Protein AF-0000000086596785 (afdb_homodimer)

Organism: NCBI:txid261450

pLDDT: mean 73.26, std 23.93, range [17.53, 97.94]

Structure (mmCIF, N/CA/C/O backbone):
data_AF-0000000086596785-model_v1
#
loop_
_entity.id
_entity.type
_entity.pdbx_description
1 polymer 'NADH kinase'
#
loop_
_atom_site.group_PDB
_atom_site.id
_atom_site.type_symbol
_atom_site.label_atom_id
_atom_site.label_alt_id
_atom_site.label_comp_id
_atom_site.label_asym_id
_atom_site.label_entity_id
_atom_site.label_seq_id
_atom_site.pdbx_PDB_ins_code
_atom_site.Cartn_x
_atom_site.Cartn_y
_atom_site.Cartn_z
_atom_site.occupancy
_atom_site.B_iso_or_equiv
_atom_site.auth_seq_id
_atom_site.auth_comp_id
_atom_site.auth_asym_id
_atom_site.auth_atom_id
_atom_site.pdbx_PDB_model_num
ATOM 1 N N . MET A 1 1 ? -8.688 35.938 36.469 1 33.03 1 MET A N 1
ATOM 2 C CA . MET A 1 1 ? -8.289 36.188 35.094 1 33.03 1 MET A CA 1
ATOM 3 C C . MET A 1 1 ? -7.996 34.875 34.344 1 33.03 1 MET A C 1
ATOM 5 O O . MET A 1 1 ? -7.129 34.125 34.781 1 33.03 1 MET A O 1
ATOM 9 N N . TRP A 1 2 ? -8.867 34.188 33.844 1 40 2 TRP A N 1
ATOM 10 C CA . TRP A 1 2 ? -8.898 32.844 33.281 1 40 2 TRP A CA 1
ATOM 11 C C . TRP A 1 2 ? -7.727 32.625 32.312 1 40 2 TRP A C 1
ATOM 13 O O . TRP A 1 2 ? -7.562 33.375 31.344 1 40 2 TRP A O 1
ATOM 23 N N . ARG A 1 3 ? -6.477 32.438 32.719 1 50.25 3 ARG A N 1
ATOM 24 C CA . ARG A 1 3 ? -5.16 32.375 32.094 1 50.25 3 ARG A CA 1
ATOM 25 C C . ARG A 1 3 ? -5.188 31.5 30.859 1 50.25 3 ARG A C 1
ATOM 27 O O . ARG A 1 3 ? -5.723 30.391 30.906 1 50.25 3 ARG A O 1
ATOM 34 N N . LYS A 1 4 ? -5.109 32.062 29.75 1 63.44 4 LYS A N 1
ATOM 35 C CA . LYS A 1 4 ? -5.07 31.469 28.422 1 63.44 4 LYS A CA 1
ATOM 36 C C . LYS A 1 4 ? -4.012 30.359 28.359 1 63.44 4 LYS A C 1
ATOM 38 O O . LYS A 1 4 ? -2.857 30.594 28.734 1 63.44 4 LYS A O 1
ATOM 43 N N . ARG A 1 5 ? -4.379 29.031 28.422 1 87.38 5 ARG A N 1
ATOM 44 C CA . ARG A 1 5 ? -3.473 27.891 28.438 1 87.38 5 ARG A CA 1
ATOM 45 C C . ARG A 1 5 ? -3.154 27.422 27.016 1 87.38 5 ARG A C 1
ATOM 47 O O . ARG A 1 5 ? -4.059 27.266 26.188 1 87.38 5 ARG A O 1
ATOM 54 N N . LEU A 1 6 ? -1.868 27.547 26.75 1 94.38 6 LEU A N 1
ATOM 55 C CA . LEU A 1 6 ? -1.386 27.062 25.453 1 94.38 6 LEU A CA 1
ATOM 56 C C . LEU A 1 6 ? -0.81 25.656 25.578 1 94.38 6 LEU A C 1
ATOM 58 O O . LEU A 1 6 ? -0.324 25.281 26.641 1 94.38 6 LEU A O 1
ATOM 62 N N . LEU A 1 7 ? -1.028 24.875 24.547 1 96.44 7 LEU A N 1
ATOM 63 C CA . LEU A 1 7 ? -0.296 23.625 24.422 1 96.44 7 LEU A CA 1
ATOM 64 C C . LEU A 1 7 ? 0.871 23.766 23.453 1 96.44 7 LEU A C 1
ATOM 66 O O . LEU A 1 7 ? 0.691 24.219 22.328 1 96.44 7 LEU A O 1
ATOM 70 N N . LEU A 1 8 ? 2.02 23.516 23.938 1 97.12 8 LEU A N 1
ATOM 71 C CA . LEU A 1 8 ? 3.211 23.469 23.094 1 97.12 8 LEU A CA 1
ATOM 72 C C . LEU A 1 8 ? 3.531 22.031 22.688 1 97.12 8 LEU A C 1
ATOM 74 O O . LEU A 1 8 ? 4.062 21.266 23.5 1 97.12 8 LEU A O 1
ATOM 78 N N . LEU A 1 9 ? 3.203 21.656 21.453 1 96.12 9 LEU A N 1
ATOM 79 C CA . LEU A 1 9 ? 3.482 20.312 20.953 1 96.12 9 LEU A CA 1
ATOM 80 C C . LEU A 1 9 ? 4.828 20.266 20.25 1 96.12 9 LEU A C 1
ATOM 82 O O . LEU A 1 9 ? 5.043 20.984 19.266 1 96.12 9 LEU A O 1
ATOM 86 N N . LEU A 1 10 ? 5.652 19.344 20.688 1 96.44 10 LEU A N 1
ATOM 87 C CA . LEU A 1 10 ? 7.051 19.391 20.266 1 96.44 10 LEU A CA 1
ATOM 88 C C . LEU A 1 10 ? 7.43 18.141 19.484 1 96.44 10 LEU A C 1
ATOM 90 O O . LEU A 1 10 ? 7.023 17.031 19.828 1 96.44 10 LEU A O 1
ATOM 94 N N . LYS A 1 11 ? 8.125 18.359 18.375 1 93.44 11 LYS A N 1
ATOM 95 C CA . LYS A 1 11 ? 8.82 17.25 17.719 1 93.44 11 LYS A CA 1
ATOM 96 C C . LYS A 1 11 ? 9.812 16.594 18.672 1 93.44 11 LYS A C 1
ATOM 98 O O . LYS A 1 11 ? 10.562 17.266 19.359 1 93.44 11 LYS A O 1
ATOM 103 N N . PRO A 1 12 ? 9.844 15.258 18.656 1 87.44 12 PRO A N 1
ATOM 104 C CA . PRO A 1 12 ? 10.789 14.586 19.547 1 87.44 12 PRO A CA 1
ATOM 105 C C . PRO A 1 12 ? 12.242 14.781 19.109 1 87.44 12 PRO A C 1
ATOM 107 O O . PRO A 1 12 ? 12.508 15.023 17.938 1 87.44 12 PRO A O 1
ATOM 110 N N . PHE A 1 13 ? 13.156 14.609 20.016 1 78.44 13 PHE A N 1
ATOM 111 C CA . PHE A 1 13 ? 14.57 14.836 19.781 1 78.44 13 PHE A CA 1
ATOM 112 C C . PHE A 1 13 ? 15.234 13.586 19.219 1 78.44 13 PHE A C 1
ATOM 114 O O . PHE A 1 13 ? 16.312 13.656 18.625 1 78.44 13 PHE A O 1
ATOM 121 N N . ASN A 1 14 ? 14.641 12.445 19.469 1 64.12 14 ASN A N 1
ATOM 122 C CA . ASN A 1 14 ? 15.266 11.188 19.078 1 64.12 14 ASN A CA 1
ATOM 123 C C . ASN A 1 14 ? 15 10.859 17.609 1 64.12 14 ASN A C 1
ATOM 125 O O . ASN A 1 14 ? 15.266 9.742 17.172 1 64.12 14 ASN A O 1
ATOM 129 N N . VAL A 1 15 ? 14.617 11.781 16.875 1 53.88 15 VAL A N 1
ATOM 130 C CA . VAL A 1 15 ? 14.344 11.508 15.469 1 53.88 15 VAL A CA 1
ATOM 131 C C . VAL A 1 15 ? 15.656 11.352 14.711 1 53.88 15 VAL A C 1
ATOM 133 O O . VAL A 1 15 ? 15.703 10.703 13.664 1 53.88 15 VAL A O 1
ATOM 136 N N . TYR A 1 16 ? 16.766 11.969 15.273 1 54.06 16 TYR A N 1
ATOM 137 C CA . TYR A 1 16 ? 18.047 11.914 14.586 1 54.06 16 TYR A CA 1
ATOM 138 C C . TYR A 1 16 ? 19.031 11.023 15.344 1 54.06 16 TYR A C 1
ATOM 140 O O . TYR A 1 16 ? 19.125 11.102 16.578 1 54.06 16 TYR A O 1
ATOM 148 N N . PRO A 1 17 ? 19.578 10.039 14.656 1 49.78 17 PRO A N 1
ATOM 149 C CA . PRO A 1 17 ? 20.562 9.219 15.367 1 49.78 17 PRO A CA 1
ATOM 150 C C . PRO A 1 17 ? 21.688 10.047 15.977 1 49.78 17 PRO A C 1
ATOM 152 O O . PRO A 1 17 ? 22.078 11.07 15.414 1 49.78 17 PRO A O 1
ATOM 155 N N . THR A 1 18 ? 21.938 10.117 17.344 1 47.06 18 THR A N 1
ATOM 156 C CA . THR A 1 18 ? 23.016 10.836 17.984 1 47.06 18 THR A CA 1
ATOM 157 C C . THR A 1 18 ? 24.344 10.109 17.797 1 47.06 18 THR A C 1
ATOM 159 O O . THR A 1 18 ? 24.375 8.883 17.641 1 47.06 18 THR A O 1
ATOM 162 N N . SER A 1 19 ? 25.516 10.977 17.531 1 43.16 19 SER A N 1
ATOM 163 C CA . SER A 1 19 ? 26.875 10.477 17.453 1 43.16 19 SER A CA 1
ATOM 164 C C . SER A 1 19 ? 27.203 9.57 18.641 1 43.16 19 SER A C 1
ATOM 166 O O . SER A 1 19 ? 28.062 8.695 18.531 1 43.16 19 SER A O 1
ATOM 168 N N . ARG A 1 20 ? 26.969 9.93 19.906 1 39.47 20 ARG A N 1
ATOM 169 C CA . ARG A 1 20 ? 27.5 9.18 21.031 1 39.47 20 ARG A CA 1
ATOM 170 C C . ARG A 1 20 ? 27 7.738 21.031 1 39.47 20 ARG A C 1
ATOM 172 O O . ARG A 1 20 ? 27.344 6.949 21.906 1 39.47 20 ARG A O 1
ATOM 179 N N . THR A 1 21 ? 25.891 7.566 20.641 1 38.28 21 THR A N 1
ATOM 180 C CA . THR A 1 21 ? 25.516 6.164 20.797 1 38.28 21 THR A CA 1
ATOM 181 C C . THR A 1 21 ? 26.359 5.277 19.891 1 38.28 21 THR A C 1
ATOM 183 O O . THR A 1 21 ? 26.609 5.617 18.734 1 38.28 21 THR A O 1
ATOM 186 N N . ASN A 1 22 ? 26.953 4.148 20.516 1 35.62 22 ASN A N 1
ATOM 187 C CA . ASN A 1 22 ? 28.141 3.359 20.188 1 35.62 22 ASN A CA 1
ATOM 188 C C . ASN A 1 22 ? 28.203 3.016 18.703 1 35.62 22 ASN A C 1
ATOM 190 O O . ASN A 1 22 ? 29.25 3.125 18.078 1 35.62 22 ASN A O 1
ATOM 194 N N . GLY A 1 23 ? 27.344 1.982 18.375 1 33.47 23 GLY A N 1
ATOM 195 C CA . GLY A 1 23 ? 27.578 1.028 17.297 1 33.47 23 GLY A CA 1
ATOM 196 C C . GLY A 1 23 ? 27.297 1.604 15.922 1 33.47 23 GLY A C 1
ATOM 197 O O . GLY A 1 23 ? 27.016 0.863 14.977 1 33.47 23 GLY A O 1
ATOM 198 N N . ILE A 1 24 ? 26.875 2.828 15.852 1 38.22 24 ILE A N 1
ATOM 199 C CA . ILE A 1 24 ? 26.875 3.295 14.477 1 38.22 24 ILE A CA 1
ATOM 200 C C . ILE A 1 24 ? 28.266 3.148 13.867 1 38.22 24 ILE A C 1
ATOM 202 O O . ILE A 1 24 ? 29.156 3.936 14.172 1 38.22 24 ILE A O 1
ATOM 206 N N . SER A 1 25 ? 28.766 1.979 13.938 1 37.94 25 SER A N 1
ATOM 207 C CA . SER A 1 25 ? 30.062 1.951 13.266 1 37.94 25 SER A CA 1
ATOM 208 C C . SER A 1 25 ? 30.047 2.807 12 1 37.94 25 SER A C 1
ATOM 210 O O . SER A 1 25 ? 30.891 3.693 11.836 1 37.94 25 SER A O 1
ATOM 212 N N . HIS A 1 26 ? 29.688 2.076 10.711 1 37.81 26 HIS A N 1
ATOM 213 C CA . HIS A 1 26 ? 30.172 2.549 9.414 1 37.81 26 HIS A CA 1
ATOM 214 C C . HIS A 1 26 ? 29.25 3.611 8.836 1 37.81 26 HIS A C 1
ATOM 216 O O . HIS A 1 26 ? 28.625 3.4 7.785 1 37.81 26 HIS A O 1
ATOM 222 N N . VAL A 1 27 ? 28.188 4.074 9.414 1 43.03 27 VAL A N 1
ATOM 223 C CA . VAL A 1 27 ? 27.969 5.262 8.594 1 43.03 27 VAL A CA 1
ATOM 224 C C . VAL A 1 27 ? 29.25 6.09 8.531 1 43.03 27 VAL A C 1
ATOM 226 O O . VAL A 1 27 ? 29.672 6.668 9.531 1 43.03 27 VAL A O 1
ATOM 229 N N . SER A 1 28 ? 30.047 5.598 7.926 1 49.31 28 SER A N 1
ATOM 230 C CA . SER A 1 28 ? 31.391 6.082 7.641 1 49.31 28 SER A CA 1
ATOM 231 C C . SER A 1 28 ? 31.391 7.594 7.414 1 49.31 28 SER A C 1
ATOM 233 O O . SER A 1 28 ? 32.438 8.234 7.504 1 49.31 28 SER A O 1
ATOM 235 N N . ASN A 1 29 ? 30.078 8.234 7.098 1 60.75 29 ASN A N 1
ATOM 236 C CA . ASN A 1 29 ? 30.391 9.586 6.672 1 60.75 29 ASN A CA 1
ATOM 237 C C . ASN A 1 29 ? 30.219 10.594 7.809 1 60.75 29 ASN A C 1
ATOM 239 O O . ASN A 1 29 ? 29.094 10.883 8.227 1 60.75 29 ASN A O 1
ATOM 243 N N . SER A 1 30 ? 31.125 10.906 8.641 1 72.94 30 SER A N 1
ATOM 244 C CA . SER A 1 30 ? 31.281 11.898 9.695 1 72.94 30 SER A CA 1
ATOM 245 C C . SER A 1 30 ? 30.469 13.156 9.391 1 72.94 30 SER A C 1
ATOM 247 O O . SER A 1 30 ? 29.859 13.742 10.289 1 72.94 30 SER A O 1
ATOM 249 N N . LYS A 1 31 ? 30.312 13.484 8.18 1 78.81 31 LYS A N 1
ATOM 250 C CA . LYS A 1 31 ? 29.594 14.695 7.793 1 78.81 31 LYS A CA 1
ATOM 251 C C . LYS A 1 31 ? 28.094 14.539 8.016 1 78.81 31 LYS A C 1
ATOM 253 O O . LYS A 1 31 ? 27.422 15.477 8.445 1 78.81 31 LYS A O 1
ATOM 258 N N . VAL A 1 32 ? 27.578 13.383 7.855 1 77.44 32 VAL A N 1
ATOM 259 C CA . VAL A 1 32 ? 26.156 13.117 8.039 1 77.44 32 VAL A CA 1
ATOM 260 C C . VAL A 1 32 ? 25.797 13.172 9.523 1 77.44 32 VAL A C 1
ATOM 262 O O . VAL A 1 32 ? 24.781 13.742 9.906 1 77.44 32 VAL A O 1
ATOM 265 N N . LEU A 1 33 ? 26.672 12.625 10.273 1 78.75 33 LEU A N 1
ATOM 266 C CA . LEU A 1 33 ? 26.422 12.625 11.703 1 78.75 33 LEU A CA 1
ATOM 267 C C . LEU A 1 33 ? 26.438 14.039 12.266 1 78.75 33 LEU A C 1
ATOM 269 O O . LEU A 1 33 ? 25.609 14.391 13.109 1 78.75 33 LEU A O 1
ATOM 273 N N . SER A 1 34 ? 27.438 14.758 11.828 1 85.44 34 SER A N 1
ATOM 274 C CA . SER A 1 34 ? 27.531 16.156 12.25 1 85.44 34 SER A CA 1
ATOM 275 C C . SER A 1 34 ? 26.281 16.938 11.836 1 85.44 34 SER A C 1
ATOM 277 O O . SER A 1 34 ? 25.781 17.766 12.594 1 85.44 34 SER A O 1
ATOM 279 N N . PHE A 1 35 ? 25.922 16.656 10.672 1 85.75 35 PHE A N 1
ATOM 280 C CA . PHE A 1 35 ? 24.719 17.297 10.141 1 85.75 35 PHE A CA 1
ATOM 281 C C . PHE A 1 35 ? 23.5 16.969 11 1 85.75 35 PHE A C 1
ATOM 283 O O . PHE A 1 35 ? 22.75 17.859 11.383 1 85.75 35 PHE A O 1
ATOM 290 N N . LEU A 1 36 ? 23.312 15.789 11.367 1 84 36 LEU A N 1
ATOM 291 C CA . LEU A 1 36 ? 22.188 15.359 12.172 1 84 36 LEU A CA 1
ATOM 292 C C . LEU A 1 36 ? 22.25 15.969 13.57 1 84 36 LEU A C 1
ATOM 294 O O . LEU A 1 36 ? 21.219 16.359 14.125 1 84 36 LEU A O 1
ATOM 298 N N . ASP A 1 37 ? 23.422 16.062 14.109 1 86.88 37 ASP A N 1
ATOM 299 C CA . ASP A 1 37 ? 23.594 16.703 15.414 1 86.88 37 ASP A CA 1
ATOM 300 C C . ASP A 1 37 ? 23.219 18.172 15.359 1 86.88 37 ASP A C 1
ATOM 302 O O . ASP A 1 37 ? 22.641 18.719 16.297 1 86.88 37 ASP A O 1
ATOM 306 N N . ASN A 1 38 ? 23.656 18.75 14.305 1 91.75 38 ASN A N 1
ATOM 307 C CA . ASN A 1 38 ? 23.312 20.156 14.125 1 91.75 38 ASN A CA 1
ATOM 308 C C . ASN A 1 38 ? 21.797 20.359 14.055 1 91.75 38 ASN A C 1
ATOM 310 O O . ASN A 1 38 ? 21.281 21.312 14.625 1 91.75 38 ASN A O 1
ATOM 314 N N . ARG A 1 39 ? 21.109 19.484 13.359 1 91.75 39 ARG A N 1
ATOM 315 C CA . ARG A 1 39 ? 19.672 19.594 13.258 1 91.75 39 ARG A CA 1
ATOM 316 C C . ARG A 1 39 ? 19.016 19.5 14.625 1 91.75 39 ARG A C 1
ATOM 318 O O . ARG A 1 39 ? 18.062 20.234 14.93 1 91.75 39 ARG A O 1
ATOM 325 N N . ARG A 1 40 ? 19.547 18.625 15.438 1 91.25 40 ARG A N 1
ATOM 326 C CA . ARG A 1 40 ? 19.016 18.469 16.797 1 91.25 40 ARG A CA 1
ATOM 327 C C . ARG A 1 40 ? 19.219 19.734 17.625 1 91.25 40 ARG A C 1
ATOM 329 O O . ARG A 1 40 ? 18.312 20.172 18.328 1 91.25 40 ARG A O 1
ATOM 336 N N . LYS A 1 41 ? 20.391 20.234 17.547 1 94.12 41 LYS A N 1
ATOM 337 C CA . LYS A 1 41 ? 20.719 21.438 18.297 1 94.12 41 LYS A CA 1
ATOM 338 C C . LYS A 1 41 ? 19.844 22.609 17.891 1 94.12 41 LYS A C 1
ATOM 340 O O . LYS A 1 41 ? 19.328 23.344 18.734 1 94.12 41 LYS A O 1
ATOM 345 N N . VAL A 1 42 ? 19.703 22.766 16.578 1 95.88 42 VAL A N 1
ATOM 346 C CA . VAL A 1 42 ? 18.906 23.859 16.047 1 95.88 42 VAL A CA 1
ATOM 347 C C . VAL A 1 42 ? 17.469 23.734 16.531 1 95.88 42 VAL A C 1
ATOM 349 O O . VAL A 1 42 ? 16.844 24.734 16.906 1 95.88 42 VAL A O 1
ATOM 352 N N . HIS A 1 43 ? 16.922 22.547 16.562 1 95.88 43 HIS A N 1
ATOM 353 C CA . HIS A 1 43 ? 15.57 22.281 17.047 1 95.88 43 HIS A CA 1
ATOM 354 C C . HIS A 1 43 ? 15.453 22.609 18.531 1 95.88 43 HIS A C 1
ATOM 356 O O . HIS A 1 43 ? 14.516 23.281 18.953 1 95.88 43 HIS A O 1
ATOM 362 N N . LYS A 1 44 ? 16.391 22.234 19.328 1 96 44 LYS A N 1
ATOM 363 C CA . LYS A 1 44 ? 16.406 22.516 20.75 1 96 44 LYS A CA 1
ATOM 364 C C . LYS A 1 44 ? 16.453 24.016 21.016 1 96 44 LYS A C 1
ATOM 366 O O . LYS A 1 44 ? 15.734 24.516 21.891 1 96 44 LYS A O 1
ATOM 371 N N . ASP A 1 45 ? 17.297 24.641 20.297 1 97.38 45 ASP A N 1
ATOM 372 C CA . ASP A 1 45 ? 17.406 26.078 20.438 1 97.38 45 ASP A CA 1
ATOM 373 C C . ASP A 1 45 ? 16.094 26.781 20.078 1 97.38 45 ASP A C 1
ATOM 375 O O . ASP A 1 45 ? 15.727 27.766 20.719 1 97.38 45 ASP A O 1
ATOM 379 N N . ALA A 1 46 ? 15.461 26.297 19.047 1 97.81 46 ALA A N 1
ATOM 380 C CA . ALA A 1 46 ? 14.18 26.859 18.641 1 97.81 46 ALA A CA 1
ATOM 381 C C . ALA A 1 46 ? 13.148 26.734 19.766 1 97.81 46 ALA A C 1
ATOM 383 O O . ALA A 1 46 ? 12.398 27.672 20.031 1 97.81 46 ALA A O 1
ATOM 384 N N . ILE A 1 47 ? 13.109 25.578 20.375 1 97.81 47 ILE A N 1
ATOM 385 C CA . ILE A 1 47 ? 12.18 25.359 21.469 1 97.81 47 ILE A CA 1
ATOM 386 C C . ILE A 1 47 ? 12.461 26.344 22.609 1 97.81 47 ILE A C 1
ATOM 388 O O . ILE A 1 47 ? 11.539 27 23.094 1 97.81 47 ILE A O 1
ATOM 392 N N . ARG A 1 48 ? 13.703 26.453 22.984 1 97.62 48 ARG A N 1
ATOM 393 C CA . ARG A 1 48 ? 14.102 27.375 24.047 1 97.62 48 ARG A CA 1
ATOM 394 C C . ARG A 1 48 ? 13.711 28.797 23.703 1 97.62 48 ARG A C 1
ATOM 396 O O . ARG A 1 48 ? 13.211 29.531 24.562 1 97.62 48 ARG A O 1
ATOM 403 N N . PHE A 1 49 ? 13.977 29.109 22.516 1 97.94 49 PHE A N 1
ATOM 404 C CA . PHE A 1 49 ? 13.656 30.469 22.062 1 97.94 49 PHE A CA 1
ATOM 405 C C . PHE A 1 49 ? 12.164 30.75 22.219 1 97.94 49 PHE A C 1
ATOM 407 O O . PHE A 1 49 ? 11.773 31.766 22.781 1 97.94 49 PHE A O 1
ATOM 414 N N . CYS A 1 50 ? 11.328 29.875 21.703 1 97.81 50 CYS A N 1
ATOM 415 C CA . CYS A 1 50 ? 9.883 30.047 21.766 1 97.81 50 CYS A CA 1
ATOM 416 C C . CYS A 1 50 ? 9.398 30.094 23.203 1 97.81 50 CYS A C 1
ATOM 418 O O . CYS A 1 50 ? 8.57 30.922 23.562 1 97.81 50 CYS A O 1
ATOM 420 N N . GLU A 1 51 ? 9.93 29.25 24 1 97.5 51 GLU A N 1
ATOM 421 C CA . GLU A 1 51 ? 9.555 29.234 25.406 1 97.5 51 GLU A CA 1
ATOM 422 C C . GLU A 1 51 ? 9.922 30.547 26.094 1 97.5 51 GLU A C 1
ATOM 424 O O . GLU A 1 51 ? 9.164 31.047 26.922 1 97.5 51 GLU A O 1
ATOM 429 N N . ASN A 1 52 ? 11.094 31.047 25.766 1 97.88 52 ASN A N 1
ATOM 430 C CA . ASN A 1 52 ? 11.523 32.344 26.312 1 97.88 52 ASN A CA 1
ATOM 431 C C . ASN A 1 52 ? 10.555 33.438 25.953 1 97.88 52 ASN A C 1
ATOM 433 O O . ASN A 1 52 ? 10.242 34.312 26.781 1 97.88 52 ASN A O 1
ATOM 437 N N . ILE A 1 53 ? 10.133 33.438 24.734 1 97.25 53 ILE A N 1
ATOM 438 C CA . ILE A 1 53 ? 9.188 34.438 24.281 1 97.25 53 ILE A CA 1
ATOM 439 C C . ILE A 1 53 ? 7.879 34.312 25.047 1 97.25 53 ILE A C 1
ATOM 441 O O . ILE A 1 53 ? 7.309 35.312 25.5 1 97.25 53 ILE A O 1
ATOM 445 N N . LEU A 1 54 ? 7.406 33.094 25.188 1 95.81 54 LEU A N 1
ATOM 446 C CA . LEU A 1 54 ? 6.16 32.875 25.906 1 95.81 54 LEU A CA 1
ATOM 447 C C . LEU A 1 54 ? 6.273 33.344 27.359 1 95.81 54 LEU A C 1
ATOM 449 O O . LEU A 1 54 ? 5.344 33.969 27.891 1 95.81 54 LEU A O 1
ATOM 453 N N . ARG A 1 55 ? 7.391 33.125 27.938 1 96 55 ARG A N 1
ATOM 454 C CA . ARG A 1 55 ? 7.645 33.531 29.312 1 96 55 ARG A CA 1
ATOM 455 C C . ARG A 1 55 ? 7.633 35.062 29.422 1 96 55 ARG A C 1
ATOM 457 O O . ARG A 1 55 ? 7.02 35.625 30.344 1 96 55 ARG A O 1
ATOM 464 N N . ARG A 1 56 ? 8.305 35.688 28.531 1 96.12 56 ARG A N 1
ATOM 465 C CA . ARG A 1 56 ? 8.391 37.156 28.547 1 96.12 56 ARG A CA 1
ATOM 466 C C . ARG A 1 56 ? 7.016 37.781 28.359 1 96.12 56 ARG A C 1
ATOM 468 O O . ARG A 1 56 ? 6.75 38.844 28.906 1 96.12 56 ARG A O 1
ATOM 475 N N . LYS A 1 57 ? 6.172 37.062 27.656 1 93.94 57 LYS A N 1
ATOM 476 C CA . LYS A 1 57 ? 4.836 37.594 27.391 1 93.94 57 LYS A CA 1
ATOM 477 C C . LYS A 1 57 ? 3.838 37.125 28.453 1 93.94 57 LYS A C 1
ATOM 479 O O . LYS A 1 57 ? 2.635 37.344 28.312 1 93.94 57 LYS A O 1
ATOM 484 N N . SER A 1 58 ? 4.273 36.438 29.453 1 93.31 58 SER A N 1
ATOM 485 C CA . SER A 1 58 ? 3.496 35.969 30.594 1 93.31 58 SER A CA 1
ATOM 486 C C . SER A 1 58 ? 2.348 35.062 30.141 1 93.31 58 SER A C 1
ATOM 488 O O . SER A 1 58 ? 1.216 35.219 30.609 1 93.31 58 SER A O 1
ATOM 490 N N . LEU A 1 59 ? 2.617 34.25 29.156 1 93.19 59 LEU A N 1
ATOM 491 C CA . LEU A 1 59 ? 1.659 33.25 28.719 1 93.19 59 LEU A CA 1
ATOM 492 C C . LEU A 1 59 ? 1.93 31.906 29.406 1 93.19 59 LEU A C 1
ATOM 494 O O . LEU A 1 59 ? 3.084 31.562 29.672 1 93.19 59 LEU A O 1
ATOM 498 N N . ASP A 1 60 ? 0.839 31.219 29.75 1 93.88 60 ASP A N 1
ATOM 499 C CA . ASP A 1 60 ? 0.961 29.875 30.312 1 93.88 60 ASP A CA 1
ATOM 500 C C . ASP A 1 60 ? 0.924 28.828 29.203 1 93.88 60 ASP A C 1
ATOM 502 O O . ASP A 1 60 ? 0.127 28.922 28.266 1 93.88 60 ASP A O 1
ATOM 506 N N . TRP A 1 61 ? 1.835 27.938 29.328 1 94 61 TRP A N 1
ATOM 507 C CA . TRP A 1 61 ? 1.817 26.844 28.359 1 94 61 TRP A CA 1
ATOM 508 C C . TRP A 1 61 ? 2.209 25.531 29 1 94 61 TRP A C 1
ATOM 510 O O . TRP A 1 61 ? 2.801 25.516 30.094 1 94 61 TRP A O 1
ATOM 520 N N . GLU A 1 62 ? 1.798 24.406 28.406 1 94.69 62 GLU A N 1
ATOM 521 C CA . GLU A 1 62 ? 2.211 23.062 28.75 1 94.69 62 GLU A CA 1
ATOM 522 C C . GLU A 1 62 ? 2.92 22.375 27.578 1 94.69 62 GLU A C 1
ATOM 524 O O . GLU A 1 62 ? 2.361 22.281 26.484 1 94.69 62 GLU A O 1
ATOM 529 N N . PRO A 1 63 ? 4.141 21.969 27.797 1 95.25 63 PRO A N 1
ATOM 530 C CA . PRO A 1 63 ? 4.855 21.25 26.75 1 95.25 63 PRO A CA 1
ATOM 531 C C . PRO A 1 63 ? 4.453 19.781 26.656 1 95.25 63 PRO A C 1
ATOM 533 O O . PRO A 1 63 ? 4.18 19.156 27.688 1 95.25 63 PRO A O 1
ATOM 536 N N . LEU A 1 64 ? 4.355 19.266 25.453 1 94.5 64 LEU A N 1
ATOM 537 C CA . LEU A 1 64 ? 4.066 17.859 25.203 1 94.5 64 LEU A CA 1
ATOM 538 C C . LEU A 1 64 ? 4.801 17.375 23.953 1 94.5 64 LEU A C 1
ATOM 540 O O . LEU A 1 64 ? 4.766 18.031 22.906 1 94.5 64 LEU A O 1
ATOM 544 N N . LEU A 1 65 ? 5.512 16.25 24.109 1 92.69 65 LEU A N 1
ATOM 545 C CA . LEU A 1 65 ? 6.086 15.633 22.922 1 92.69 65 LEU A CA 1
ATOM 546 C C . LEU A 1 65 ? 5 14.992 22.062 1 92.69 65 LEU A C 1
ATOM 548 O O . LEU A 1 65 ? 4.082 14.359 22.594 1 92.69 65 LEU A O 1
ATOM 552 N N . ARG A 1 66 ? 5.141 15.172 20.75 1 87.31 66 ARG A N 1
ATOM 553 C CA . ARG A 1 66 ? 4.078 14.703 19.875 1 87.31 66 ARG A CA 1
ATOM 554 C C . ARG A 1 66 ? 3.881 13.195 20.016 1 87.31 66 ARG A C 1
ATOM 556 O O . ARG A 1 66 ? 2.768 12.695 19.844 1 87.31 66 ARG A O 1
ATOM 563 N N . ASN A 1 67 ? 4.965 12.438 20.312 1 80.75 67 ASN A N 1
ATOM 564 C CA . ASN A 1 67 ? 4.863 10.984 20.469 1 80.75 67 ASN A CA 1
ATOM 565 C C . ASN A 1 67 ? 4.023 10.609 21.688 1 80.75 67 ASN A C 1
ATOM 567 O O . ASN A 1 67 ? 3.572 9.469 21.797 1 80.75 67 ASN A O 1
ATOM 571 N N . ASN A 1 68 ? 3.783 11.555 22.516 1 84.44 68 ASN A N 1
ATOM 572 C CA . ASN A 1 68 ? 3.016 11.297 23.734 1 84.44 68 ASN A CA 1
ATOM 573 C C . ASN A 1 68 ? 1.561 11.734 23.578 1 84.44 68 ASN A C 1
ATOM 575 O O . ASN A 1 68 ? 0.756 11.562 24.5 1 84.44 68 ASN A O 1
ATOM 579 N N . LEU A 1 69 ? 1.261 12.266 22.484 1 84.75 69 LEU A N 1
ATOM 580 C CA . LEU A 1 69 ? -0.107 12.695 22.219 1 84.75 69 LEU A CA 1
ATOM 581 C C . LEU A 1 69 ? -0.993 11.508 21.875 1 84.75 69 LEU A C 1
ATOM 583 O O . LEU A 1 69 ? -0.88 10.953 20.781 1 84.75 69 LEU A O 1
ATOM 587 N N . VAL A 1 70 ? -1.84 11.086 22.766 1 78.5 70 VAL A N 1
ATOM 588 C CA . VAL A 1 70 ? -2.637 9.875 22.562 1 78.5 70 VAL A CA 1
ATOM 589 C C . VAL A 1 70 ? -4.117 10.203 22.719 1 78.5 70 VAL A C 1
ATOM 591 O O . VAL A 1 70 ? -4.98 9.367 22.422 1 78.5 70 VAL A O 1
ATOM 594 N N . GLN A 1 71 ? -4.406 11.383 23.219 1 82.12 71 GLN A N 1
ATOM 595 C CA . GLN A 1 71 ? -5.785 11.797 23.422 1 82.12 71 GLN A CA 1
ATOM 596 C C . GLN A 1 71 ? -6.09 13.094 22.688 1 82.12 71 GLN A C 1
ATOM 598 O O . GLN A 1 71 ? -5.18 13.867 22.375 1 82.12 71 GLN A O 1
ATOM 603 N N . PRO A 1 72 ? -7.344 13.305 22.453 1 85.06 72 PRO A N 1
ATOM 604 C CA . PRO A 1 72 ? -7.719 14.57 21.812 1 85.06 72 PRO A CA 1
ATOM 605 C C . PRO A 1 72 ? -7.281 15.789 22.625 1 85.06 72 PRO A C 1
ATOM 607 O O . PRO A 1 72 ? -7.316 15.758 23.859 1 85.06 72 PRO A O 1
ATOM 610 N N . ILE A 1 73 ? -6.852 16.797 21.953 1 88.62 73 ILE A N 1
ATOM 611 C CA . ILE A 1 73 ? -6.449 18.047 22.594 1 88.62 73 ILE A CA 1
ATOM 612 C C . ILE A 1 73 ? -7.688 18.844 23 1 88.62 73 ILE A C 1
ATOM 614 O O . ILE A 1 73 ? -8.57 19.094 22.172 1 88.62 73 ILE A O 1
ATOM 618 N N . ARG A 1 74 ? -7.754 19.141 24.266 1 88.5 74 ARG A N 1
ATOM 619 C CA . ARG A 1 74 ? -8.883 19.906 24.797 1 88.5 74 ARG A CA 1
ATOM 620 C C . ARG A 1 74 ? -8.414 20.969 25.781 1 88.5 74 ARG A C 1
ATOM 622 O O . ARG A 1 74 ? -7.281 20.906 26.266 1 88.5 74 ARG A O 1
ATOM 629 N N . ASP A 1 75 ? -9.234 21.938 26 1 88.62 75 ASP A N 1
ATOM 630 C CA . ASP A 1 75 ? -9.117 22.922 27.078 1 88.62 75 ASP A CA 1
ATOM 631 C C . ASP A 1 75 ? -7.867 23.781 26.906 1 88.62 75 ASP A C 1
ATOM 633 O O . ASP A 1 75 ? -7.16 24.047 27.891 1 88.62 75 ASP A O 1
ATOM 637 N N . VAL A 1 76 ? -7.5 24 25.734 1 91.69 76 VAL A N 1
ATOM 638 C CA . VAL A 1 76 ? -6.445 24.969 25.422 1 91.69 76 VAL A CA 1
ATOM 639 C C . VAL A 1 76 ? -6.969 26 24.438 1 91.69 76 VAL A C 1
ATOM 641 O O . VAL A 1 76 ? -7.887 25.719 23.656 1 91.69 76 VAL A O 1
ATOM 644 N N . GLU A 1 77 ? -6.414 27.172 24.5 1 88.56 77 GLU A N 1
ATOM 645 C CA . GLU A 1 77 ? -6.848 28.25 23.641 1 88.56 77 GLU A CA 1
ATOM 646 C C . GLU A 1 77 ? -6.207 28.141 22.25 1 88.56 77 GLU A C 1
ATOM 648 O O . GLU A 1 77 ? -6.77 28.609 21.266 1 88.56 77 GLU A O 1
ATOM 653 N N . MET A 1 78 ? -5.023 27.578 22.297 1 91.56 78 MET A N 1
ATOM 654 C CA . MET A 1 78 ? -4.266 27.438 21.062 1 91.56 78 MET A CA 1
ATOM 655 C C . MET A 1 78 ? -3.178 26.375 21.203 1 91.56 78 MET A C 1
ATOM 657 O O . MET A 1 78 ? -2.672 26.141 22.297 1 91.56 78 MET A O 1
ATOM 661 N N . VAL A 1 79 ? -2.924 25.75 20.094 1 94.69 79 VAL A N 1
ATOM 662 C CA . VAL A 1 79 ? -1.792 24.828 20.031 1 94.69 79 VAL A CA 1
ATOM 663 C C . VAL A 1 79 ? -0.661 25.453 19.219 1 94.69 79 VAL A C 1
ATOM 665 O O . VAL A 1 79 ? -0.894 26 18.141 1 94.69 79 VAL A O 1
ATOM 668 N N . ILE A 1 80 ? 0.496 25.484 19.766 1 95.75 80 ILE A N 1
ATOM 669 C CA . ILE A 1 80 ? 1.708 25.844 19.047 1 95.75 80 ILE A CA 1
ATOM 670 C C . ILE A 1 80 ? 2.564 24.594 18.812 1 95.75 80 ILE A C 1
ATOM 672 O O . ILE A 1 80 ? 2.959 23.922 19.766 1 95.75 80 ILE A O 1
ATOM 676 N N . THR A 1 81 ? 2.734 24.266 17.547 1 95.88 81 THR A N 1
ATOM 677 C CA . THR A 1 81 ? 3.619 23.141 17.234 1 95.88 81 THR A CA 1
ATOM 678 C C . THR A 1 81 ? 5.023 23.641 16.891 1 95.88 81 THR A C 1
ATOM 680 O O . THR A 1 81 ? 5.184 24.641 16.188 1 95.88 81 THR A O 1
ATOM 683 N N . ILE A 1 82 ? 6.051 23.047 17.469 1 97.25 82 ILE A N 1
ATOM 684 C CA . ILE A 1 82 ? 7.441 23.359 17.172 1 97.25 82 ILE A CA 1
ATOM 685 C C . ILE A 1 82 ? 8.125 22.141 16.562 1 97.25 82 ILE A C 1
ATOM 687 O O . ILE A 1 82 ? 8.383 21.156 17.25 1 97.25 82 ILE A O 1
ATOM 691 N N . GLY A 1 83 ? 8.438 22.219 15.391 1 94.44 83 GLY A N 1
ATOM 692 C CA . GLY A 1 83 ? 8.969 21.156 14.547 1 94.44 83 GLY A CA 1
ATOM 693 C C . GLY A 1 83 ? 8.836 21.438 13.062 1 94.44 83 GLY A C 1
ATOM 694 O O . GLY A 1 83 ? 9.602 22.25 12.516 1 94.44 83 GLY A O 1
ATOM 695 N N . GLY A 1 84 ? 8.023 20.812 12.406 1 89.81 84 GLY A N 1
ATOM 696 C CA . GLY A 1 84 ? 7.684 21 11.008 1 89.81 84 GLY A CA 1
ATOM 697 C C . GLY A 1 84 ? 6.254 20.609 10.68 1 89.81 84 GLY A C 1
ATOM 698 O O . GLY A 1 84 ? 5.387 20.625 11.555 1 89.81 84 GLY A O 1
ATOM 699 N N . ASP A 1 85 ? 6.027 20.375 9.414 1 83.12 85 ASP A N 1
ATOM 700 C CA . ASP A 1 85 ? 4.691 20.016 8.953 1 83.12 85 ASP A CA 1
ATOM 701 C C . ASP A 1 85 ? 4.203 18.734 9.641 1 83.12 85 ASP A C 1
ATOM 703 O O . ASP A 1 85 ? 3.033 18.641 10.008 1 83.12 85 ASP A O 1
ATOM 707 N N . GLY A 1 86 ? 5.125 17.828 9.852 1 82.31 86 GLY A N 1
ATOM 708 C CA . GLY A 1 86 ? 4.754 16.594 10.492 1 82.31 86 GLY A CA 1
ATOM 709 C C . GLY A 1 86 ? 4.188 16.781 11.891 1 82.31 86 GLY A C 1
ATOM 710 O O . GLY A 1 86 ? 3.207 16.141 12.266 1 82.31 86 GLY A O 1
ATOM 711 N N . THR A 1 87 ? 4.801 17.594 12.609 1 87.56 87 THR A N 1
ATOM 712 C CA . THR A 1 87 ? 4.332 17.891 13.961 1 87.56 87 THR A CA 1
ATOM 713 C C . THR A 1 87 ? 2.969 18.578 13.922 1 87.56 87 THR A C 1
ATOM 715 O O . THR A 1 87 ? 2.08 18.25 14.711 1 87.56 87 THR A O 1
ATOM 718 N N . LEU A 1 88 ? 2.859 19.469 13.023 1 88.88 88 LEU A N 1
ATOM 719 C CA . LEU A 1 88 ? 1.587 20.172 12.867 1 88.88 88 LEU A CA 1
ATOM 720 C C . LEU A 1 88 ? 0.483 19.203 12.461 1 88.88 88 LEU A C 1
ATOM 722 O O . LEU A 1 88 ? -0.636 19.281 12.977 1 88.88 88 LEU A O 1
ATOM 726 N N . LEU A 1 89 ? 0.795 18.344 11.594 1 83.44 89 LEU A N 1
ATOM 727 C CA . LEU A 1 89 ? -0.17 17.344 11.148 1 83.44 89 LEU A CA 1
ATOM 728 C C . LEU A 1 89 ? -0.641 16.484 12.32 1 83.44 89 LEU A C 1
ATOM 730 O O . LEU A 1 89 ? -1.831 16.188 12.438 1 83.44 89 LEU A O 1
ATOM 734 N N . GLN A 1 90 ? 0.276 16.141 13.102 1 83.81 90 GLN A N 1
ATOM 735 C CA . GLN A 1 90 ? -0.07 15.312 14.258 1 83.81 90 GLN A CA 1
ATOM 736 C C . GLN A 1 90 ? -1.014 16.062 15.195 1 83.81 90 GLN A C 1
ATOM 738 O O . GLN A 1 90 ? -1.978 15.484 15.703 1 83.81 90 GLN A O 1
ATOM 743 N N . ALA A 1 91 ? -0.673 17.234 15.43 1 86.69 91 ALA A N 1
ATOM 744 C CA . ALA A 1 91 ? -1.565 18.047 16.266 1 86.69 91 ALA A CA 1
ATOM 745 C C . ALA A 1 91 ? -2.971 18.094 15.664 1 86.69 91 ALA A C 1
ATOM 747 O O . ALA A 1 91 ? -3.959 17.906 16.375 1 86.69 91 ALA A O 1
ATOM 748 N N . SER A 1 92 ? -3.027 18.312 14.43 1 84.06 92 SER A N 1
ATOM 749 C CA . SER A 1 92 ? -4.297 18.484 13.727 1 84.06 92 SER A CA 1
ATOM 750 C C . SER A 1 92 ? -5.172 17.25 13.852 1 84.06 92 SER A C 1
ATOM 752 O O . SER A 1 92 ? -6.398 17.359 13.922 1 84.06 92 SER A O 1
ATOM 754 N N . HIS A 1 93 ? -4.574 16.094 13.883 1 81.12 93 HIS A N 1
ATOM 755 C CA . HIS A 1 93 ? -5.316 14.836 14 1 81.12 93 HIS A CA 1
ATOM 756 C C . HIS A 1 93 ? -6.09 14.773 15.305 1 81.12 93 HIS A C 1
ATOM 758 O O . HIS A 1 93 ? -7.121 14.102 15.391 1 81.12 93 HIS A O 1
ATOM 764 N N . PHE A 1 94 ? -5.562 15.516 16.297 1 82.88 94 PHE A N 1
ATOM 765 C CA . PHE A 1 94 ? -6.109 15.328 17.641 1 82.88 94 PHE A CA 1
ATOM 766 C C . PHE A 1 94 ? -6.883 16.562 18.078 1 82.88 94 PHE A C 1
ATOM 768 O O . PHE A 1 94 ? -7.285 16.672 19.234 1 82.88 94 PHE A O 1
ATOM 775 N N . MET A 1 95 ? -7.082 17.453 17.203 1 83.81 95 MET A N 1
ATOM 776 C CA . MET A 1 95 ? -7.781 18.688 17.547 1 83.81 95 MET A CA 1
ATOM 777 C C . MET A 1 95 ? -9.188 18.703 16.938 1 83.81 95 MET A C 1
ATOM 779 O O . MET A 1 95 ? -9.406 18.172 15.852 1 83.81 95 MET A O 1
ATOM 783 N N . ASP A 1 96 ? -10.055 19.297 17.703 1 79.12 96 ASP A N 1
ATOM 784 C CA . ASP A 1 96 ? -11.352 19.562 17.078 1 79.12 96 ASP A CA 1
ATOM 785 C C . ASP A 1 96 ? -11.328 20.891 16.328 1 79.12 96 ASP A C 1
ATOM 787 O O . ASP A 1 96 ? -10.266 21.469 16.094 1 79.12 96 ASP A O 1
ATOM 791 N N . ASP A 1 97 ? -12.516 21.344 15.891 1 79.81 97 ASP A N 1
ATOM 792 C CA . ASP A 1 97 ? -12.562 22.516 15 1 79.81 97 ASP A CA 1
ATOM 793 C C . ASP A 1 97 ? -12.578 23.812 15.797 1 79.81 97 ASP A C 1
ATOM 795 O O . ASP A 1 97 ? -12.75 24.891 15.227 1 79.81 97 ASP A O 1
ATOM 799 N N . SER A 1 98 ? -12.297 23.766 17.078 1 82.94 98 SER A N 1
ATOM 800 C CA . SER A 1 98 ? -12.438 24.969 17.891 1 82.94 98 SER A CA 1
ATOM 801 C C . SER A 1 98 ? -11.07 25.516 18.297 1 82.94 98 SER A C 1
ATOM 803 O O . SER A 1 98 ? -10.961 26.688 18.672 1 82.94 98 SER A O 1
ATOM 805 N N . ILE A 1 99 ? -10.094 24.734 18.266 1 87.81 99 ILE A N 1
ATOM 806 C CA . ILE A 1 99 ? -8.781 25.141 18.766 1 87.81 99 ILE A CA 1
ATOM 807 C C . ILE A 1 99 ? -7.879 25.516 17.578 1 87.81 99 ILE A C 1
ATOM 809 O O . ILE A 1 99 ? -7.59 24.688 16.719 1 87.81 99 ILE A O 1
ATOM 813 N N . PRO A 1 100 ? -7.434 26.766 17.5 1 90.25 100 PRO A N 1
ATOM 814 C CA . PRO A 1 100 ? -6.504 27.141 16.422 1 90.25 100 PRO A C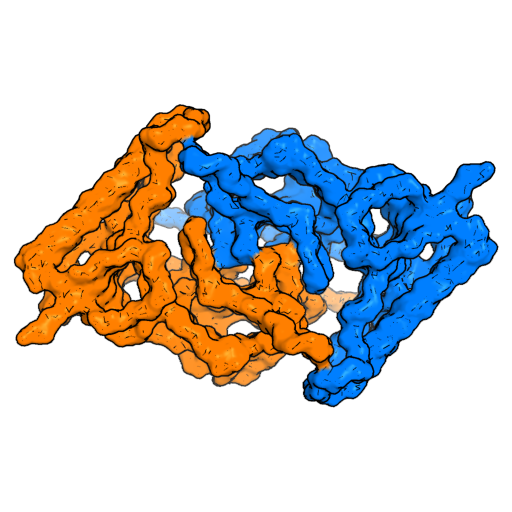A 1
ATOM 815 C C . PRO A 1 100 ? -5.09 26.609 16.656 1 90.25 100 PRO A C 1
ATOM 817 O O . PRO A 1 100 ? -4.727 26.281 17.797 1 90.25 100 PRO A O 1
ATOM 820 N N . VAL A 1 101 ? -4.297 26.531 15.555 1 93.56 101 VAL A N 1
ATOM 821 C CA . VAL A 1 101 ? -2.941 26 15.656 1 93.56 101 VAL A CA 1
ATOM 822 C C . VAL A 1 101 ? -1.967 26.938 14.953 1 93.56 101 VAL A C 1
ATOM 824 O O . VAL A 1 101 ? -2.266 27.453 13.875 1 93.56 101 VAL A O 1
ATOM 827 N N . LEU A 1 102 ? -0.888 27.219 15.594 1 94.38 102 LEU A N 1
ATOM 828 C CA . LEU A 1 102 ? 0.258 27.922 15.031 1 94.38 102 LEU A CA 1
ATOM 829 C C . LEU A 1 102 ? 1.459 27 14.898 1 94.38 102 LEU A C 1
ATOM 831 O O . LEU A 1 102 ? 1.982 26.5 15.906 1 94.38 102 LEU A O 1
ATOM 835 N N . GLY A 1 103 ? 1.839 26.734 13.641 1 95.75 103 GLY A N 1
ATOM 836 C CA . GLY A 1 103 ? 3.025 25.922 13.398 1 95.75 103 GLY A CA 1
ATOM 837 C C . GLY A 1 103 ? 4.297 26.734 13.312 1 95.75 103 GLY A C 1
ATOM 838 O O . GLY A 1 103 ? 4.324 27.781 12.648 1 95.75 103 GLY A O 1
ATOM 839 N N . VAL A 1 104 ? 5.375 26.266 14 1 96.81 104 VAL A N 1
ATOM 840 C CA . VAL A 1 104 ? 6.703 26.859 13.93 1 96.81 104 VAL A CA 1
ATOM 841 C C . VAL A 1 104 ? 7.684 25.875 13.312 1 96.81 104 VAL A C 1
ATOM 843 O O . VAL A 1 104 ? 7.883 24.781 13.836 1 96.81 104 VAL A O 1
ATOM 846 N N . ASN A 1 105 ? 8.211 26.234 12.219 1 96.19 105 ASN A N 1
ATOM 847 C CA . ASN A 1 105 ? 9.289 25.453 11.641 1 96.19 105 ASN A CA 1
ATOM 848 C C . ASN A 1 105 ? 10.594 25.625 12.406 1 96.19 105 ASN A C 1
ATOM 850 O O . ASN A 1 105 ? 11.266 26.656 12.273 1 96.19 105 ASN A O 1
ATOM 854 N N . SER A 1 106 ? 10.992 24.609 13.141 1 97.44 106 SER A N 1
ATOM 855 C CA . SER A 1 106 ? 12.102 24.766 14.078 1 97.44 106 SER A CA 1
ATOM 856 C C . SER A 1 106 ? 13.438 24.5 13.391 1 97.44 106 SER A C 1
ATOM 858 O O . SER A 1 106 ? 14.5 24.812 13.938 1 97.44 106 SER A O 1
ATOM 860 N N . ASP A 1 107 ? 13.383 23.891 12.258 1 95.38 107 ASP A N 1
ATOM 861 C CA . ASP A 1 107 ? 14.586 23.469 11.555 1 95.38 107 ASP A CA 1
ATOM 862 C C . ASP A 1 107 ? 14.43 23.641 10.047 1 95.38 107 ASP A C 1
ATOM 864 O O . ASP A 1 107 ? 14.453 22.656 9.297 1 95.38 107 ASP A O 1
ATOM 868 N N . PRO A 1 108 ? 14.352 24.953 9.617 1 94.62 108 PRO A N 1
ATOM 869 C CA . PRO A 1 108 ? 14.102 25.188 8.195 1 94.62 108 PRO A CA 1
ATOM 870 C C . PRO A 1 108 ? 15.289 24.797 7.312 1 94.62 108 PRO A C 1
ATOM 872 O O . PRO A 1 108 ? 16.438 24.953 7.723 1 94.62 108 PRO A O 1
ATOM 875 N N . THR A 1 109 ? 14.984 24.375 6.16 1 91.5 109 THR A N 1
ATOM 876 C CA . THR A 1 109 ? 16 24.062 5.164 1 91.5 109 THR A CA 1
ATOM 877 C C . THR A 1 109 ? 16.812 25.297 4.809 1 91.5 109 THR A C 1
ATOM 879 O O . THR A 1 109 ? 16.266 26.391 4.664 1 91.5 109 THR A O 1
ATOM 882 N N . VAL A 1 110 ? 18.078 25.047 4.707 1 92.06 110 VAL A N 1
ATOM 883 C CA . VAL A 1 110 ? 19 26.094 4.266 1 92.06 110 VAL A CA 1
ATOM 884 C C . VAL A 1 110 ? 19.516 25.766 2.867 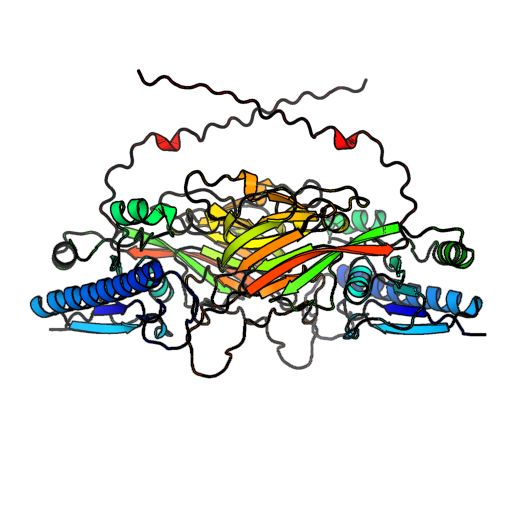1 92.06 110 VAL A C 1
ATOM 886 O O . VAL A 1 110 ? 20.281 24.812 2.686 1 92.06 110 VAL A O 1
ATOM 889 N N . ALA A 1 111 ? 19.125 26.609 1.909 1 88.5 111 ALA A N 1
ATOM 890 C CA . ALA A 1 111 ? 19.422 26.328 0.506 1 88.5 111 ALA A CA 1
ATOM 891 C C . ALA A 1 111 ? 20.922 26.156 0.288 1 88.5 111 ALA A C 1
ATOM 893 O O . ALA A 1 111 ? 21.359 25.25 -0.429 1 88.5 111 ALA A O 1
ATOM 894 N N . GLU A 1 112 ? 21.766 27.031 0.871 1 92 112 GLU A N 1
ATOM 895 C CA . GLU A 1 112 ? 23.203 27 0.713 1 92 112 GLU A CA 1
ATOM 896 C C . GLU A 1 112 ? 23.781 25.672 1.229 1 92 112 GLU A C 1
ATOM 898 O O . GLU A 1 112 ? 24.703 25.109 0.627 1 92 112 GLU A O 1
ATOM 903 N N . GLU A 1 113 ? 23.234 25.266 2.336 1 91.25 113 GLU A N 1
ATOM 904 C CA . GLU A 1 113 ? 23.688 24.016 2.924 1 91.25 113 GLU A CA 1
ATOM 905 C C . GLU A 1 113 ? 23.375 22.828 2.008 1 91.25 113 GLU A C 1
ATOM 907 O O . GLU A 1 113 ? 24.188 21.922 1.847 1 91.25 113 GLU A O 1
ATOM 912 N N . VAL A 1 114 ? 22.188 22.781 1.422 1 86.5 114 VAL A N 1
ATOM 913 C CA . VAL A 1 114 ? 21.781 21.734 0.498 1 86.5 114 VAL A CA 1
ATOM 914 C C . VAL A 1 114 ? 22.719 21.703 -0.702 1 86.5 114 VAL A C 1
ATOM 916 O O . VAL A 1 114 ? 23.156 20.625 -1.127 1 86.5 114 VAL A O 1
ATOM 919 N N . GLU A 1 115 ? 23.016 22.859 -1.219 1 86.38 115 GLU A N 1
ATOM 920 C CA . GLU A 1 115 ? 23.906 22.953 -2.365 1 86.38 115 GLU A CA 1
ATOM 921 C C . GLU A 1 115 ? 25.312 22.469 -2.01 1 86.38 115 GLU A C 1
ATOM 923 O O . GLU A 1 115 ? 25.922 21.703 -2.756 1 86.38 115 GLU A O 1
ATOM 928 N N . GLU A 1 116 ? 25.812 22.875 -0.936 1 89.31 116 GLU A N 1
ATOM 929 C CA . GLU A 1 116 ? 27.172 22.562 -0.494 1 89.31 116 GLU A CA 1
ATOM 930 C C . GLU A 1 116 ? 27.344 21.062 -0.273 1 89.31 116 GLU A C 1
ATOM 932 O O . GLU A 1 116 ? 28.406 20.5 -0.566 1 89.31 116 GLU A O 1
ATOM 937 N N . LEU A 1 117 ? 26.297 20.484 0.214 1 84.44 117 LEU A N 1
ATOM 938 C CA . LEU A 1 117 ? 26.422 19.094 0.611 1 84.44 117 LEU A CA 1
ATOM 939 C C . LEU A 1 117 ? 25.781 18.172 -0.428 1 84.44 117 LEU A C 1
ATOM 941 O O . LEU A 1 117 ? 25.656 16.969 -0.203 1 84.44 117 LEU A O 1
ATOM 945 N N . SER A 1 118 ? 25.391 18.781 -1.521 1 77.75 118 SER A N 1
ATOM 946 C CA . SER A 1 118 ? 24.609 18.062 -2.529 1 77.75 118 SER A CA 1
ATOM 947 C C . SER A 1 118 ? 25.391 16.844 -3.053 1 77.75 118 SER A C 1
ATOM 949 O O . SER A 1 118 ? 24.781 15.836 -3.422 1 77.75 118 SER A O 1
ATOM 951 N N . ASN A 1 119 ? 26.734 16.891 -3.053 1 73.12 119 ASN A N 1
ATOM 952 C CA . ASN A 1 119 ? 27.562 15.797 -3.561 1 73.12 119 ASN A CA 1
ATOM 953 C C . ASN A 1 119 ? 27.734 14.703 -2.518 1 73.12 119 ASN A C 1
ATOM 955 O O . ASN A 1 119 ? 28.234 13.617 -2.832 1 73.12 119 ASN A O 1
ATOM 959 N N . GLU A 1 120 ? 27.438 15.086 -1.354 1 72.5 120 GLU A N 1
ATOM 960 C CA . GLU A 1 120 ? 27.656 14.125 -0.277 1 72.5 120 GLU A CA 1
ATOM 961 C C . GLU A 1 120 ? 26.359 13.438 0.125 1 72.5 120 GLU A C 1
ATOM 963 O O . GLU A 1 120 ? 26.266 12.211 0.091 1 72.5 120 GLU A O 1
ATOM 968 N N . PHE A 1 121 ? 25.375 14.242 0.532 1 74 121 PHE A N 1
ATOM 969 C CA . PHE A 1 121 ? 24.062 13.719 0.91 1 74 121 PHE A CA 1
ATOM 970 C C . PHE A 1 121 ? 23 14.805 0.814 1 74 121 PHE A C 1
ATOM 972 O O . PHE A 1 121 ? 23.312 15.969 0.58 1 74 121 PHE A O 1
ATOM 979 N N . ASP A 1 122 ? 21.75 14.406 0.907 1 74.19 122 ASP A N 1
ATOM 980 C CA . ASP A 1 122 ? 20.625 15.336 0.908 1 74.19 122 ASP A CA 1
ATOM 981 C C . ASP A 1 122 ? 20.516 16.062 2.25 1 74.19 122 ASP A C 1
ATOM 983 O O . ASP A 1 122 ? 20.078 15.469 3.242 1 74.19 122 ASP A O 1
ATOM 987 N N . ALA A 1 123 ? 20.891 17.266 2.184 1 81.81 123 ALA A N 1
ATOM 988 C CA . ALA A 1 123 ? 20.906 18.031 3.422 1 81.81 123 ALA A CA 1
ATOM 989 C C . ALA A 1 123 ? 19.625 18.859 3.586 1 81.81 123 ALA A C 1
ATOM 991 O O . ALA A 1 123 ? 19.641 19.891 4.246 1 81.81 123 ALA A O 1
ATOM 992 N N . THR A 1 124 ? 18.562 18.422 2.922 1 82.25 124 THR A N 1
ATOM 993 C CA . THR A 1 124 ? 17.281 19.094 3.105 1 82.25 124 THR A CA 1
ATOM 994 C C . THR A 1 124 ? 16.781 18.922 4.535 1 82.25 124 THR A C 1
ATOM 996 O O . THR A 1 124 ? 16.875 17.828 5.102 1 82.25 124 THR A O 1
ATOM 999 N N . ARG A 1 125 ? 16.359 20.031 5.121 1 89.44 125 ARG A N 1
ATOM 1000 C CA . ARG A 1 125 ? 15.766 20.016 6.457 1 89.44 125 ARG A CA 1
ATOM 1001 C C . ARG A 1 125 ? 14.25 20.109 6.383 1 89.44 125 ARG A C 1
ATOM 1003 O O . ARG A 1 125 ? 13.609 19.375 5.617 1 89.44 125 ARG A O 1
ATOM 1010 N N . SER A 1 126 ? 13.625 20.828 7.227 1 88.81 126 SER A N 1
ATOM 1011 C CA . SER A 1 126 ? 12.172 20.953 7.203 1 88.81 126 SER A CA 1
ATOM 1012 C C . SER A 1 126 ? 11.719 22.031 6.234 1 88.81 126 SER A C 1
ATOM 1014 O O . SER A 1 126 ? 12.258 23.141 6.238 1 88.81 126 SER A O 1
ATOM 1016 N N . THR A 1 127 ? 10.734 21.75 5.391 1 82.69 127 THR A N 1
ATOM 1017 C CA . THR A 1 127 ? 10.188 22.719 4.461 1 82.69 127 THR A CA 1
ATOM 1018 C C . THR A 1 127 ? 9.211 23.656 5.176 1 82.69 127 THR A C 1
ATOM 1020 O O . THR A 1 127 ? 9.234 24.875 4.957 1 82.69 127 THR A O 1
ATOM 1023 N N . GLY A 1 128 ? 8.414 23.125 5.996 1 87.69 128 GLY A N 1
ATOM 1024 C CA . GLY A 1 128 ? 7.488 23.938 6.781 1 87.69 128 GLY A CA 1
ATOM 102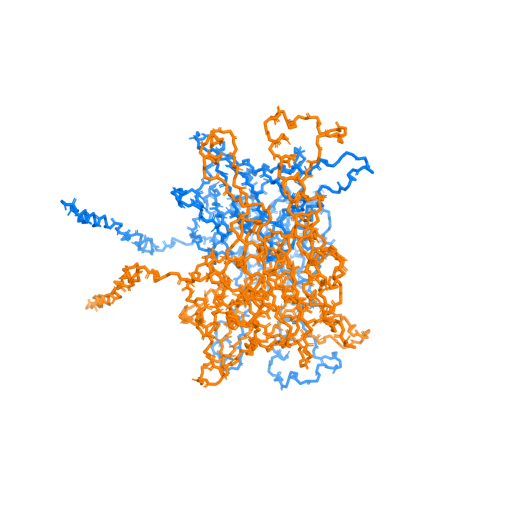5 C C . GLY A 1 128 ? 6.379 24.547 5.953 1 87.69 128 GLY A C 1
ATOM 1026 O O . GLY A 1 128 ? 6.07 25.734 6.105 1 87.69 128 GLY A O 1
ATOM 1027 N N . TYR A 1 129 ? 5.715 23.812 5.113 1 81.94 129 TYR A N 1
ATOM 1028 C CA . TYR A 1 129 ? 4.656 24.312 4.242 1 81.94 129 TYR A CA 1
ATOM 1029 C C . TYR A 1 129 ? 3.482 24.844 5.055 1 81.94 129 TYR A C 1
ATOM 1031 O O . TYR A 1 129 ? 2.883 25.859 4.695 1 81.94 129 TYR A O 1
ATOM 1039 N N . LEU A 1 130 ? 3.193 24.25 6.152 1 86.69 130 LEU A N 1
ATOM 1040 C CA . LEU A 1 130 ? 2.006 24.578 6.934 1 86.69 130 LEU A CA 1
ATOM 1041 C C . LEU A 1 130 ? 2.371 25.453 8.125 1 86.69 130 LEU A C 1
ATOM 1043 O O . LEU A 1 130 ? 1.494 25.875 8.891 1 86.69 130 LEU A O 1
ATOM 1047 N N . CYS A 1 131 ? 3.639 25.719 8.266 1 91.75 131 CYS A N 1
ATOM 1048 C CA . CYS A 1 131 ? 4.098 26.5 9.406 1 91.75 131 CYS A CA 1
ATOM 1049 C C . CYS A 1 131 ? 4.086 28 9.086 1 91.75 131 CYS A C 1
ATOM 1051 O O . CYS A 1 131 ? 4.719 28.438 8.125 1 91.75 131 CYS A O 1
ATOM 1053 N N . ALA A 1 132 ? 3.445 28.719 9.898 1 93.19 132 ALA A N 1
ATOM 1054 C CA . ALA A 1 132 ? 3.338 30.156 9.656 1 93.19 132 ALA A CA 1
ATOM 1055 C C . ALA A 1 132 ? 4.551 30.906 10.219 1 93.19 132 ALA A C 1
ATOM 1057 O O . ALA A 1 132 ? 4.766 32.062 9.906 1 93.19 132 ALA A O 1
ATOM 1058 N N . ALA A 1 133 ? 5.352 30.219 11.023 1 95.06 133 ALA A N 1
ATOM 1059 C CA . ALA A 1 133 ? 6.453 30.906 11.688 1 95.06 133 ALA A CA 1
ATOM 1060 C C . ALA A 1 133 ? 7.711 30.047 11.711 1 95.06 133 ALA A C 1
ATOM 1062 O O . ALA A 1 133 ? 7.637 28.828 11.523 1 95.06 133 ALA A O 1
ATOM 1063 N N . THR A 1 134 ? 8.773 30.688 11.773 1 96.19 134 THR A N 1
ATOM 1064 C CA . THR A 1 134 ? 10.062 30.156 12.211 1 96.19 134 THR A CA 1
ATOM 1065 C C . THR A 1 134 ? 10.555 30.906 13.445 1 96.19 134 THR A C 1
ATOM 1067 O O . THR A 1 134 ? 9.875 31.781 13.961 1 96.19 134 THR A O 1
ATOM 1070 N N . VAL A 1 135 ? 11.734 30.516 13.891 1 95.88 135 VAL A N 1
ATOM 1071 C CA . VAL A 1 135 ? 12.297 31.25 15.016 1 95.88 135 VAL A CA 1
ATOM 1072 C C . VAL A 1 135 ? 12.5 3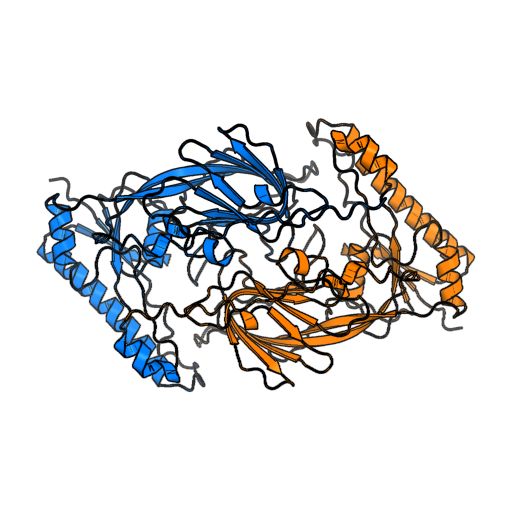2.719 14.641 1 95.88 135 VAL A C 1
ATOM 1074 O O . VAL A 1 135 ? 12.375 33.594 15.492 1 95.88 135 VAL A O 1
ATOM 1077 N N . GLY A 1 136 ? 12.672 32.969 13.422 1 95.88 136 GLY A N 1
ATOM 1078 C CA . GLY A 1 136 ? 12.977 34.312 12.93 1 95.88 136 GLY A CA 1
ATOM 1079 C C . GLY A 1 136 ? 11.82 35.281 13.062 1 95.88 136 GLY A C 1
ATOM 1080 O O . GLY A 1 136 ? 12.023 36.5 13.172 1 95.88 136 GLY A O 1
ATOM 1081 N N . ASN A 1 137 ? 10.625 34.812 13.055 1 95.62 137 ASN A N 1
ATOM 1082 C CA . ASN A 1 137 ? 9.484 35.719 13.078 1 95.62 137 ASN A CA 1
ATOM 1083 C C . ASN A 1 137 ? 8.43 35.281 14.086 1 95.62 137 ASN A C 1
ATOM 1085 O O . ASN A 1 137 ? 7.309 35.781 14.086 1 95.62 137 ASN A O 1
ATOM 1089 N N . PHE A 1 138 ? 8.773 34.375 14.906 1 96.75 138 PHE A N 1
ATOM 1090 C CA . PHE A 1 138 ? 7.828 33.781 15.844 1 96.75 138 PHE A CA 1
ATOM 1091 C C . PHE A 1 138 ? 7.195 34.844 16.719 1 96.75 138 PHE A C 1
ATOM 1093 O O . PHE A 1 138 ? 5.973 34.906 16.875 1 96.75 138 PHE A O 1
ATOM 1100 N N . GLU A 1 139 ? 8 35.688 17.312 1 97.12 139 GLU A N 1
ATOM 1101 C CA . GLU A 1 139 ? 7.5 36.688 18.234 1 97.12 139 GLU A CA 1
ATOM 1102 C C . GLU A 1 139 ? 6.5 37.625 17.547 1 97.12 139 GLU A C 1
ATOM 1104 O O . GLU A 1 139 ? 5.43 37.906 18.094 1 97.12 139 GLU A O 1
ATOM 1109 N N . GLN A 1 140 ? 6.863 38 16.375 1 96.12 140 GLN A N 1
ATOM 1110 C CA . GLN A 1 140 ? 5.984 38.906 15.617 1 96.12 140 GLN A CA 1
ATOM 1111 C C . GLN A 1 140 ? 4.66 38.219 15.289 1 96.12 140 GLN A C 1
ATOM 1113 O O . GLN A 1 140 ? 3.592 38.812 15.453 1 96.12 140 GLN A O 1
ATOM 1118 N N . VAL A 1 141 ? 4.734 37 14.805 1 94 141 VAL A N 1
ATOM 1119 C CA . VAL A 1 141 ? 3.529 36.25 14.445 1 94 141 VAL A CA 1
ATOM 1120 C C . VAL A 1 141 ? 2.658 36.031 15.68 1 94 141 VAL A C 1
ATOM 1122 O O . VAL A 1 141 ? 1.438 36.219 15.625 1 94 141 VAL A O 1
ATOM 1125 N N . LEU A 1 142 ? 3.27 35.719 16.766 1 93.75 142 LEU A N 1
ATOM 1126 C CA . LEU A 1 142 ? 2.551 35.531 18.016 1 93.75 142 LEU A CA 1
ATOM 1127 C C . LEU A 1 142 ? 1.866 36.844 18.453 1 93.75 142 LEU A C 1
ATOM 1129 O O . LEU A 1 142 ? 0.69 36.812 18.828 1 93.75 142 LEU A O 1
ATOM 1133 N N . ASP A 1 143 ? 2.562 37.938 18.359 1 94.5 143 ASP A N 1
ATOM 1134 C CA . ASP A 1 143 ? 1.989 39.219 18.688 1 94.5 143 ASP A CA 1
ATOM 1135 C C . ASP A 1 143 ? 0.772 39.531 17.828 1 94.5 143 ASP A C 1
ATOM 1137 O O . ASP A 1 143 ? -0.26 39.969 18.328 1 94.5 143 ASP A O 1
ATOM 1141 N N . ASP A 1 144 ? 0.978 39.281 16.578 1 92.75 144 ASP A N 1
ATOM 1142 C CA . ASP A 1 144 ? -0.112 39.562 15.641 1 92.75 144 ASP A CA 1
ATOM 1143 C C . ASP A 1 144 ? -1.354 38.75 16 1 92.75 144 ASP A C 1
ATOM 1145 O O . ASP A 1 144 ? -2.479 39.219 15.891 1 92.75 144 ASP A O 1
ATOM 1149 N N . ILE A 1 145 ? -1.154 37.531 16.406 1 89.69 145 ILE A N 1
ATOM 1150 C CA . ILE A 1 145 ? -2.262 36.656 16.781 1 89.69 145 ILE A CA 1
ATOM 1151 C C . ILE A 1 145 ? -2.898 37.156 18.078 1 89.69 145 ILE A C 1
ATOM 1153 O O . ILE A 1 145 ? -4.121 37.281 18.156 1 89.69 145 ILE A O 1
ATOM 1157 N N . LEU A 1 146 ? -2.086 37.5 19.062 1 88.44 146 LEU A N 1
ATOM 1158 C CA . LEU A 1 146 ? -2.568 37.906 20.375 1 88.44 146 LEU A CA 1
ATOM 1159 C C . LEU A 1 146 ? -3.314 39.219 20.297 1 88.44 146 LEU A C 1
ATOM 1161 O O . LEU A 1 146 ? -4.266 39.469 21.031 1 88.44 146 LEU A O 1
ATOM 1165 N N . GLU A 1 147 ? -2.9 40.062 19.328 1 91.44 147 GLU A N 1
ATOM 1166 C CA . GLU A 1 147 ? -3.5 41.375 19.172 1 91.44 147 GLU A CA 1
ATOM 1167 C C . GLU A 1 147 ? -4.645 41.344 18.172 1 91.44 147 GLU A C 1
ATOM 1169 O O . GLU A 1 147 ? -5.246 42.375 17.875 1 91.44 147 GLU A O 1
ATOM 1174 N N . GLY A 1 148 ? -4.883 40.219 17.578 1 88.5 148 GLY A N 1
ATOM 1175 C CA . GLY A 1 148 ? -5.996 40.062 16.656 1 88.5 148 GLY A CA 1
ATOM 1176 C C . GLY A 1 148 ? -5.688 40.562 15.266 1 88.5 148 GLY A C 1
ATOM 1177 O O . GLY A 1 148 ? -6.602 40.875 14.492 1 88.5 148 GLY A O 1
ATOM 1178 N N . ARG A 1 149 ? -4.469 40.75 14.922 1 87.44 149 ARG A N 1
ATOM 1179 C CA . ARG A 1 149 ? -4.062 41.312 13.633 1 87.44 149 ARG A CA 1
ATOM 1180 C C . ARG A 1 149 ? -3.871 40.219 12.602 1 87.44 149 ARG A C 1
ATOM 1182 O O . ARG A 1 149 ? -3.801 40.469 11.398 1 87.44 149 ARG A O 1
ATOM 1189 N N . LYS A 1 150 ? -3.695 39 13.031 1 84.44 150 LYS A N 1
ATOM 1190 C CA . LYS A 1 150 ? -3.539 37.875 12.125 1 84.44 150 LYS A CA 1
ATOM 1191 C C . LYS A 1 150 ? -4.766 36.969 12.164 1 84.44 150 LYS A C 1
ATOM 1193 O O . LYS A 1 150 ? -5.172 36.5 13.234 1 84.44 150 LYS A O 1
ATOM 1198 N N . ALA A 1 151 ? -5.344 36.875 10.938 1 82.12 151 ALA A N 1
ATOM 1199 C CA . ALA A 1 151 ? -6.492 35.969 10.812 1 82.12 151 ALA A CA 1
ATOM 1200 C C . ALA A 1 151 ? -6.047 34.562 10.539 1 82.12 151 ALA A C 1
ATOM 1202 O O . ALA A 1 151 ? -5.066 34.312 9.82 1 82.12 151 ALA A O 1
ATOM 1203 N N . PHE A 1 152 ? -6.738 33.625 11.172 1 86.69 152 PHE A N 1
ATOM 1204 C CA . PHE A 1 152 ? -6.504 32.219 10.891 1 86.69 152 PHE A CA 1
ATOM 1205 C C . PHE A 1 152 ? -7.18 31.797 9.594 1 86.69 152 PHE A C 1
ATOM 1207 O O . PHE A 1 152 ? -8.234 32.344 9.242 1 86.69 152 PHE A O 1
ATOM 1214 N N . SER A 1 153 ? -6.488 30.969 8.867 1 85.62 153 SER A N 1
ATOM 1215 C CA . SER A 1 153 ? -7.09 30.359 7.684 1 85.62 153 SER A CA 1
ATOM 1216 C C . SER A 1 153 ? -7.82 29.062 8.031 1 85.62 153 SER A C 1
ATOM 1218 O O . SER A 1 153 ? -7.363 28.297 8.891 1 85.62 153 SER A O 1
ATOM 1220 N N . GLU A 1 154 ? -8.914 28.922 7.332 1 85.31 154 GLU A N 1
ATOM 1221 C CA . GLU A 1 154 ? -9.648 27.672 7.488 1 85.31 154 GLU A CA 1
ATOM 1222 C C . GLU A 1 154 ? -9.156 26.609 6.5 1 85.31 154 GLU A C 1
ATOM 1224 O O . GLU A 1 154 ? -9.141 26.844 5.289 1 85.31 154 GLU A O 1
ATOM 1229 N N . LEU A 1 155 ? -8.68 25.5 7.031 1 86.62 155 LEU A N 1
ATOM 1230 C CA . LEU A 1 155 ? -8.289 24.391 6.176 1 86.62 155 LEU A CA 1
ATOM 1231 C C . LEU A 1 155 ? -9.234 23.203 6.359 1 86.62 155 LEU A C 1
ATOM 1233 O O . LEU A 1 155 ? -9.719 22.953 7.469 1 86.62 155 LEU A O 1
ATOM 1237 N N . SER A 1 156 ? -9.445 22.547 5.277 1 86.69 156 SER A N 1
ATOM 1238 C CA . SER A 1 156 ? -10.328 21.391 5.297 1 86.69 156 SER A CA 1
ATOM 1239 C C . SER A 1 156 ? -9.633 20.172 5.898 1 86.69 156 SER A C 1
ATOM 1241 O O . SER A 1 156 ? -8.438 19.969 5.68 1 86.69 156 SER A O 1
ATOM 1243 N N . ARG A 1 157 ? -10.391 19.391 6.617 1 84.94 157 ARG A N 1
ATOM 1244 C CA . ARG A 1 157 ? -9.977 18.094 7.145 1 84.94 157 ARG A CA 1
ATOM 1245 C C . ARG A 1 157 ? -10.984 17.016 6.801 1 84.94 157 ARG A C 1
ATOM 1247 O O . ARG A 1 157 ? -12.117 17.312 6.418 1 84.94 157 ARG A O 1
ATOM 1254 N N . ILE A 1 158 ? -10.531 15.766 6.93 1 83.19 158 ILE A N 1
ATOM 1255 C CA . ILE A 1 158 ? -11.391 14.633 6.59 1 83.19 158 ILE A CA 1
ATOM 1256 C C . ILE A 1 158 ? -11.914 13.984 7.871 1 83.19 158 ILE A C 1
ATOM 1258 O O . ILE A 1 158 ? -11.133 13.602 8.75 1 83.19 158 ILE A O 1
ATOM 1262 N N . SER A 1 159 ? -13.227 13.969 7.996 1 82.31 159 SER A N 1
ATOM 1263 C CA . SER A 1 159 ? -13.867 13.164 9.031 1 82.31 159 SER A CA 1
ATOM 1264 C C . SER A 1 159 ? -14.289 11.797 8.484 1 82.31 159 SER A C 1
ATOM 1266 O O . SER A 1 159 ? -14.773 11.695 7.359 1 82.31 159 SER A O 1
ATOM 1268 N N . ILE A 1 160 ? -14.031 10.758 9.227 1 77.25 160 ILE A N 1
ATOM 1269 C CA . ILE A 1 160 ? -14.359 9.414 8.773 1 77.25 160 ILE A CA 1
ATOM 1270 C C . ILE A 1 160 ? -15.211 8.703 9.82 1 77.25 160 ILE A C 1
ATOM 1272 O O . ILE A 1 160 ? -14.914 8.773 11.016 1 77.25 160 ILE A O 1
ATOM 1276 N N . SER A 1 161 ? -16.297 8.141 9.414 1 78.62 161 SER A N 1
ATOM 1277 C CA . SER A 1 161 ? -17.125 7.25 10.219 1 78.62 161 SER A CA 1
ATOM 1278 C C . SER A 1 161 ? -17.047 5.812 9.711 1 78.62 161 SER A C 1
ATOM 1280 O O . SER A 1 161 ? -17.156 5.566 8.508 1 78.62 161 SER A O 1
ATOM 1282 N N . VAL A 1 162 ? -16.75 4.914 10.602 1 73.44 162 VAL A N 1
ATOM 1283 C CA . VAL A 1 162 ? -16.719 3.492 10.273 1 73.44 162 VAL A CA 1
ATOM 1284 C C . VAL A 1 162 ? -17.906 2.779 10.906 1 73.44 162 VAL A C 1
ATOM 1286 O O . VAL A 1 162 ? -18.062 2.795 12.133 1 73.44 162 VAL A O 1
ATOM 1289 N N . ASN A 1 163 ? -18.734 2.178 10.078 1 73.81 163 ASN A N 1
ATOM 1290 C CA . ASN A 1 163 ? -19.953 1.539 10.555 1 73.81 163 ASN A CA 1
ATOM 1291 C C . ASN A 1 163 ? -20.75 2.465 11.469 1 73.81 163 ASN A C 1
ATOM 1293 O O . ASN A 1 163 ? -21.141 2.074 12.57 1 73.81 163 ASN A O 1
ATOM 1297 N N . ARG A 1 164 ? -20.812 3.707 11.125 1 75.38 164 ARG A N 1
ATOM 1298 C CA . ARG A 1 164 ? -21.625 4.746 11.75 1 75.38 164 ARG A CA 1
ATOM 1299 C C . ARG A 1 164 ? -20.969 5.262 13.031 1 75.38 164 ARG A C 1
ATOM 1301 O O . ARG A 1 164 ? -21.594 5.965 13.82 1 75.38 164 ARG A O 1
ATOM 1308 N N . GLN A 1 165 ? -19.797 4.797 13.258 1 74.25 165 GLN A N 1
ATOM 1309 C CA . GLN A 1 165 ? -19.047 5.336 14.383 1 74.25 165 GLN A CA 1
ATOM 1310 C C . GLN A 1 165 ? -18 6.34 13.914 1 74.25 165 GLN A C 1
ATOM 1312 O O . GLN A 1 165 ? -17.094 5.992 13.148 1 74.25 165 GLN A O 1
ATOM 1317 N N . LEU A 1 166 ? -18.188 7.504 14.422 1 75 166 LEU A N 1
ATOM 1318 C CA . LEU A 1 166 ? -17.25 8.562 14.062 1 75 166 LEU A CA 1
ATOM 1319 C C . LEU A 1 166 ? -15.906 8.359 14.742 1 75 166 LEU A C 1
ATOM 1321 O O . LEU A 1 166 ? -15.844 8.109 15.945 1 75 166 LEU A O 1
ATOM 1325 N N . LEU A 1 167 ? -14.852 8.375 13.945 1 71.62 167 LEU A N 1
ATOM 1326 C CA . LEU A 1 167 ? -13.516 8.352 14.531 1 71.62 167 LEU A CA 1
ATOM 1327 C C . LEU A 1 167 ? -13.133 9.727 15.078 1 71.62 167 LEU A C 1
ATOM 1329 O O . LEU A 1 167 ? -13.5 10.75 14.5 1 71.62 167 LEU A O 1
ATOM 1333 N N . PRO A 1 168 ? -12.398 9.719 16.172 1 68.56 168 PRO A N 1
ATOM 1334 C CA . PRO A 1 168 ? -12.07 10.984 16.828 1 68.56 168 PRO A CA 1
ATOM 1335 C C . PRO A 1 168 ? -11 11.781 16.078 1 68.56 168 PRO A C 1
ATOM 1337 O O . PRO A 1 168 ? -10.82 12.969 16.344 1 68.56 168 PRO A O 1
ATOM 1340 N N . GLN A 1 169 ? -10.305 11.18 15.195 1 73.31 169 GLN A N 1
ATOM 1341 C CA . GLN A 1 169 ? -9.219 11.844 14.484 1 73.31 169 GLN A CA 1
ATOM 1342 C C . GLN A 1 169 ? -9.703 12.422 13.156 1 73.31 169 GLN A C 1
ATOM 1344 O O . GLN A 1 169 ? -10.555 11.828 12.492 1 73.31 169 GLN A O 1
ATOM 1349 N N . TYR A 1 170 ? -9.148 13.562 12.859 1 78 170 TYR A N 1
ATOM 1350 C CA . TYR A 1 170 ? -9.406 14.227 11.586 1 78 170 TYR A CA 1
ATOM 1351 C C . TYR A 1 170 ? -8.125 14.367 10.773 1 78 170 TYR A C 1
ATOM 1353 O O . TYR A 1 170 ? -7.098 14.812 11.289 1 78 170 TYR A O 1
ATOM 1361 N N . ALA A 1 171 ? -8.227 13.953 9.562 1 81.81 171 ALA A N 1
ATOM 1362 C CA . ALA A 1 171 ? -7.031 14 8.727 1 81.81 171 ALA A CA 1
ATOM 1363 C C . ALA A 1 171 ? -6.922 15.328 7.988 1 81.81 171 ALA A C 1
ATOM 1365 O O . ALA A 1 171 ? -7.844 15.719 7.27 1 81.81 171 ALA A O 1
ATOM 1366 N N . LEU A 1 172 ? -5.793 15.938 8.156 1 83.38 172 LEU A N 1
ATOM 1367 C CA . LEU A 1 172 ? -5.559 17.203 7.473 1 83.38 172 LEU A CA 1
ATOM 1368 C C . LEU A 1 172 ? -5.027 16.969 6.062 1 83.38 172 LEU A C 1
ATOM 1370 O O . LEU A 1 172 ? -5.305 17.75 5.152 1 83.38 172 LEU A O 1
ATOM 1374 N N . ASN A 1 173 ? -4.23 15.859 5.848 1 84.12 173 ASN A N 1
ATOM 1375 C CA . ASN A 1 173 ? -3.641 15.602 4.539 1 84.12 173 ASN A CA 1
ATOM 1376 C C . ASN A 1 173 ? -4.473 14.609 3.732 1 84.12 173 ASN A C 1
ATOM 1378 O O . ASN A 1 173 ? -5.109 14.984 2.746 1 84.12 173 ASN A O 1
ATOM 1382 N N . ASP A 1 174 ? -4.375 13.43 4.137 1 84.75 174 ASP A N 1
ATOM 1383 C CA . ASP A 1 174 ? -5.031 12.398 3.344 1 84.75 174 ASP A CA 1
ATOM 1384 C C . ASP A 1 174 ? -5.355 11.172 4.195 1 84.75 174 ASP A C 1
ATOM 1386 O O . ASP A 1 174 ? -4.965 11.102 5.363 1 84.75 174 ASP A O 1
ATOM 1390 N N . LEU A 1 175 ? -6.18 10.352 3.578 1 83.81 175 LEU A N 1
ATOM 1391 C CA . LEU A 1 175 ? -6.551 9.047 4.117 1 83.81 175 LEU A CA 1
ATOM 1392 C C . LEU A 1 175 ? -6.477 7.973 3.041 1 83.81 175 LEU A C 1
ATOM 1394 O O . LEU A 1 175 ? -6.836 8.219 1.887 1 83.81 175 LEU A O 1
ATOM 1398 N N . LEU A 1 176 ? -5.918 6.77 3.494 1 86.81 176 LEU A N 1
ATOM 1399 C CA . LEU A 1 176 ? -5.949 5.598 2.625 1 86.81 176 LEU A CA 1
ATOM 1400 C C . LEU A 1 176 ? -6.754 4.473 3.264 1 86.81 176 LEU A C 1
ATOM 1402 O O . LEU A 1 176 ? -6.441 4.027 4.371 1 86.81 176 LEU A O 1
ATOM 1406 N N . ILE A 1 177 ? -7.844 4.105 2.623 1 84.38 177 ILE A N 1
ATOM 1407 C CA . ILE A 1 177 ? -8.562 2.896 3.004 1 84.38 177 ILE A CA 1
ATOM 1408 C C . ILE A 1 177 ? -8.039 1.71 2.197 1 84.38 177 ILE A C 1
ATOM 1410 O O . ILE A 1 177 ? -8.039 1.74 0.965 1 84.38 177 ILE A O 1
ATOM 1414 N N . SER A 1 178 ? -7.527 0.764 2.889 1 83.25 178 SER A N 1
ATOM 1415 C CA . SER A 1 178 ? -6.93 -0.381 2.209 1 83.25 178 SER A CA 1
ATOM 1416 C C . SER A 1 178 ? -6.867 -1.597 3.127 1 83.25 178 SER A C 1
ATOM 1418 O O . SER A 1 178 ? -7.18 -1.502 4.316 1 83.25 178 SER A O 1
ATOM 1420 N N . HIS A 1 179 ? -6.508 -2.68 2.564 1 77.19 179 HIS A N 1
ATOM 1421 C CA . HIS A 1 179 ? -6.133 -3.84 3.369 1 77.19 179 HIS A CA 1
ATOM 1422 C C . HIS A 1 179 ? -4.855 -3.572 4.16 1 77.19 179 HIS A C 1
ATOM 1424 O O . HIS A 1 179 ? -3.963 -2.865 3.684 1 77.19 179 HIS A O 1
ATOM 1430 N N . PRO A 1 180 ? -4.734 -4.113 5.363 1 72.69 180 PRO A N 1
ATOM 1431 C CA . PRO A 1 180 ? -3.516 -3.896 6.145 1 72.69 180 PRO A CA 1
ATOM 1432 C C . PRO A 1 180 ? -2.264 -4.414 5.438 1 72.69 180 PRO A C 1
ATOM 1434 O O . PRO A 1 180 ? -1.169 -3.883 5.648 1 72.69 180 PRO A O 1
ATOM 1437 N N . CYS A 1 181 ? -2.436 -5.375 4.672 1 75.19 181 CYS A N 1
ATOM 1438 C CA . CYS A 1 181 ? -1.326 -5.844 3.848 1 75.19 181 CYS A CA 1
ATOM 1439 C C . CYS A 1 181 ? -1.193 -5 2.584 1 75.19 181 CYS A C 1
ATOM 1441 O O . CYS A 1 181 ? -2.109 -4.965 1.76 1 75.19 181 CYS A O 1
ATOM 1443 N N . PRO A 1 182 ? -0.086 -4.367 2.395 1 79.5 182 PRO A N 1
ATOM 1444 C CA . PRO A 1 182 ? 0.067 -3.383 1.32 1 79.5 182 PRO A CA 1
ATOM 1445 C C . PRO A 1 182 ? -0.056 -4 -0.07 1 79.5 182 PRO A C 1
ATOM 1447 O O . PRO A 1 182 ? -0.328 -3.295 -1.044 1 79.5 182 PRO A O 1
ATOM 1450 N N . ALA A 1 183 ? 0.129 -5.258 -0.218 1 79.38 183 ALA A N 1
ATOM 1451 C CA . ALA A 1 183 ? 0.131 -5.898 -1.531 1 79.38 183 ALA A CA 1
ATOM 1452 C C . ALA A 1 183 ? -1.236 -6.496 -1.853 1 79.38 183 ALA A C 1
ATOM 1454 O O . ALA A 1 183 ? -1.453 -7.008 -2.953 1 79.38 183 ALA A O 1
ATOM 1455 N N . THR A 1 184 ? -2.162 -6.449 -0.989 1 77.19 184 THR A N 1
ATOM 1456 C CA . THR A 1 184 ? -3.439 -7.137 -1.142 1 77.19 184 THR A CA 1
ATOM 1457 C C . THR A 1 184 ? -4.441 -6.258 -1.885 1 77.19 184 THR A C 1
ATOM 1459 O O . THR A 1 184 ? -4.523 -5.051 -1.636 1 77.19 184 THR A O 1
ATOM 1462 N N . VAL A 1 185 ? -5.141 -6.934 -2.74 1 78.31 185 VAL A N 1
ATOM 1463 C CA . VAL A 1 185 ? -6.234 -6.285 -3.455 1 78.31 185 VAL A CA 1
ATOM 1464 C C . VAL A 1 185 ? -7.516 -6.371 -2.631 1 78.31 185 VAL A C 1
ATOM 1466 O O . VAL A 1 185 ? -7.836 -7.426 -2.076 1 78.31 185 VAL A O 1
ATOM 1469 N N . SER A 1 186 ? -8.242 -5.258 -2.564 1 76.88 186 SER A N 1
ATOM 1470 C CA . SER A 1 186 ? -9.523 -5.211 -1.87 1 76.88 186 SER A CA 1
ATOM 1471 C C . SER A 1 186 ? -10.68 -5.027 -2.85 1 76.88 186 SER A C 1
ATOM 1473 O O . SER A 1 186 ? -10.523 -4.363 -3.879 1 76.88 186 SER A O 1
ATOM 1475 N N . ARG A 1 187 ? -11.766 -5.688 -2.5 1 75.56 187 ARG A N 1
ATOM 1476 C CA . ARG A 1 187 ? -13.023 -5.41 -3.188 1 75.56 187 ARG A CA 1
ATOM 1477 C C . ARG A 1 187 ? -13.859 -4.406 -2.406 1 75.56 187 ARG A C 1
ATOM 1479 O O . ARG A 1 187 ? -14.102 -4.586 -1.21 1 75.56 187 ARG A O 1
ATOM 1486 N N . PHE A 1 188 ? -14.289 -3.314 -3.07 1 78.69 188 PHE A N 1
ATOM 1487 C CA . PHE A 1 188 ? -15.109 -2.311 -2.4 1 78.69 188 PHE A CA 1
ATOM 1488 C C . PHE A 1 188 ? -15.945 -1.529 -3.41 1 78.69 188 PHE A C 1
ATOM 1490 O O . PHE A 1 188 ? -15.742 -1.657 -4.621 1 78.69 188 PHE A O 1
ATOM 1497 N N . SER A 1 189 ? -16.922 -0.896 -2.936 1 82.31 189 SER A N 1
ATOM 1498 C CA . SER A 1 189 ? -17.703 0.058 -3.715 1 82.31 189 SER A CA 1
ATOM 1499 C C . SER A 1 189 ? -17.75 1.42 -3.029 1 82.31 189 SER A C 1
ATOM 1501 O O . SER A 1 189 ? -17.5 1.525 -1.826 1 82.31 189 SER A O 1
ATOM 1503 N N . PHE A 1 190 ? -17.953 2.406 -3.857 1 86.25 190 PHE A N 1
ATOM 1504 C CA . PHE A 1 190 ? -18.109 3.727 -3.264 1 86.25 190 PHE A CA 1
ATOM 1505 C C . PHE A 1 190 ? -19.062 4.578 -4.09 1 86.25 190 PHE A C 1
ATOM 1507 O O . PHE A 1 190 ? -19.312 4.289 -5.266 1 86.25 190 PHE A O 1
ATOM 1514 N N . LYS A 1 191 ? -19.656 5.508 -3.438 1 87.75 191 LYS A N 1
ATOM 1515 C CA . LYS A 1 191 ? -20.562 6.473 -4.047 1 87.75 191 LYS A CA 1
ATOM 1516 C C . LYS A 1 191 ? -20.438 7.844 -3.385 1 87.75 191 LYS A C 1
ATOM 1518 O O . LYS A 1 191 ? -20.312 7.938 -2.162 1 87.75 191 LYS A O 1
ATOM 1523 N N . THR A 1 192 ? -20.312 8.828 -4.293 1 87.44 192 THR A N 1
ATOM 1524 C CA . THR A 1 192 ? -20.391 10.188 -3.775 1 87.44 192 THR A CA 1
ATOM 1525 C C . THR A 1 192 ? -21.844 10.609 -3.582 1 87.44 192 THR A C 1
ATOM 1527 O O . THR A 1 192 ? -22.672 10.469 -4.492 1 87.44 192 THR A O 1
ATOM 1530 N N . LYS A 1 193 ? -22.188 10.945 -2.455 1 85.06 193 LYS A N 1
ATOM 1531 C CA . LYS A 1 193 ? -23.547 11.367 -2.168 1 85.06 193 LYS A CA 1
ATOM 1532 C C . LYS A 1 193 ? -23.719 12.875 -2.385 1 85.06 193 LYS A C 1
ATOM 1534 O O . LYS A 1 193 ? -22.859 13.664 -1.985 1 85.06 193 LYS A O 1
ATOM 1539 N N . GLY A 1 194 ? -24.766 13.195 -2.998 1 78 194 GLY A N 1
ATOM 1540 C CA . GLY A 1 194 ? -25.078 14.602 -3.205 1 78 194 GLY A CA 1
ATOM 1541 C C . GLY A 1 194 ? -25.062 15.016 -4.668 1 78 194 GLY A C 1
ATOM 1542 O O . GLY A 1 194 ? -25.5 16.109 -5.016 1 78 194 GLY A O 1
ATOM 1543 N N . ASN A 1 195 ? -24.516 14.266 -5.594 1 70.31 195 ASN A N 1
ATOM 1544 C CA . ASN A 1 195 ? -24.438 14.688 -6.988 1 70.31 195 ASN A CA 1
ATOM 1545 C C . ASN A 1 195 ? -25.031 13.641 -7.922 1 70.31 195 ASN A C 1
ATOM 1547 O O . ASN A 1 195 ? -24.906 13.742 -9.141 1 70.31 195 ASN A O 1
ATOM 1551 N N . GLY A 1 196 ? -25.609 12.648 -7.336 1 76.81 196 GLY A N 1
ATOM 1552 C CA . GLY A 1 196 ? -26.266 11.641 -8.156 1 76.81 196 GLY A CA 1
ATOM 1553 C C . GLY A 1 196 ? -25.281 10.688 -8.82 1 76.81 196 GLY A C 1
ATOM 1554 O O . GLY A 1 196 ? -25.625 10.023 -9.805 1 76.81 196 GLY A O 1
ATOM 1555 N N . SER A 1 197 ? -24.078 10.695 -8.391 1 79.5 197 SER A N 1
ATOM 1556 C CA . SER A 1 197 ? -23.094 9.797 -8.992 1 79.5 197 SER A CA 1
ATOM 1557 C C . SER A 1 197 ? -23.438 8.336 -8.719 1 79.5 197 SER A C 1
ATOM 1559 O O . SER A 1 197 ? -23.984 8.008 -7.664 1 79.5 197 SER A O 1
ATOM 1561 N N . PRO A 1 198 ? -23.156 7.539 -9.711 1 83.06 198 PRO A N 1
ATOM 1562 C CA . PRO A 1 198 ? -23.453 6.113 -9.516 1 83.06 198 PRO A CA 1
ATOM 1563 C C . PRO A 1 198 ? -22.484 5.441 -8.547 1 83.06 198 PRO A C 1
ATOM 1565 O O . PRO A 1 198 ? -21.391 5.961 -8.289 1 83.06 198 PRO A O 1
ATOM 1568 N N . LYS A 1 199 ? -23.031 4.395 -8.039 1 86.06 199 LYS A N 1
ATOM 1569 C CA . LYS A 1 199 ? -22.156 3.533 -7.254 1 86.06 199 LYS A CA 1
ATOM 1570 C C . LYS A 1 199 ? -21.094 2.875 -8.133 1 86.06 199 LYS A C 1
ATOM 1572 O O . LYS A 1 199 ? -21.406 2.414 -9.234 1 86.06 199 LYS A O 1
ATOM 1577 N N . VAL A 1 200 ? -19.875 2.943 -7.668 1 84.75 200 VAL A N 1
ATOM 1578 C CA . VAL A 1 200 ? -18.766 2.367 -8.414 1 84.75 200 VAL A CA 1
ATOM 1579 C C . VAL A 1 200 ? -18.234 1.132 -7.691 1 84.75 200 VAL A C 1
ATOM 1581 O O . VAL A 1 200 ? -17.938 1.189 -6.496 1 84.75 200 VAL A O 1
ATOM 1584 N N . ASN A 1 201 ? -18.188 0.044 -8.375 1 80.81 201 ASN A N 1
ATOM 1585 C CA . ASN A 1 201 ? -17.562 -1.166 -7.852 1 80.81 201 ASN A CA 1
ATOM 1586 C C . ASN A 1 201 ? -16.109 -1.28 -8.289 1 80.81 201 ASN A C 1
ATOM 1588 O O . ASN A 1 201 ? -15.789 -1.086 -9.469 1 80.81 201 ASN A O 1
ATOM 1592 N N . CYS A 1 202 ? -15.258 -1.537 -7.238 1 81.62 202 CYS A N 1
ATOM 1593 C CA . CYS A 1 202 ? -13.828 -1.484 -7.531 1 81.62 202 CYS A CA 1
ATOM 1594 C C . CYS A 1 202 ? -13.102 -2.682 -6.93 1 81.62 202 CYS A C 1
ATOM 1596 O O . CYS A 1 202 ? -13.539 -3.232 -5.918 1 81.62 202 CYS A O 1
ATOM 1598 N N . ARG A 1 203 ? -12.125 -3.123 -7.629 1 83.44 203 ARG A N 1
ATOM 1599 C CA . ARG A 1 203 ? -11.031 -3.939 -7.098 1 83.44 203 ARG A CA 1
ATOM 1600 C C . ARG A 1 203 ? -9.703 -3.197 -7.172 1 83.44 203 ARG A C 1
ATOM 1602 O O . ARG A 1 203 ? -9.297 -2.754 -8.25 1 83.44 203 ARG A O 1
ATOM 1609 N N . SER A 1 204 ? -9.133 -2.988 -6.016 1 89 204 SER A N 1
ATOM 1610 C CA . SER A 1 204 ? -7.934 -2.156 -5.992 1 89 204 SER A CA 1
ATOM 1611 C C . SER A 1 204 ? -7.137 -2.369 -4.711 1 89 204 SER A C 1
ATOM 1613 O O . SER A 1 204 ? -7.586 -3.07 -3.805 1 89 204 SER A O 1
ATOM 1615 N N . SER A 1 205 ? -5.949 -1.749 -4.727 1 87.69 205 SER A N 1
ATOM 1616 C CA . SER A 1 205 ? -5.121 -1.826 -3.529 1 87.69 205 SER A CA 1
ATOM 1617 C C . SER A 1 205 ? -5.535 -0.778 -2.502 1 87.69 205 SER A C 1
ATOM 1619 O O . SER A 1 205 ? -5 -0.744 -1.392 1 87.69 205 SER A O 1
ATOM 1621 N N . GLY A 1 206 ? -6.496 0.063 -2.881 1 88.56 206 GLY A N 1
ATOM 1622 C CA . GLY A 1 206 ? -6.977 1.001 -1.879 1 88.56 206 GLY A CA 1
ATOM 1623 C C . GLY A 1 206 ? -7.699 2.193 -2.477 1 88.56 206 GLY A C 1
ATOM 1624 O O . GLY A 1 206 ? -7.695 2.383 -3.693 1 88.56 206 GLY A O 1
ATOM 1625 N N . LEU A 1 207 ? -8.32 2.936 -1.594 1 90.19 207 LEU A N 1
ATOM 1626 C CA . LEU A 1 207 ? -8.992 4.191 -1.905 1 90.19 207 LEU A CA 1
ATOM 1627 C C . LEU A 1 207 ? -8.383 5.348 -1.12 1 90.19 207 LEU A C 1
ATOM 1629 O O . LEU A 1 207 ? -8.406 5.348 0.113 1 90.19 207 LEU A O 1
ATOM 1633 N N . ARG A 1 208 ? -7.836 6.309 -1.869 1 91.75 208 ARG A N 1
ATOM 1634 C CA . ARG A 1 208 ? -7.223 7.473 -1.241 1 91.75 208 ARG A CA 1
ATOM 1635 C C . ARG A 1 208 ? -8.141 8.688 -1.318 1 91.75 208 ARG A C 1
ATOM 1637 O O . ARG A 1 208 ? -8.773 8.93 -2.35 1 91.75 208 ARG A O 1
ATOM 1644 N N . VAL A 1 209 ? -8.227 9.391 -0.223 1 90.69 209 VAL A N 1
ATOM 1645 C CA . VAL A 1 209 ? -8.938 10.664 -0.163 1 90.69 209 VAL A CA 1
ATOM 1646 C C . VAL A 1 209 ? -8.031 11.734 0.446 1 90.69 209 VAL A C 1
ATOM 1648 O O . VAL A 1 209 ? -7.348 11.484 1.439 1 90.69 209 VAL A O 1
ATOM 1651 N N . SER A 1 210 ? -8.016 12.852 -0.182 1 91.31 210 SER A N 1
ATOM 1652 C CA . SER A 1 210 ? -7.121 13.898 0.306 1 91.31 210 SER A CA 1
ATOM 1653 C C . SER A 1 210 ? -7.824 15.25 0.348 1 91.31 210 SER A C 1
ATOM 1655 O O . SER A 1 210 ? -8.781 15.484 -0.393 1 91.31 210 SER A O 1
ATOM 1657 N N . THR A 1 211 ? -7.414 16.031 1.318 1 90 211 THR A N 1
ATOM 1658 C CA . THR A 1 211 ? -7.797 17.438 1.332 1 90 211 THR A CA 1
ATOM 1659 C C . THR A 1 211 ? -6.941 18.25 0.359 1 90 211 THR A C 1
ATOM 1661 O O . THR A 1 211 ? -6.023 17.703 -0.26 1 90 211 THR A O 1
ATOM 1664 N N . ALA A 1 212 ? -7.266 19.547 0.238 1 90.56 212 ALA A N 1
ATOM 1665 C CA . ALA A 1 212 ? -6.445 20.438 -0.574 1 90.56 212 ALA A CA 1
ATOM 1666 C C . ALA A 1 212 ? -5.031 20.547 -0.014 1 90.56 212 ALA A C 1
ATOM 1668 O O . ALA A 1 212 ? -4.055 20.547 -0.77 1 90.56 212 ALA A O 1
ATOM 1669 N N . ALA A 1 213 ? -4.875 20.578 1.296 1 86.12 213 ALA A N 1
ATOM 1670 C CA . ALA A 1 213 ? -3.568 20.688 1.944 1 86.12 213 ALA A CA 1
ATOM 1671 C C . ALA A 1 213 ? -2.701 19.469 1.619 1 86.12 213 ALA A C 1
ATOM 1673 O O . ALA A 1 213 ? -1.489 19.594 1.437 1 86.12 213 ALA A O 1
ATOM 1674 N N . GLY A 1 214 ? -3.354 18.328 1.467 1 88.25 214 GLY A N 1
ATOM 1675 C CA . GLY A 1 214 ? -2.627 17.094 1.209 1 88.25 214 GLY A CA 1
ATOM 1676 C C . GLY A 1 214 ? -2.48 16.781 -0.269 1 88.25 214 GLY A C 1
ATOM 1677 O O . GLY A 1 214 ? -1.862 15.789 -0.642 1 88.25 214 GLY A O 1
ATOM 1678 N N . SER A 1 215 ? -2.951 17.625 -1.177 1 90.81 215 SER A N 1
ATOM 1679 C CA . SER A 1 215 ? -3.062 17.312 -2.598 1 90.81 215 SER A CA 1
ATOM 1680 C C . SER A 1 215 ? -1.69 17.25 -3.26 1 90.81 215 SER A C 1
ATOM 1682 O O . SER A 1 215 ? -1.542 16.656 -4.336 1 90.81 215 SER A O 1
ATOM 1684 N N . THR A 1 216 ? -0.623 17.797 -2.602 1 86.25 216 THR A N 1
ATOM 1685 C CA . THR A 1 216 ? 0.702 17.812 -3.211 1 86.25 216 THR A CA 1
ATOM 1686 C C . THR A 1 216 ? 1.608 16.766 -2.574 1 86.25 216 THR A C 1
ATOM 1688 O O . THR A 1 216 ? 2.803 16.703 -2.875 1 86.25 216 THR A O 1
ATOM 1691 N N . ALA A 1 217 ? 1.043 16.016 -1.709 1 85.69 217 ALA A N 1
ATOM 1692 C CA . ALA A 1 217 ? 1.819 14.977 -1.029 1 85.69 217 ALA A CA 1
ATOM 1693 C C . ALA A 1 217 ? 1.539 13.602 -1.626 1 85.69 217 ALA A C 1
ATOM 1695 O O . ALA A 1 217 ? 1.727 13.383 -2.826 1 85.69 217 ALA A O 1
ATOM 1696 N N . ALA A 1 218 ? 1.029 12.633 -0.826 1 85.88 218 ALA A N 1
ATOM 1697 C CA . ALA A 1 218 ? 0.786 11.266 -1.273 1 85.88 218 ALA A CA 1
ATOM 1698 C C . ALA A 1 218 ? -0.198 11.234 -2.439 1 85.88 218 ALA A C 1
ATOM 1700 O O . ALA A 1 218 ? -0.068 10.414 -3.348 1 85.88 218 ALA A O 1
ATOM 1701 N N . MET A 1 219 ? -1.15 12.102 -2.408 1 90.5 219 MET A N 1
ATOM 1702 C CA . MET A 1 219 ? -2.129 12.164 -3.49 1 90.5 219 MET A CA 1
ATOM 1703 C C . MET A 1 219 ? -1.449 12.461 -4.824 1 90.5 219 MET A C 1
ATOM 1705 O O . MET A 1 219 ? -1.726 11.797 -5.824 1 90.5 219 MET A O 1
ATOM 1709 N N . LEU A 1 220 ? -0.577 13.398 -4.77 1 91.5 220 LEU A N 1
ATOM 1710 C CA . LEU A 1 220 ? 0.126 13.758 -5.996 1 91.5 220 LEU A CA 1
ATOM 1711 C C . LEU A 1 220 ? 0.986 12.594 -6.484 1 91.5 220 LEU A C 1
ATOM 1713 O O . LEU A 1 220 ? 0.997 12.281 -7.68 1 91.5 220 LEU A O 1
ATOM 1717 N N . SER A 1 221 ? 1.67 11.977 -5.621 1 89.75 221 SER A N 1
ATOM 1718 C CA . SER A 1 221 ? 2.521 10.844 -5.969 1 89.75 221 SER A CA 1
ATOM 1719 C C . SER A 1 221 ? 1.705 9.703 -6.57 1 89.75 221 SER A C 1
ATOM 1721 O O . SER A 1 221 ? 2.219 8.922 -7.371 1 89.75 221 SER A O 1
ATOM 1723 N N . ALA A 1 222 ? 0.485 9.57 -6.164 1 92.25 222 ALA A N 1
ATOM 1724 C CA . ALA A 1 222 ? -0.394 8.5 -6.629 1 92.25 222 ALA A CA 1
ATOM 1725 C C . ALA A 1 222 ? -0.991 8.836 -7.992 1 92.25 222 ALA A C 1
ATOM 1727 O O . ALA A 1 222 ? -1.65 7.996 -8.609 1 92.25 222 ALA A O 1
ATOM 1728 N N . GLY A 1 223 ? -0.803 10.008 -8.422 1 91 223 GLY A N 1
ATOM 1729 C CA . GLY A 1 223 ? -1.318 10.398 -9.727 1 91 223 GLY A CA 1
ATOM 1730 C C . GLY A 1 223 ? -2.426 11.43 -9.648 1 91 223 GLY A C 1
ATOM 1731 O O . GLY A 1 223 ? -3.068 11.734 -10.656 1 91 223 GLY A O 1
ATOM 1732 N N . GLY A 1 224 ? -2.672 11.953 -8.453 1 94.44 224 GLY A N 1
ATOM 1733 C CA . GLY A 1 224 ? -3.641 13.023 -8.305 1 94.44 224 GLY A CA 1
ATOM 1734 C C . GLY A 1 224 ? -3.119 14.367 -8.781 1 94.44 224 GLY A C 1
ATOM 1735 O O . GLY A 1 224 ? -2.158 14.43 -9.547 1 94.44 224 GLY A O 1
ATOM 1736 N N . PHE A 1 225 ? -3.877 15.438 -8.414 1 94.81 225 PHE A N 1
ATOM 1737 C CA . PHE A 1 225 ? -3.484 16.766 -8.852 1 94.81 225 PHE A CA 1
ATOM 1738 C C . PHE A 1 225 ? -3.482 17.75 -7.676 1 94.81 225 PHE A C 1
ATOM 1740 O O . PHE A 1 225 ? -4.207 17.547 -6.699 1 94.81 225 PHE A O 1
ATOM 1747 N N . PRO A 1 226 ? -2.625 18.719 -7.758 1 93.5 226 PRO A N 1
ATOM 1748 C CA . PRO A 1 226 ? -2.605 19.75 -6.703 1 93.5 226 PRO A CA 1
ATOM 1749 C C . PRO A 1 226 ? -3.896 20.562 -6.645 1 93.5 226 PRO A C 1
ATOM 1751 O O . PRO A 1 226 ? -4.527 20.797 -7.68 1 93.5 226 PRO A O 1
ATOM 1754 N N . MET A 1 227 ? -4.246 20.953 -5.496 1 92.19 227 MET A N 1
ATOM 1755 C CA . MET A 1 227 ? -5.395 21.812 -5.246 1 92.19 227 MET A CA 1
ATOM 1756 C C . MET A 1 227 ? -4.973 23.078 -4.492 1 92.19 227 MET A C 1
ATOM 1758 O O . MET A 1 227 ? -4 23.047 -3.738 1 92.19 227 MET A O 1
ATOM 1762 N N . HIS A 1 228 ? -5.723 24.094 -4.75 1 90.88 228 HIS A N 1
ATOM 1763 C CA . HIS A 1 228 ? -5.484 25.297 -3.943 1 90.88 228 HIS A CA 1
ATOM 1764 C C . HIS A 1 228 ? -5.785 25.031 -2.473 1 90.88 228 HIS A C 1
ATOM 1766 O O . HIS A 1 228 ? -6.801 24.422 -2.141 1 90.88 228 HIS A O 1
ATOM 1772 N N . ILE A 1 229 ? -4.953 25.484 -1.643 1 86.06 229 ILE A N 1
ATOM 1773 C CA . ILE A 1 229 ? -4.98 25.156 -0.224 1 86.06 229 ILE A CA 1
ATOM 1774 C C . ILE A 1 229 ? -6.316 25.578 0.382 1 86.06 229 ILE A C 1
ATOM 1776 O O . ILE A 1 229 ? -6.781 24.984 1.355 1 86.06 229 ILE A O 1
ATOM 1780 N N . ALA A 1 230 ? -6.977 26.594 -0.218 1 83.75 230 ALA A N 1
ATOM 1781 C CA . ALA A 1 230 ? -8.219 27.141 0.319 1 83.75 230 ALA A CA 1
ATOM 1782 C C . ALA A 1 230 ? -9.422 26.328 -0.149 1 83.75 230 ALA A C 1
ATOM 1784 O O . ALA A 1 230 ? -10.539 26.531 0.327 1 83.75 230 ALA A O 1
ATOM 1785 N N . SER A 1 231 ? -9.148 25.406 -1.067 1 89.81 231 SER A N 1
ATOM 1786 C CA . SER A 1 231 ? -10.266 24.594 -1.56 1 89.81 231 SER A CA 1
ATOM 1787 C C . SER A 1 231 ? -10.867 23.75 -0.445 1 89.81 231 SER A C 1
ATOM 1789 O O . SER A 1 231 ? -10.141 23.188 0.379 1 89.81 231 SER A O 1
ATOM 1791 N N . HIS A 1 232 ? -12.227 23.672 -0.502 1 90.06 232 HIS A N 1
ATOM 1792 C CA . HIS A 1 232 ? -12.93 22.859 0.482 1 90.06 232 HIS A CA 1
ATOM 1793 C C . HIS A 1 232 ? -13.344 21.516 -0.108 1 90.06 232 HIS A C 1
ATOM 1795 O O . HIS A 1 232 ? -14 20.719 0.56 1 90.06 232 HIS A O 1
ATOM 1801 N N . ASP A 1 233 ? -12.945 21.328 -1.308 1 92.12 233 ASP A N 1
ATOM 1802 C CA . ASP A 1 233 ? -13.211 20.047 -1.952 1 92.12 233 ASP A CA 1
ATOM 1803 C C . ASP A 1 233 ? -12.219 18.984 -1.49 1 92.12 233 ASP A C 1
ATOM 1805 O O . ASP A 1 233 ? -11.117 19.312 -1.038 1 92.12 233 ASP A O 1
ATOM 1809 N N . LEU A 1 234 ? -12.703 17.781 -1.537 1 92.94 234 LEU A N 1
ATOM 1810 C CA . LEU A 1 234 ? -11.805 16.641 -1.372 1 92.94 234 LEU A CA 1
ATOM 1811 C C . LEU A 1 234 ? -11.523 15.977 -2.715 1 92.94 234 LEU A C 1
ATOM 1813 O O . LEU A 1 234 ? -12.289 16.125 -3.666 1 92.94 234 LEU A O 1
ATOM 1817 N N . GLN A 1 235 ? -10.398 15.445 -2.816 1 95.19 235 GLN A N 1
ATOM 1818 C CA . GLN A 1 235 ? -10 14.641 -3.971 1 95.19 235 GLN A CA 1
ATOM 1819 C C . GLN A 1 235 ? -9.914 13.164 -3.611 1 95.19 235 GLN A C 1
ATOM 1821 O O . GLN A 1 235 ? -9.438 12.805 -2.531 1 95.19 235 GLN A O 1
ATOM 1826 N N . TYR A 1 236 ? -10.484 12.297 -4.492 1 94.12 236 TYR A N 1
ATOM 1827 C CA . TYR A 1 236 ? -10.336 10.867 -4.273 1 94.12 236 TYR A CA 1
ATOM 1828 C C . TYR A 1 236 ? -9.656 10.195 -5.461 1 94.12 236 TYR A C 1
ATOM 1830 O O . TYR A 1 236 ? -9.688 10.719 -6.578 1 94.12 236 TYR A O 1
ATOM 1838 N N . LEU A 1 237 ? -8.992 9.07 -5.18 1 95.5 237 LEU A N 1
ATOM 1839 C CA . LEU A 1 237 ? -8.289 8.289 -6.191 1 95.5 237 LEU A CA 1
ATOM 1840 C C . LEU A 1 237 ? -8.266 6.812 -5.812 1 95.5 237 LEU A C 1
ATOM 1842 O O . LEU A 1 237 ? -7.879 6.457 -4.699 1 95.5 237 LEU A O 1
ATOM 1846 N N . VAL A 1 238 ? -8.773 5.965 -6.699 1 94 238 VAL A N 1
ATOM 1847 C CA . VAL A 1 238 ? -8.664 4.523 -6.523 1 94 238 VAL A CA 1
ATOM 1848 C C . VAL A 1 238 ? -7.246 4.07 -6.883 1 94 238 VAL A C 1
ATOM 1850 O O . VAL A 1 238 ? -6.801 4.246 -8.016 1 94 238 VAL A O 1
ATOM 1853 N N . ARG A 1 239 ? -6.582 3.551 -5.902 1 93.31 239 ARG A N 1
ATOM 1854 C CA . ARG A 1 239 ? -5.188 3.164 -6.074 1 93.31 239 ARG A CA 1
ATOM 1855 C C . ARG A 1 239 ? -5.07 1.859 -6.855 1 93.31 239 ARG A C 1
ATOM 1857 O O . ARG A 1 239 ? -5.664 0.848 -6.473 1 93.31 239 ARG A O 1
ATOM 1864 N N . GLU A 1 240 ? -4.289 1.796 -7.969 1 91.69 240 GLU A N 1
ATOM 1865 C CA . GLU A 1 240 ? -4.004 0.597 -8.75 1 91.69 240 GLU A CA 1
ATOM 1866 C C . GLU A 1 240 ? -5.285 -0.181 -9.055 1 91.69 240 GLU A C 1
ATOM 1868 O O . GLU A 1 240 ? -5.375 -1.373 -8.75 1 91.69 240 GLU A O 1
ATOM 1873 N N . PRO A 1 241 ? -6.25 0.442 -9.688 1 91.25 241 PRO A N 1
ATOM 1874 C CA . PRO A 1 241 ? -7.508 -0.255 -9.969 1 91.25 241 PRO A CA 1
ATOM 1875 C C . PRO A 1 241 ? -7.336 -1.389 -10.984 1 91.25 241 PRO A C 1
ATOM 1877 O O . PRO A 1 241 ? -6.574 -1.255 -11.945 1 91.25 241 PRO A O 1
ATOM 1880 N N . ILE A 1 242 ? -7.898 -2.531 -10.625 1 84.69 242 ILE A N 1
ATOM 1881 C CA . ILE A 1 242 ? -8.016 -3.604 -11.609 1 84.69 242 ILE A CA 1
ATOM 1882 C C . ILE A 1 242 ? -9.227 -3.352 -12.5 1 84.69 242 ILE A C 1
ATOM 1884 O O . ILE A 1 242 ? -10.375 -3.471 -12.062 1 84.69 242 ILE A O 1
ATOM 1888 N N . LEU A 1 243 ? -8.953 -2.871 -13.672 1 76.12 243 LEU A N 1
ATOM 1889 C CA . LEU A 1 243 ? -10.023 -2.445 -14.562 1 76.12 243 LEU A CA 1
ATOM 1890 C C . LEU A 1 243 ? -10.492 -3.6 -15.445 1 76.12 243 LEU A C 1
ATOM 1892 O O . LEU A 1 243 ? -9.672 -4.367 -15.953 1 76.12 243 LEU A O 1
ATOM 1896 N N . HIS A 1 244 ? -11.734 -4.004 -15.141 1 63.34 244 HIS A N 1
ATOM 1897 C CA . HIS A 1 244 ? -12.32 -4.988 -16.047 1 63.34 244 HIS A CA 1
ATOM 1898 C C . HIS A 1 244 ? -13.125 -4.316 -17.156 1 63.34 244 HIS A C 1
ATOM 1900 O O . HIS A 1 244 ? -13.969 -3.463 -16.875 1 63.34 244 HIS A O 1
ATOM 1906 N N . GLY A 1 245 ? -12.891 -4.652 -18.312 1 58.19 245 GLY A N 1
ATOM 1907 C CA . GLY A 1 245 ? -13.711 -4.211 -19.438 1 58.19 245 GLY A CA 1
ATOM 1908 C C . GLY A 1 245 ? -13.773 -2.699 -19.562 1 58.19 245 GLY A C 1
ATOM 1909 O O . GLY A 1 245 ? -12.805 -2.002 -19.266 1 58.19 245 GLY A O 1
ATOM 1910 N N . ALA A 1 246 ? -15.109 -2.211 -19.922 1 50.47 246 ALA A N 1
ATOM 1911 C CA . ALA A 1 246 ? -15.492 -0.831 -20.203 1 50.47 246 ALA A CA 1
ATOM 1912 C C . ALA A 1 246 ? -15.625 -0.028 -18.906 1 50.47 246 ALA A C 1
ATOM 1914 O O . ALA A 1 246 ? -16.234 1.041 -18.891 1 50.47 246 ALA A O 1
ATOM 1915 N N . THR A 1 247 ? -15.125 -0.679 -17.766 1 56 247 THR A N 1
ATOM 1916 C CA . THR A 1 247 ? -15.312 0.15 -16.594 1 56 247 THR A CA 1
ATOM 1917 C C . THR A 1 247 ? -14.742 1.546 -16.797 1 56 247 THR A C 1
ATOM 1919 O O . THR A 1 247 ? -13.703 1.701 -17.453 1 56 247 THR A O 1
ATOM 1922 N N . ASN A 1 248 ? -15.57 2.508 -16.594 1 62 248 ASN A N 1
ATOM 1923 C CA . ASN A 1 248 ? -15.289 3.926 -16.781 1 62 248 ASN A CA 1
ATOM 1924 C C . ASN A 1 248 ? -14.125 4.383 -15.914 1 62 248 ASN A C 1
ATOM 1926 O O . ASN A 1 248 ? -14.281 4.57 -14.703 1 62 248 ASN A O 1
ATOM 1930 N N . SER A 1 249 ? -12.883 4.234 -16.422 1 70.75 249 SER A N 1
ATOM 1931 C CA . SER A 1 249 ? -11.648 4.719 -15.812 1 70.75 249 SER A CA 1
ATOM 1932 C C . SER A 1 249 ? -11.828 6.137 -15.266 1 70.75 249 SER A C 1
ATOM 1934 O O . SER A 1 249 ? -11.109 6.551 -14.352 1 70.75 249 SER A O 1
ATOM 1936 N N . SER A 1 250 ? -12.883 6.793 -15.734 1 78.44 250 SER A N 1
ATOM 1937 C CA . SER A 1 250 ? -13.055 8.188 -15.336 1 78.44 250 SER A CA 1
ATOM 1938 C C . SER A 1 250 ? -13.57 8.297 -13.906 1 78.44 250 SER A C 1
ATOM 1940 O O . SER A 1 250 ? -13.422 9.336 -13.266 1 78.44 250 SER A O 1
ATOM 1942 N N . LEU A 1 251 ? -14.078 7.195 -13.391 1 86 251 LEU A N 1
ATOM 1943 C CA . LEU A 1 251 ? -14.664 7.266 -12.055 1 86 251 LEU A CA 1
ATOM 1944 C C . LEU A 1 251 ? -13.656 6.855 -10.992 1 86 251 LEU A C 1
ATOM 1946 O O . LEU A 1 251 ? -13.945 6.926 -9.797 1 86 251 LEU A O 1
ATOM 1950 N N . MET A 1 252 ? -12.461 6.52 -11.43 1 91.38 252 MET A N 1
ATOM 1951 C CA . MET A 1 252 ? -11.445 6.059 -10.492 1 91.38 252 MET A CA 1
ATOM 1952 C C . MET A 1 252 ? -10.758 7.238 -9.812 1 91.38 252 MET A C 1
ATOM 1954 O O . MET A 1 252 ? -9.953 7.055 -8.898 1 91.38 252 MET A O 1
ATOM 1958 N N . HIS A 1 253 ? -11.062 8.406 -10.273 1 93.62 253 HIS A N 1
ATOM 1959 C CA . HIS A 1 253 ? -10.469 9.641 -9.773 1 93.62 253 HIS A CA 1
ATOM 1960 C C . HIS A 1 253 ? -11.445 10.805 -9.906 1 93.62 253 HIS A C 1
ATOM 1962 O O . HIS A 1 253 ? -12.141 10.93 -10.914 1 93.62 253 HIS A O 1
ATOM 1968 N N . GLY A 1 254 ? -11.492 11.602 -8.828 1 93.31 254 GLY A N 1
ATOM 1969 C CA . GLY A 1 254 ? -12.398 12.734 -8.906 1 93.31 254 GLY A CA 1
ATOM 1970 C C . GLY A 1 254 ? -12.406 13.586 -7.648 1 93.31 254 GLY A C 1
ATOM 1971 O O . GLY A 1 254 ? -11.5 13.477 -6.816 1 93.31 254 GLY A O 1
ATOM 1972 N N . LEU A 1 255 ? -13.414 14.484 -7.664 1 93.56 255 LEU A N 1
ATOM 1973 C CA . LEU A 1 255 ? -13.562 15.406 -6.547 1 93.56 255 LEU A CA 1
ATOM 1974 C C . LEU A 1 255 ? -14.828 15.094 -5.746 1 93.56 255 LEU A C 1
ATOM 1976 O O . LEU A 1 255 ? -15.805 14.586 -6.297 1 93.56 255 LEU A O 1
ATOM 1980 N N . ILE A 1 256 ? -14.734 15.227 -4.527 1 91.69 256 ILE A N 1
ATOM 1981 C CA . ILE A 1 256 ? -15.883 15.32 -3.631 1 91.69 256 ILE A CA 1
ATOM 1982 C C . ILE A 1 256 ? -16.125 16.781 -3.25 1 91.69 256 ILE A C 1
ATOM 1984 O O . ILE A 1 256 ? -15.367 17.344 -2.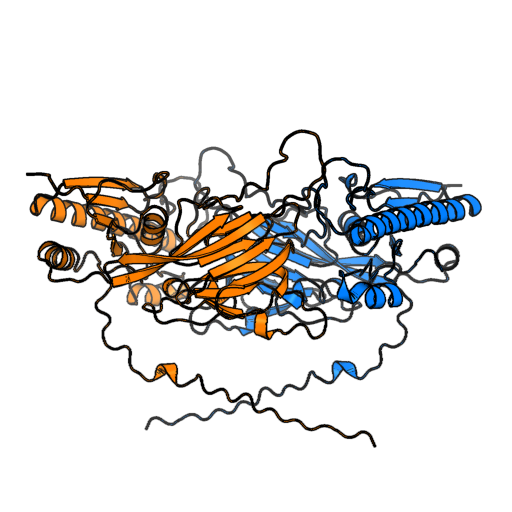461 1 91.69 256 ILE A O 1
ATOM 1988 N N . LYS A 1 257 ? -17.094 17.375 -3.801 1 90.75 257 LYS A N 1
ATOM 1989 C CA . LYS A 1 257 ? -17.344 18.797 -3.613 1 90.75 257 LYS A CA 1
ATOM 1990 C C . LYS A 1 257 ? -17.781 19.094 -2.184 1 90.75 257 LYS A C 1
ATOM 1992 O O . LYS A 1 257 ? -18.172 18.188 -1.444 1 90.75 257 LYS A O 1
ATOM 1997 N N . SER A 1 258 ? -17.734 20.516 -2.1 1 84 258 SER A N 1
ATOM 1998 C CA . SER A 1 258 ? -18.156 20.969 -0.779 1 84 258 SER A CA 1
ATOM 1999 C C . SER A 1 258 ? -19.609 20.594 -0.502 1 84 258 SER A C 1
ATOM 2001 O O . SER A 1 258 ? -20.469 20.75 -1.367 1 84 258 SER A O 1
ATOM 2003 N N . GLY A 1 259 ? -20.016 19.938 0.476 1 81.56 259 GLY A N 1
ATOM 2004 C CA . GLY A 1 259 ? -21.359 19.531 0.821 1 81.56 259 GLY A CA 1
ATOM 2005 C C . GLY A 1 259 ? -21.656 18.078 0.473 1 81.56 259 GLY A C 1
ATOM 2006 O O . GLY A 1 259 ? -22.703 17.547 0.847 1 81.56 259 GLY A O 1
ATOM 2007 N N . GLU A 1 260 ? -20.812 17.578 -0.303 1 86.81 260 GLU A N 1
ATOM 2008 C CA . GLU A 1 260 ? -20.953 16.172 -0.661 1 86.81 260 GLU A CA 1
ATOM 2009 C C . GLU A 1 260 ? -20.219 15.266 0.32 1 86.81 260 GLU A C 1
ATOM 2011 O O . GLU A 1 260 ? -19.406 15.734 1.116 1 86.81 260 GLU A O 1
ATOM 2016 N N . SER A 1 261 ? -20.609 14.031 0.303 1 89.38 261 SER A N 1
ATOM 2017 C CA . SER A 1 261 ? -19.922 13.008 1.086 1 89.38 261 SER A CA 1
ATOM 2018 C C . SER A 1 261 ? -19.703 11.734 0.266 1 89.38 261 SER A C 1
ATOM 2020 O O . SER A 1 261 ? -20.281 11.578 -0.811 1 89.38 261 SER A O 1
ATOM 2022 N N . MET A 1 262 ? -18.812 10.93 0.746 1 89.06 262 MET A N 1
ATOM 2023 C CA . MET A 1 262 ? -18.547 9.648 0.086 1 89.06 262 MET A CA 1
ATOM 2024 C C . MET A 1 262 ? -18.859 8.484 1.018 1 89.06 262 MET A C 1
ATOM 2026 O O . MET A 1 262 ? -18.453 8.484 2.18 1 89.06 262 MET A O 1
ATOM 2030 N N . HIS A 1 263 ? -19.609 7.586 0.468 1 87.5 263 HIS A N 1
ATOM 2031 C CA . HIS A 1 263 ? -19.891 6.324 1.146 1 87.5 263 HIS A CA 1
ATOM 2032 C C . HIS A 1 263 ? -19.172 5.164 0.467 1 87.5 263 HIS A C 1
ATOM 2034 O O . HIS A 1 263 ? -19.359 4.93 -0.729 1 87.5 263 HIS A O 1
ATOM 2040 N N . ALA A 1 264 ? -18.297 4.484 1.186 1 84 264 ALA A N 1
ATOM 2041 C CA . ALA A 1 264 ? -17.562 3.334 0.652 1 84 264 ALA A CA 1
ATOM 2042 C C . ALA A 1 264 ? -17.906 2.066 1.435 1 84 264 ALA A C 1
ATOM 2044 O O . ALA A 1 264 ? -17.984 2.094 2.664 1 84 264 ALA A O 1
ATOM 2045 N N . THR A 1 265 ? -18.125 1.02 0.76 1 79.19 265 THR A N 1
ATOM 2046 C CA . THR A 1 265 ? -18.391 -0.293 1.341 1 79.19 265 THR A CA 1
ATOM 2047 C C . THR A 1 265 ? -17.266 -1.266 1.006 1 79.19 265 THR A C 1
ATOM 2049 O O . THR A 1 265 ? -16.938 -1.471 -0.166 1 79.19 265 THR A O 1
ATOM 2052 N N . TRP A 1 266 ? -16.656 -1.8 2.039 1 76.5 266 TRP A N 1
ATOM 2053 C CA . TRP A 1 266 ? -15.531 -2.723 1.895 1 76.5 266 TRP A CA 1
ATOM 2054 C C . TRP A 1 266 ? -15.984 -4.168 2.084 1 76.5 266 TRP A C 1
ATOM 2056 O O . TRP A 1 266 ? -16.578 -4.508 3.111 1 76.5 266 TRP A O 1
ATOM 2066 N N . TYR A 1 267 ? -15.805 -5.078 1.084 1 65.56 267 TYR A N 1
ATOM 2067 C CA . TYR A 1 267 ? -16.328 -6.438 1.073 1 65.56 267 TYR A CA 1
ATOM 2068 C C . TYR A 1 267 ? -15.242 -7.441 1.454 1 65.56 267 TYR A C 1
ATOM 2070 O O . TYR A 1 267 ? -15.453 -8.656 1.366 1 65.56 267 TYR A O 1
ATOM 2078 N N . SER A 1 268 ? -14.055 -7.078 1.862 1 59.81 268 SER A N 1
ATOM 2079 C CA . SER A 1 268 ? -12.984 -8.023 2.148 1 59.81 268 SER A CA 1
ATOM 2080 C C . SER A 1 268 ? -12.969 -8.422 3.619 1 59.81 268 SER A C 1
ATOM 2082 O O . SER A 1 268 ? -13.555 -7.734 4.457 1 59.81 268 SER A O 1
ATOM 2084 N N . GLN A 1 269 ? -12.57 -9.703 3.799 1 50.88 269 GLN A N 1
ATOM 2085 C CA . GLN A 1 269 ? -12.508 -10.227 5.16 1 50.88 269 GLN A CA 1
ATOM 2086 C C . GLN A 1 269 ? -11.773 -9.266 6.09 1 50.88 269 GLN A C 1
ATOM 2088 O O . GLN A 1 269 ? -12.172 -9.086 7.242 1 50.88 269 GLN A O 1
ATOM 2093 N N . GLU A 1 270 ? -10.617 -8.742 5.539 1 46.44 270 GLU A N 1
ATOM 2094 C CA . GLU A 1 270 ? -9.867 -7.809 6.375 1 46.44 270 GLU A CA 1
ATOM 2095 C C . GLU A 1 270 ? -9.734 -6.449 5.695 1 46.44 270 GLU A C 1
ATOM 2097 O O . GLU A 1 270 ? -9.531 -6.371 4.484 1 46.44 270 GLU A O 1
ATOM 2102 N N . GLY A 1 271 ? -10.484 -5.422 6.109 1 38.94 271 GLY A N 1
ATOM 2103 C CA . GLY A 1 271 ? -10.312 -4.055 5.652 1 38.94 271 GLY A CA 1
ATOM 2104 C C . GLY A 1 271 ? -9.766 -3.131 6.727 1 38.94 271 GLY A C 1
ATOM 2105 O O . GLY A 1 271 ? -9.977 -3.369 7.918 1 38.94 271 GLY A O 1
ATOM 2106 N N . SER A 1 272 ? -8.617 -2.43 6.414 1 41.94 272 SER A N 1
ATOM 2107 C CA . SER A 1 272 ? -8.125 -1.411 7.34 1 41.94 272 SER A CA 1
ATOM 2108 C C . SER A 1 272 ? -8.18 -0.023 6.707 1 41.94 272 SER A C 1
ATOM 2110 O O . SER A 1 272 ? -8.039 0.117 5.492 1 41.94 272 SER A O 1
ATOM 2112 N N . ALA A 1 273 ? -8.992 0.928 7.203 1 36.72 273 ALA A N 1
ATOM 2113 C CA . ALA A 1 273 ? -8.844 2.334 6.836 1 36.72 273 ALA A CA 1
ATOM 2114 C C . ALA A 1 273 ? -7.594 2.938 7.469 1 36.72 273 ALA A C 1
ATOM 2116 O O . ALA A 1 273 ? -7.441 2.926 8.695 1 36.72 273 ALA A O 1
ATOM 2117 N N . LEU A 1 274 ? -6.512 3.154 6.684 1 43.66 274 LEU A N 1
ATOM 2118 C CA . LEU A 1 274 ? -5.25 3.689 7.188 1 43.66 274 LEU A CA 1
ATOM 2119 C C . LEU A 1 274 ? -5.086 5.152 6.789 1 43.66 274 LEU A C 1
ATOM 2121 O O . LEU A 1 274 ? -5.258 5.504 5.617 1 43.66 274 LEU A O 1
ATOM 2125 N N . GLY A 1 275 ? -5.312 6.152 7.465 1 37.69 275 GLY A N 1
ATOM 2126 C CA . GLY A 1 275 ? -4.941 7.527 7.18 1 37.69 275 GLY A CA 1
ATOM 2127 C C . GLY A 1 275 ? -3.445 7.719 7.016 1 37.69 275 GLY A C 1
ATOM 2128 O O . GLY A 1 275 ? -2.652 6.926 7.527 1 37.69 275 GLY A O 1
ATOM 2129 N N . SER A 1 276 ? -2.967 8.477 5.82 1 36.75 276 SER A N 1
ATOM 2130 C CA . SER A 1 276 ? -1.562 8.836 5.668 1 36.75 276 SER A CA 1
ATOM 2131 C C . SER A 1 276 ? -0.918 9.141 7.016 1 36.75 276 SER A C 1
ATOM 2133 O O . SER A 1 276 ? -1.399 10 7.758 1 36.75 276 SER A O 1
ATOM 2135 N N . VAL A 1 277 ? -0.676 8.258 7.766 1 33.94 277 VAL A N 1
ATOM 2136 C CA . VAL A 1 277 ? 0.096 8.562 8.969 1 33.94 277 VAL A CA 1
ATOM 2137 C C . VAL A 1 277 ? 1.518 8.961 8.578 1 33.94 277 VAL A C 1
ATOM 2139 O O . VAL A 1 277 ? 2.154 8.297 7.758 1 33.94 277 VAL A O 1
ATOM 2142 N N . VAL A 1 278 ? 1.754 10.266 8.594 1 30.97 278 VAL A N 1
ATOM 2143 C CA . VAL A 1 278 ? 3.09 10.789 8.336 1 30.97 278 VAL A CA 1
ATOM 2144 C C . VAL A 1 278 ? 4.141 9.789 8.805 1 30.97 278 VAL A C 1
ATOM 2146 O O . VAL A 1 278 ? 5.039 9.422 8.047 1 30.97 278 VAL A O 1
ATOM 2149 N N . SER A 1 279 ? 5.082 10.305 9.758 1 31.41 279 SER A N 1
ATOM 2150 C CA . SER A 1 279 ? 6.457 10.008 10.148 1 31.41 279 SER A CA 1
ATOM 2151 C C . SER A 1 279 ? 6.574 8.594 10.711 1 31.41 279 SER A C 1
ATOM 2153 O O . SER A 1 279 ? 5.578 8 11.141 1 31.41 279 SER A O 1
ATOM 2155 N N . LYS A 1 280 ? 7.836 8.188 10.961 1 33.44 280 LYS A N 1
ATOM 2156 C CA . LYS A 1 280 ? 8.797 7.152 11.352 1 33.44 280 LYS A CA 1
ATOM 2157 C C . LYS A 1 280 ? 8.203 6.223 12.406 1 33.44 280 LYS A C 1
ATOM 2159 O O . LYS A 1 280 ? 8.648 5.082 12.555 1 33.44 280 LYS A O 1
ATOM 2164 N N . SER A 1 281 ? 8.055 6.773 13.68 1 31.17 281 SER A N 1
ATOM 2165 C CA . SER A 1 281 ? 7.973 5.906 14.852 1 31.17 281 SER A CA 1
ATOM 2166 C C . SER A 1 281 ? 6.75 4.996 14.781 1 31.17 281 SER A C 1
ATOM 2168 O O . SER A 1 281 ? 6.82 3.895 14.234 1 31.17 281 SER A O 1
ATOM 2170 N N . GLU A 1 282 ? 6.008 4.883 15.93 1 32.41 282 GLU A N 1
ATOM 2171 C CA . GLU A 1 282 ? 4.867 4.094 16.391 1 32.41 282 GLU A CA 1
ATOM 2172 C C . GLU A 1 282 ? 3.727 4.129 15.367 1 32.41 282 GLU A C 1
ATOM 2174 O O . GLU A 1 282 ? 3.719 4.973 14.469 1 32.41 282 GLU A O 1
ATOM 2179 N N . GLY A 1 283 ? 2.449 3.592 15.75 1 34.38 283 GLY A N 1
ATOM 2180 C CA . GLY A 1 283 ? 1.063 3.309 15.414 1 34.38 283 GLY A CA 1
ATOM 2181 C C . GLY A 1 283 ? 0.361 4.477 14.742 1 34.38 283 GLY A C 1
ATOM 2182 O O . GLY A 1 283 ? -0.364 5.227 15.398 1 34.38 283 GLY A O 1
ATOM 2183 N N . ASN A 1 284 ? 1.005 5.16 14.039 1 36.59 284 ASN A N 1
ATOM 2184 C CA . ASN A 1 284 ? 0.083 6.188 13.57 1 36.59 284 ASN A CA 1
ATOM 2185 C C . ASN A 1 284 ? -1.187 5.574 12.984 1 36.59 284 ASN A C 1
ATOM 2187 O O . ASN A 1 284 ? -1.48 5.754 11.797 1 36.59 284 ASN A O 1
ATOM 2191 N N . LYS A 1 285 ? -1.348 4.523 13.227 1 39.81 285 LYS A N 1
ATOM 2192 C CA . LYS A 1 285 ? -2.604 3.854 12.906 1 39.81 285 LYS A CA 1
ATOM 2193 C C . LYS A 1 285 ? -3.803 4.73 13.258 1 39.81 285 LYS A C 1
ATOM 2195 O O . LYS A 1 285 ? -3.979 5.113 14.422 1 39.81 285 LYS A O 1
ATOM 2200 N N . LEU A 1 286 ? -3.885 5.945 12.461 1 40.28 286 LEU A N 1
ATOM 2201 C CA . LEU A 1 286 ? -5.148 6.551 12.859 1 40.28 286 LEU A CA 1
ATOM 2202 C C . LEU A 1 286 ? -6.078 5.504 13.469 1 40.28 286 LEU A C 1
ATOM 2204 O O . LEU A 1 286 ? -6.699 5.75 14.508 1 40.28 286 LEU A O 1
ATOM 2208 N N . CYS A 1 287 ? -6.57 4.629 12.844 1 37.22 287 CYS A N 1
ATOM 2209 C CA . CYS A 1 287 ? -7.406 3.51 13.266 1 37.22 287 CYS A CA 1
ATOM 2210 C C . CYS A 1 287 ? -7.027 2.236 12.516 1 37.22 287 CYS A C 1
ATOM 2212 O O . CYS A 1 287 ? -6.711 2.277 11.328 1 37.22 287 CYS A O 1
ATOM 2214 N N . LYS A 1 288 ? -5.977 1.508 13.094 1 38.66 288 LYS A N 1
ATOM 2215 C CA . LYS A 1 288 ? -6.152 0.135 12.633 1 38.66 288 LYS A CA 1
ATOM 2216 C C . LYS A 1 288 ? -7.633 -0.216 12.492 1 38.66 288 LYS A C 1
ATOM 2218 O O . LYS A 1 288 ? -8.383 -0.131 13.469 1 38.66 288 LYS A O 1
ATOM 2223 N N . LEU A 1 289 ? -8.102 0.32 11.547 1 34.91 289 LEU A N 1
ATOM 2224 C CA . LEU A 1 289 ? -9.453 -0.229 11.43 1 34.91 289 LEU A CA 1
ATOM 2225 C C . LEU A 1 289 ? -9.484 -1.693 11.852 1 34.91 289 LEU A C 1
ATOM 2227 O O . LEU A 1 289 ? -8.734 -2.516 11.312 1 34.91 289 LEU A O 1
ATOM 2231 N N . MET A 1 290 ? -9.352 -1.867 13.188 1 32.94 290 MET A N 1
ATOM 2232 C CA . MET A 1 290 ? -9.594 -3.236 13.633 1 32.94 290 MET A CA 1
ATOM 2233 C C . MET A 1 290 ? -10.453 -3.99 12.617 1 32.94 290 MET A C 1
ATOM 2235 O O . MET A 1 290 ? -11.492 -3.484 12.18 1 32.94 290 MET A O 1
ATOM 2239 N N . GLY A 1 291 ? -9.75 -4.582 11.773 1 32.5 291 GLY A N 1
ATOM 2240 C CA . GLY A 1 291 ? -10.641 -5.551 11.148 1 32.5 291 GLY A CA 1
ATOM 2241 C C . GLY A 1 291 ? -11.875 -5.848 11.969 1 32.5 291 GLY A C 1
ATOM 2242 O O . GLY A 1 291 ? -11.883 -5.668 13.188 1 32.5 291 GLY A O 1
ATOM 2243 N N . CYS A 1 292 ? -13.023 -5.523 11.43 1 30.83 292 CYS A N 1
ATOM 2244 C CA . CYS A 1 292 ? -14.211 -6.059 12.086 1 30.83 292 CYS A CA 1
ATOM 2245 C C . CYS A 1 292 ? -13.867 -7.289 12.922 1 30.83 292 CYS A C 1
ATOM 2247 O O . CYS A 1 292 ? -13.555 -8.352 12.367 1 30.83 292 CYS A O 1
ATOM 2249 N N . LYS A 1 293 ? -12.922 -7.195 13.945 1 30.98 293 LYS A N 1
ATOM 2250 C CA . LYS A 1 293 ? -12.789 -8.336 14.844 1 30.98 293 LYS A CA 1
ATOM 2251 C C . LYS A 1 293 ? -13.969 -9.289 14.703 1 30.98 293 LYS A C 1
ATOM 2253 O O . LYS A 1 293 ? -15.062 -8.883 14.305 1 30.98 293 LYS A O 1
ATOM 2258 N N . GLU A 1 294 ? -13.547 -10.586 15.023 1 29.41 294 GLU A N 1
ATOM 2259 C CA . GLU A 1 294 ? -14.438 -11.719 15.281 1 29.41 294 GLU A CA 1
ATOM 2260 C C . GLU A 1 294 ? -15.633 -11.305 16.125 1 29.41 294 GLU A C 1
ATOM 2262 O O . GLU A 1 294 ? -15.477 -11 17.312 1 29.41 294 GLU A O 1
ATOM 2267 N N . GLN A 1 295 ? -16.594 -10.469 15.922 1 26.69 295 GLN A N 1
ATOM 2268 C CA . GLN A 1 295 ? -17.609 -10.93 16.859 1 26.69 295 GLN A CA 1
ATOM 2269 C C . GLN A 1 295 ? -17.422 -12.406 17.203 1 26.69 295 GLN A C 1
ATOM 2271 O O . GLN A 1 295 ? -16.766 -13.133 16.453 1 26.69 295 GLN A O 1
ATOM 2276 N N . THR A 1 296 ? -18.156 -12.875 18.25 1 26.91 296 THR A N 1
ATOM 2277 C CA . THR A 1 296 ? -18.328 -14.219 18.781 1 26.91 296 THR A CA 1
ATOM 2278 C C . THR A 1 296 ? -18.141 -15.266 17.672 1 26.91 296 THR A C 1
ATOM 2280 O O . THR A 1 296 ? -18.344 -14.977 16.5 1 26.91 296 THR A O 1
ATOM 2283 N N . ALA A 1 297 ? -17.594 -16.531 18 1 28.53 297 ALA A N 1
ATOM 2284 C CA . ALA A 1 297 ? -17.5 -17.875 17.453 1 28.53 297 ALA A CA 1
ATOM 2285 C C . ALA A 1 297 ? -18.422 -18.047 16.25 1 28.53 297 ALA A C 1
ATOM 2287 O O . ALA A 1 297 ? -18.344 -19.031 15.516 1 28.53 297 ALA A O 1
ATOM 2288 N N . HIS A 1 298 ? -19.672 -17.547 16.359 1 27.2 298 HIS A N 1
ATOM 2289 C CA . HIS A 1 298 ? -20.688 -18.203 15.57 1 27.2 298 HIS A CA 1
ATOM 2290 C C . HIS A 1 298 ? -20.578 -17.828 14.102 1 27.2 298 HIS A C 1
ATOM 2292 O O . HIS A 1 298 ? -20.562 -18.703 13.234 1 27.2 298 HIS A O 1
ATOM 2298 N N . LYS A 1 299 ? -21.422 -16.625 13.586 1 31.39 299 LYS A N 1
ATOM 2299 C CA . LYS A 1 299 ? -21.953 -16.578 12.227 1 31.39 299 LYS A CA 1
ATOM 2300 C C . LYS A 1 299 ? -20.969 -15.938 11.273 1 31.39 299 LYS A C 1
ATOM 2302 O O . LYS A 1 299 ? -20.359 -14.914 11.594 1 31.39 299 LYS A O 1
ATOM 2307 N N . ALA A 1 300 ? -20.312 -16.562 10.266 1 32.19 300 ALA A N 1
ATOM 2308 C CA . ALA A 1 300 ? -19.484 -16.484 9.07 1 32.19 300 ALA A CA 1
ATOM 2309 C C . ALA A 1 300 ? -19.672 -15.141 8.359 1 32.19 300 ALA A C 1
ATOM 2311 O O . ALA A 1 300 ? -20.422 -15.047 7.383 1 32.19 300 ALA A O 1
ATOM 2312 N N . ARG A 1 301 ? -20.328 -13.961 8.938 1 33.84 301 ARG A N 1
ATOM 2313 C CA . ARG A 1 301 ? -20.609 -12.781 8.117 1 33.84 301 ARG A CA 1
ATOM 2314 C C . ARG A 1 301 ? -19.312 -12.078 7.723 1 33.84 301 ARG A C 1
ATOM 2316 O O . ARG A 1 301 ? -18.422 -11.883 8.555 1 33.84 301 ARG A O 1
ATOM 2323 N N . MET A 1 302 ? -18.922 -12.141 6.523 1 39.44 302 MET A N 1
ATOM 2324 C CA . MET A 1 302 ? -17.828 -11.273 6.109 1 39.44 302 MET A CA 1
ATOM 2325 C C . MET A 1 302 ? -18.047 -9.852 6.609 1 39.44 302 MET A C 1
ATOM 2327 O O . MET A 1 302 ? -19.094 -9.25 6.359 1 39.44 302 MET A O 1
ATOM 2331 N N . PRO A 1 303 ? -17.469 -9.375 7.57 1 44.31 303 PRO A N 1
ATOM 2332 C CA . PRO A 1 303 ? -17.688 -8.031 8.117 1 44.31 303 PRO A CA 1
ATOM 2333 C C . PRO A 1 303 ? -17.547 -6.934 7.059 1 44.31 303 PRO A C 1
ATOM 2335 O O . PRO A 1 303 ? -16.625 -6.961 6.254 1 44.31 303 PRO A O 1
ATOM 2338 N N . ILE A 1 304 ? -18.766 -6.438 6.445 1 48.78 304 ILE A N 1
ATOM 2339 C CA . ILE A 1 304 ? -18.828 -5.238 5.613 1 48.78 304 ILE A CA 1
ATOM 2340 C C . ILE A 1 304 ? -18.5 -4.008 6.465 1 48.78 304 ILE A C 1
ATOM 2342 O O . ILE A 1 304 ? -19.016 -3.871 7.582 1 48.78 304 ILE A O 1
ATOM 2346 N N . CYS A 1 305 ? -17.422 -3.309 6.02 1 58.22 305 CYS A N 1
ATOM 2347 C CA . CYS A 1 305 ? -17.094 -2.053 6.691 1 58.22 305 CYS A CA 1
ATOM 2348 C C . CYS A 1 305 ? -17.547 -0.858 5.859 1 58.22 305 CYS A C 1
ATOM 2350 O O . CYS A 1 305 ? -17.266 -0.788 4.66 1 58.22 305 CYS A O 1
ATOM 2352 N N . ASN A 1 306 ? -18.469 -0.058 6.453 1 61.72 306 ASN A N 1
ATOM 2353 C CA . ASN A 1 306 ? -18.938 1.155 5.789 1 61.72 306 ASN A CA 1
ATOM 2354 C C . ASN A 1 306 ? -18.156 2.383 6.258 1 61.72 306 ASN A C 1
ATOM 2356 O O . ASN A 1 306 ? -17.953 2.576 7.457 1 61.72 306 ASN A O 1
ATOM 2360 N N . PHE A 1 307 ? -17.672 3.1 5.25 1 64.31 307 PHE A N 1
ATOM 2361 C CA . PHE A 1 307 ? -16.953 4.336 5.516 1 64.31 307 PHE A CA 1
ATOM 2362 C C . PHE A 1 307 ? -17.734 5.543 5.012 1 64.31 307 PHE A C 1
ATOM 2364 O O . PHE A 1 307 ? -18.281 5.508 3.912 1 64.31 307 PHE A O 1
ATOM 2371 N N . LEU A 1 308 ? -17.891 6.484 5.918 1 62.56 308 LEU A N 1
ATOM 2372 C CA . LEU A 1 308 ? -18.406 7.789 5.516 1 62.56 308 LEU A CA 1
ATOM 2373 C C . LEU A 1 308 ? -17.359 8.875 5.691 1 62.56 308 LEU A C 1
ATOM 2375 O O . LEU A 1 308 ? -16.828 9.062 6.793 1 62.56 308 LEU A O 1
ATOM 2379 N N . LEU A 1 309 ? -16.938 9.508 4.625 1 60.84 309 LEU A N 1
ATOM 2380 C CA . LEU A 1 309 ? -15.945 10.578 4.641 1 60.84 309 LEU A CA 1
ATOM 2381 C C . LEU A 1 309 ? -16.609 11.938 4.426 1 60.84 309 LEU A C 1
ATOM 2383 O O . LEU A 1 309 ? -17.422 12.102 3.516 1 60.84 309 LEU A O 1
ATOM 2387 N N . LYS A 1 310 ? -16.328 12.844 5.344 1 63.62 310 LYS A N 1
ATOM 2388 C CA . LYS A 1 310 ? -16.844 14.211 5.27 1 63.62 310 LYS A CA 1
ATOM 2389 C C . LYS A 1 310 ? -15.719 15.227 5.488 1 63.62 310 LYS A C 1
ATOM 2391 O O . LYS A 1 310 ? -14.672 14.898 6.051 1 63.62 310 LYS A O 1
ATOM 2396 N N . LYS A 1 311 ? -15.953 16.375 4.91 1 68.31 311 LYS A N 1
ATOM 2397 C CA . LYS A 1 311 ? -15.031 17.484 5.098 1 68.31 311 LYS A CA 1
ATOM 2398 C C . LYS A 1 311 ? -15.352 18.25 6.375 1 68.31 311 LYS A C 1
ATOM 2400 O O . LYS A 1 311 ? -16.516 18.453 6.703 1 68.31 311 LYS A O 1
ATOM 2405 N N . LEU A 1 312 ? -14.312 18.578 7.141 1 67.56 312 LEU A N 1
ATOM 2406 C CA . LEU A 1 312 ? -14.383 19.516 8.258 1 67.56 312 LEU A CA 1
ATOM 2407 C C . LEU A 1 312 ? -13.375 20.656 8.07 1 67.56 312 LEU A C 1
ATOM 2409 O O . LEU A 1 312 ? -12.523 20.594 7.18 1 67.56 312 LEU A O 1
ATOM 2413 N N . ASN A 1 313 ? -13.664 21.688 8.75 1 70.88 313 ASN A N 1
ATOM 2414 C CA . ASN A 1 313 ? -12.711 22.797 8.711 1 70.88 313 ASN A CA 1
ATOM 2415 C C . ASN A 1 313 ? -12.109 23.062 10.086 1 70.88 313 ASN A C 1
ATOM 2417 O O . ASN A 1 313 ? -12.727 22.766 11.109 1 70.88 313 ASN A O 1
ATOM 2421 N N . ASN A 1 314 ? -10.883 23.375 10.141 1 77.44 314 ASN A N 1
ATOM 2422 C CA . ASN A 1 314 ? -10.234 23.906 11.328 1 77.44 314 ASN A CA 1
ATOM 2423 C C . ASN A 1 314 ? -9.422 25.156 11.008 1 77.44 314 ASN A C 1
ATOM 2425 O O . ASN A 1 314 ? -9.312 25.547 9.844 1 77.44 314 ASN A O 1
ATOM 2429 N N . HIS A 1 315 ? -8.914 25.844 12.055 1 76.31 315 HIS A N 1
ATOM 2430 C CA . HIS A 1 315 ? -8.25 27.125 11.914 1 76.31 315 HIS A CA 1
ATOM 2431 C C . HIS A 1 315 ? -6.738 27 12.07 1 76.31 315 HIS A C 1
ATOM 2433 O O . HIS A 1 315 ? -6.262 26.5 13.094 1 76.31 315 HIS A O 1
ATOM 2439 N N . TYR A 1 316 ? -6.012 27.391 11.078 1 75.12 316 TYR A N 1
ATOM 2440 C CA . TYR A 1 316 ? -4.555 27.312 11.031 1 75.12 316 TYR A CA 1
ATOM 2441 C C . TYR A 1 316 ? -3.941 28.672 10.758 1 75.12 316 TYR A C 1
ATOM 2443 O O . TYR A 1 316 ? -4.426 29.422 9.898 1 75.12 316 TYR A O 1
ATOM 2451 N N . ALA A 1 317 ? -2.963 29.031 11.586 1 77.75 317 ALA A N 1
ATOM 2452 C CA . ALA A 1 317 ? -2.176 30.203 11.188 1 77.75 317 ALA A CA 1
ATOM 2453 C C . ALA A 1 317 ? -1.351 29.906 9.938 1 77.75 317 ALA A C 1
ATOM 2455 O O . ALA A 1 317 ? -0.586 28.938 9.906 1 77.75 317 ALA A O 1
ATOM 2456 N N . THR A 1 318 ? -1.611 30.578 8.844 1 72.62 318 THR A N 1
ATOM 2457 C CA . THR A 1 318 ? -0.913 30.312 7.59 1 72.62 318 THR A CA 1
ATOM 2458 C C . THR A 1 318 ? -0.007 31.469 7.211 1 72.62 318 THR A C 1
ATOM 2460 O O . THR A 1 318 ? -0.128 32.562 7.77 1 72.62 318 THR A O 1
ATOM 2463 N N . LYS A 1 319 ? 1.108 31.109 6.395 1 71.62 319 LYS A N 1
ATOM 2464 C CA . LYS A 1 319 ? 1.981 32.156 5.863 1 71.62 319 LYS A CA 1
ATOM 2465 C C . LYS A 1 319 ? 1.193 33.156 5.02 1 71.62 319 LYS A C 1
ATOM 2467 O O . LYS A 1 319 ? 0.188 32.781 4.402 1 71.62 319 LYS A O 1
ATOM 2472 N N . ASN A 1 320 ? 1.428 34.375 5.242 1 52.88 320 ASN A N 1
ATOM 2473 C CA . ASN A 1 320 ? 0.768 35.375 4.395 1 52.88 320 ASN A CA 1
ATOM 2474 C C . ASN A 1 320 ? 0.999 35.094 2.912 1 52.88 320 ASN A C 1
ATOM 2476 O O . ASN A 1 320 ? 2.135 34.875 2.488 1 52.88 320 ASN A O 1
ATOM 2480 N N . GLN A 1 321 ? 0.271 34.219 2.311 1 45.69 321 GLN A N 1
ATOM 2481 C CA . GLN A 1 321 ? 0.426 33.875 0.898 1 45.69 321 GLN A CA 1
ATOM 2482 C C . GLN A 1 321 ? 0.688 35.125 0.067 1 45.69 321 GLN A C 1
ATOM 2484 O O . GLN A 1 321 ? -0.133 36.062 0.042 1 45.69 321 GLN A O 1
ATOM 2489 N N . HIS A 1 322 ? 1.81 35.75 -0.135 1 34.25 322 HIS A N 1
ATOM 2490 C CA . HIS A 1 322 ? 1.929 36.594 -1.335 1 34.25 322 HIS A CA 1
ATOM 2491 C C . HIS A 1 322 ? 1.278 35.906 -2.535 1 34.25 322 HIS A C 1
ATOM 2493 O O . HIS A 1 322 ? 1.173 34.688 -2.574 1 34.25 322 HIS A O 1
ATOM 2499 N N . SER A 1 323 ? 0.656 36.75 -3.592 1 30.45 323 SER A N 1
ATOM 2500 C CA . SER A 1 323 ? 0.002 36.375 -4.84 1 30.45 323 SER A CA 1
ATOM 2501 C C . SER A 1 323 ? 0.765 35.25 -5.559 1 30.45 323 SER A C 1
ATOM 2503 O O . SER A 1 323 ? 1.938 35.406 -5.895 1 30.45 323 SER A O 1
ATOM 2505 N N . CYS A 1 324 ? 0.693 34.188 -5.305 1 30.3 324 CYS A N 1
ATOM 2506 C CA . CYS A 1 324 ? 1.264 33.219 -6.238 1 30.3 324 CYS A CA 1
ATOM 2507 C C . CYS A 1 324 ? 1.13 33.719 -7.676 1 30.3 324 CYS A C 1
ATOM 2509 O O . CYS A 1 324 ? 0.079 34.219 -8.07 1 30.3 324 CYS A O 1
ATOM 2511 N N . PRO A 1 325 ? 2.238 34.031 -8.445 1 28.03 325 PRO A N 1
ATOM 2512 C CA . PRO A 1 325 ? 1.993 34.375 -9.852 1 28.03 325 PRO A CA 1
ATOM 2513 C C . PRO A 1 325 ? 0.971 33.438 -10.508 1 28.03 325 PRO A C 1
ATOM 2515 O O . PRO A 1 325 ? 0.868 32.25 -10.148 1 28.03 325 PRO A O 1
ATOM 2518 N N . LYS A 1 326 ? -0.083 34 -11.211 1 28.27 326 LYS A N 1
ATOM 2519 C CA . LYS A 1 326 ? -1.129 33.5 -12.102 1 28.27 326 LYS A CA 1
ATOM 2520 C C . LYS A 1 326 ? -0.595 32.375 -13.008 1 28.27 326 LYS A C 1
ATOM 2522 O O . LYS A 1 326 ? -1.371 31.672 -13.641 1 28.27 326 LYS A O 1
ATOM 2527 N N . ASN A 1 327 ? 0.632 32.375 -13.492 1 25.23 327 ASN A N 1
ATOM 2528 C CA . ASN A 1 327 ? 0.968 31.656 -14.727 1 25.23 327 ASN A CA 1
ATOM 2529 C C . ASN A 1 327 ? 1.062 30.156 -14.5 1 25.23 327 ASN A C 1
ATOM 2531 O O . ASN A 1 327 ? 1.366 29.406 -15.422 1 25.23 327 ASN A O 1
ATOM 2535 N N . ALA A 1 328 ? 1.325 29.75 -13.375 1 24.53 328 ALA A N 1
ATOM 2536 C CA . ALA A 1 328 ? 1.745 28.359 -13.523 1 24.53 328 ALA A CA 1
ATOM 2537 C C . ALA A 1 328 ? 0.543 27.438 -13.734 1 24.53 328 ALA A C 1
ATOM 2539 O O . ALA A 1 328 ? 0.692 26.219 -13.797 1 24.53 328 ALA A O 1
ATOM 2540 N N . TYR A 1 329 ? -0.706 28 -13.578 1 22.88 329 TYR A N 1
ATOM 2541 C CA . TYR A 1 329 ? -1.856 27.156 -13.859 1 22.88 329 TYR A CA 1
ATOM 2542 C C . TYR A 1 329 ? -2.008 26.906 -15.359 1 22.88 329 TYR A C 1
ATOM 2544 O O . TYR A 1 329 ? -3.043 26.422 -15.812 1 22.88 329 TYR A O 1
ATOM 2552 N N . ALA A 1 330 ? -1.17 27.562 -16.234 1 22.92 330 ALA A N 1
ATOM 2553 C CA . ALA A 1 330 ? -1.485 27.438 -17.656 1 22.92 330 ALA A CA 1
ATOM 2554 C C . ALA A 1 330 ? -1.37 26 -18.125 1 22.92 330 ALA A C 1
ATOM 2556 O O . ALA A 1 330 ? -1.826 25.656 -19.219 1 22.92 330 ALA A O 1
ATOM 2557 N N . LEU A 1 331 ? -0.59 25.219 -17.516 1 21.94 331 LEU A N 1
ATOM 2558 C CA . LEU A 1 331 ? -0.354 24.047 -18.359 1 21.94 331 LEU A CA 1
ATOM 2559 C C . LEU A 1 331 ? -1.572 23.125 -18.375 1 21.94 331 LEU A C 1
ATOM 2561 O O . LEU A 1 331 ? -1.496 22 -18.859 1 21.94 331 LEU A O 1
ATOM 2565 N N . SER A 1 332 ? -2.703 23.609 -17.938 1 21.69 332 SER A N 1
ATOM 2566 C CA . SER A 1 332 ? -3.809 22.656 -17.953 1 21.69 332 SER A CA 1
ATOM 2567 C C . SER A 1 332 ? -4.223 22.312 -19.375 1 21.69 332 SER A C 1
ATOM 2569 O O . SER A 1 332 ? -5.109 21.484 -19.594 1 21.69 332 SER A O 1
ATOM 2571 N N . ASN A 1 333 ? -3.832 23.062 -20.453 1 21.86 333 ASN A N 1
ATOM 2572 C CA . ASN A 1 333 ? -4.633 22.797 -21.641 1 21.86 333 ASN A CA 1
ATOM 2573 C C . ASN A 1 333 ? -4.285 21.453 -22.266 1 21.86 333 ASN A C 1
ATOM 2575 O O . ASN A 1 333 ? -3.512 21.391 -23.219 1 21.86 333 ASN A O 1
ATOM 2579 N N . ILE A 1 334 ? -3.73 20.531 -21.719 1 20.41 334 ILE A N 1
ATOM 2580 C CA . ILE A 1 334 ? -3.572 19.406 -22.625 1 20.41 334 ILE A CA 1
ATOM 2581 C C . ILE A 1 334 ? -4.938 18.969 -23.156 1 20.41 334 ILE A C 1
ATOM 2583 O O . ILE A 1 334 ? -5.812 18.578 -22.375 1 20.41 334 ILE A O 1
ATOM 2587 N N . ALA A 1 335 ? -5.332 19.5 -24.328 1 20.03 335 ALA A N 1
ATOM 2588 C CA . ALA A 1 335 ? -6.406 19.125 -25.234 1 20.03 335 ALA A CA 1
ATOM 2589 C C . ALA A 1 335 ? -6.43 17.609 -25.469 1 20.03 335 ALA A C 1
ATOM 2591 O O . ALA A 1 335 ? -5.402 17.016 -25.781 1 20.03 335 ALA A O 1
ATOM 2592 N N . THR A 1 336 ? -7.273 16.906 -24.891 1 20.17 336 THR A N 1
ATOM 2593 C CA . THR A 1 336 ? -7.762 15.602 -25.312 1 20.17 336 THR A CA 1
ATOM 2594 C C . THR A 1 336 ? -8.125 15.609 -26.797 1 20.17 336 THR A C 1
ATOM 2596 O O . THR A 1 336 ? -9.102 16.25 -27.203 1 20.17 336 THR A O 1
ATOM 2599 N N . THR A 1 337 ? -7.207 15.898 -27.703 1 19.8 337 THR A N 1
ATOM 2600 C CA . THR A 1 337 ? -7.613 15.602 -29.078 1 19.8 337 THR A CA 1
ATOM 2601 C C . THR A 1 337 ? -8.094 14.156 -29.203 1 19.8 337 THR A C 1
ATOM 2603 O O . THR A 1 337 ? -7.398 13.234 -28.781 1 19.8 337 THR A O 1
ATOM 2606 N N . LYS A 1 338 ? -9.391 13.984 -29.469 1 19.89 338 LYS A N 1
ATOM 2607 C CA . LYS A 1 338 ? -10.289 12.953 -29.984 1 19.89 338 LYS A CA 1
ATOM 2608 C C . LYS A 1 338 ? -9.828 12.438 -31.344 1 19.89 338 LYS A C 1
ATOM 2610 O O . LYS A 1 338 ? -10.625 12.359 -32.281 1 19.89 338 LYS A O 1
ATOM 2615 N N . THR A 1 339 ? -8.625 12.25 -31.812 1 19.97 339 THR A N 1
ATOM 2616 C CA . THR A 1 339 ? -8.641 11.648 -33.125 1 19.97 339 THR A CA 1
ATOM 2617 C C . THR A 1 339 ? -9.234 10.242 -33.094 1 19.97 339 THR A C 1
ATOM 2619 O O . THR A 1 339 ? -8.75 9.383 -32.344 1 19.97 339 THR A O 1
ATOM 2622 N N . GLY A 1 340 ? -10.625 10.086 -33.312 1 19.02 340 GLY A N 1
ATOM 2623 C CA . GLY A 1 340 ? -11.609 9.133 -33.812 1 19.02 340 GLY A CA 1
ATOM 2624 C C . GLY A 1 340 ? -11.164 8.406 -35.062 1 19.02 340 GLY A C 1
ATOM 2625 O O . GLY A 1 340 ? -11.961 7.719 -35.688 1 19.02 340 GLY A O 1
ATOM 2626 N N . SER A 1 341 ? -10.047 8.281 -35.625 1 19.12 341 SER A N 1
ATOM 2627 C CA . SER A 1 341 ? -10.195 7.52 -36.844 1 19.12 341 SER A CA 1
ATOM 2628 C C . SER A 1 341 ? -10.68 6.098 -36.562 1 19.12 341 SER A C 1
ATOM 2630 O O . SER A 1 341 ? -10.062 5.371 -35.781 1 19.12 341 SER A O 1
ATOM 2632 N N . TYR A 1 342 ? -12.117 5.938 -36.719 1 18.14 342 TYR A N 1
ATOM 2633 C CA . TYR A 1 342 ? -12.992 4.836 -37.094 1 18.14 342 TYR A CA 1
ATOM 2634 C C . TYR A 1 342 ? -12.43 4.086 -38.281 1 18.14 342 TYR A C 1
ATOM 2636 O O . TYR A 1 342 ? -12.211 4.676 -39.344 1 18.14 342 TYR A O 1
ATOM 2644 N N . TYR A 1 343 ? -11.359 3.359 -38.281 1 18.44 343 TYR A N 1
ATOM 2645 C CA . TYR A 1 343 ? -11.281 2.477 -39.469 1 18.44 343 TYR A CA 1
ATOM 2646 C C . TYR A 1 343 ? -12.539 1.624 -39.562 1 18.44 343 TYR A C 1
ATOM 2648 O O . TYR A 1 343 ? -13.023 1.079 -38.562 1 18.44 343 TYR A O 1
ATOM 2656 N N . ARG A 1 344 ? -13.484 2.076 -40.5 1 17.66 344 ARG A N 1
ATOM 2657 C CA . ARG A 1 344 ? -14.539 1.377 -41.219 1 17.66 344 ARG A CA 1
ATOM 2658 C C . ARG A 1 344 ? -14.055 0.01 -41.688 1 17.66 344 ARG A C 1
ATOM 2660 O O . ARG A 1 344 ? -13.117 -0.082 -42.5 1 17.66 344 ARG A O 1
ATOM 2667 N N . CYS A 1 345 ? -13.898 -0.994 -40.781 1 17.53 345 CYS A N 1
ATOM 2668 C CA . CYS A 1 345 ? -14.062 -2.291 -41.438 1 17.53 345 CYS A CA 1
ATOM 2669 C C . CYS A 1 345 ? -15.406 -2.381 -42.156 1 17.53 345 CYS A C 1
ATOM 2671 O O . CYS A 1 345 ? -16.453 -2.236 -41.531 1 17.53 345 CYS A O 1
ATOM 2673 N N . SER A 1 346 ? -15.461 -1.875 -43.406 1 18.16 346 SER A N 1
ATOM 2674 C CA . SER A 1 346 ? -16.281 -2.549 -44.406 1 18.16 346 SER A CA 1
ATOM 2675 C C . SER A 1 346 ? -15.961 -4.035 -44.469 1 18.16 346 SER A C 1
ATOM 2677 O O . SER A 1 346 ? -14.797 -4.43 -44.344 1 18.16 346 SER A O 1
ATOM 2679 N N . MET B 1 1 ? 9.531 -50.875 -7.434 1 33.09 1 MET B N 1
ATOM 2680 C CA . MET B 1 1 ? 9.125 -49.906 -8.453 1 33.09 1 MET B CA 1
ATOM 2681 C C . MET B 1 1 ? 8.82 -48.531 -7.824 1 33.09 1 MET B C 1
ATOM 2683 O O . MET B 1 1 ? 7.961 -48.438 -6.945 1 33.09 1 MET B O 1
ATOM 2687 N N . TRP B 1 2 ? 9.695 -47.719 -7.586 1 40.66 2 TRP B N 1
ATOM 2688 C CA . TRP B 1 2 ? 9.719 -46.438 -6.844 1 40.66 2 TRP B CA 1
ATOM 2689 C C . TRP B 1 2 ? 8.5 -45.594 -7.195 1 40.66 2 TRP B C 1
ATOM 2691 O O . TRP B 1 2 ? 8.281 -45.281 -8.359 1 40.66 2 TRP B O 1
ATOM 2701 N N . ARG B 1 3 ? 7.285 -45.844 -6.734 1 50.41 3 ARG B N 1
ATOM 2702 C CA . ARG B 1 3 ? 5.945 -45.312 -7.008 1 50.41 3 ARG B CA 1
ATOM 2703 C C . ARG B 1 3 ? 5.934 -43.812 -7.055 1 50.41 3 ARG B C 1
ATOM 2705 O O . ARG B 1 3 ? 6.504 -43.156 -6.18 1 50.41 3 ARG B O 1
ATOM 2712 N N . LYS B 1 4 ? 5.801 -43.25 -8.188 1 63.75 4 LYS B N 1
ATOM 2713 C CA . LYS B 1 4 ? 5.711 -41.844 -8.508 1 63.75 4 LYS B CA 1
ATOM 2714 C C . LYS B 1 4 ? 4.676 -41.156 -7.629 1 63.75 4 LYS B C 1
ATOM 2716 O O . LYS B 1 4 ? 3.531 -41.594 -7.531 1 63.75 4 LYS B O 1
ATOM 2721 N N . ARG B 1 5 ? 5.078 -40.375 -6.539 1 87.38 5 ARG B N 1
ATOM 2722 C CA . ARG B 1 5 ? 4.199 -39.719 -5.586 1 87.38 5 ARG B CA 1
ATOM 2723 C C . ARG B 1 5 ? 3.83 -38.312 -6.055 1 87.38 5 ARG B C 1
ATOM 2725 O O . ARG B 1 5 ? 4.699 -37.531 -6.477 1 87.38 5 ARG B O 1
ATOM 2732 N N . LEU B 1 6 ? 2.527 -38.219 -6.242 1 94.31 6 LEU B N 1
ATOM 2733 C CA . LEU B 1 6 ? 2.002 -36.906 -6.609 1 94.31 6 LEU B CA 1
ATOM 2734 C C . LEU B 1 6 ? 1.475 -36.156 -5.383 1 94.31 6 LEU B C 1
ATOM 2736 O O . LEU B 1 6 ? 1.048 -36.781 -4.414 1 94.31 6 LEU B O 1
ATOM 2740 N N . LEU B 1 7 ? 1.671 -34.875 -5.391 1 96.38 7 LEU B N 1
ATOM 2741 C CA . LEU B 1 7 ? 0.974 -34.031 -4.418 1 96.38 7 LEU B CA 1
ATOM 2742 C C . LEU B 1 7 ? -0.239 -33.344 -5.055 1 96.38 7 LEU B C 1
ATOM 2744 O O . LEU B 1 7 ? -0.124 -32.719 -6.105 1 96.38 7 LEU B O 1
ATOM 2748 N N . LEU B 1 8 ? -1.361 -33.594 -4.5 1 97.06 8 LEU B N 1
ATOM 2749 C CA . LEU B 1 8 ? -2.588 -32.906 -4.902 1 97.06 8 LEU B CA 1
ATOM 2750 C C . LEU B 1 8 ? -2.883 -31.734 -3.982 1 97.06 8 LEU B C 1
ATOM 2752 O O . LEU B 1 8 ? -3.355 -31.922 -2.859 1 97.06 8 LEU B O 1
ATOM 2756 N N . LEU B 1 9 ? -2.594 -30.516 -4.43 1 96 9 LEU B N 1
ATOM 2757 C CA . LEU B 1 9 ? -2.857 -29.312 -3.643 1 96 9 LEU B CA 1
ATOM 2758 C C . LEU B 1 9 ? -4.234 -28.75 -3.967 1 96 9 LEU B C 1
ATOM 2760 O O . LEU B 1 9 ? -4.508 -28.391 -5.117 1 96 9 LEU B O 1
ATOM 2764 N N . LEU B 1 10 ? -5.008 -28.547 -2.936 1 96.31 10 LEU B N 1
ATOM 2765 C CA . LEU B 1 10 ? -6.426 -28.281 -3.148 1 96.31 10 LEU B CA 1
ATOM 2766 C C . LEU B 1 10 ? -6.805 -26.906 -2.611 1 96.31 10 LEU B C 1
ATOM 2768 O O . LEU B 1 10 ? -6.344 -26.5 -1.539 1 96.31 10 LEU B O 1
ATOM 2772 N N . LYS B 1 11 ? -7.555 -26.172 -3.412 1 93.06 11 LYS B N 1
ATOM 2773 C CA . LYS B 1 11 ? -8.242 -25 -2.885 1 93.06 11 LYS B CA 1
ATOM 2774 C C . LYS B 1 11 ? -9.172 -25.375 -1.738 1 93.06 11 LYS B C 1
ATOM 2776 O O . LYS B 1 11 ? -9.914 -26.344 -1.831 1 93.06 11 LYS B O 1
ATOM 2781 N N . PRO B 1 12 ? -9.164 -24.562 -0.677 1 87.06 12 PRO B N 1
ATOM 2782 C CA . PRO B 1 12 ? -10.055 -24.891 0.44 1 87.06 12 PRO B CA 1
ATOM 2783 C C . PRO B 1 12 ? -11.531 -24.688 0.095 1 87.06 12 PRO B C 1
ATOM 2785 O O . PRO B 1 12 ? -11.859 -23.891 -0.792 1 87.06 12 PRO B O 1
ATOM 2788 N N . PHE B 1 13 ? -12.398 -25.344 0.823 1 77.81 13 PHE B N 1
ATOM 2789 C CA . PHE B 1 13 ? -13.828 -25.312 0.562 1 77.81 13 PHE B CA 1
ATOM 2790 C C . PHE B 1 13 ? -14.484 -24.125 1.256 1 77.81 13 PHE B C 1
ATOM 2792 O O . PHE B 1 13 ? -15.586 -23.703 0.89 1 77.81 13 PHE B O 1
ATOM 2799 N N . ASN B 1 14 ? -13.852 -23.625 2.293 1 63.69 14 ASN B N 1
ATOM 2800 C CA . ASN B 1 14 ? -14.453 -22.578 3.102 1 63.69 14 ASN B CA 1
ATOM 2801 C C . ASN B 1 14 ? -14.242 -21.203 2.484 1 63.69 14 ASN B C 1
ATOM 2803 O O . ASN B 1 14 ? -14.477 -20.188 3.133 1 63.69 14 ASN B O 1
ATOM 2807 N N . VAL B 1 15 ? -13.914 -21.172 1.289 1 53.81 15 VAL B N 1
ATOM 2808 C CA . VAL B 1 15 ? -13.688 -19.875 0.663 1 53.81 15 VAL B CA 1
ATOM 2809 C C . VAL B 1 15 ? -15.023 -19.188 0.386 1 53.81 15 VAL B C 1
ATOM 2811 O O . VAL B 1 15 ? -15.094 -17.953 0.283 1 53.81 15 VAL B O 1
ATOM 2814 N N . TYR B 1 16 ? -16.125 -20.047 0.292 1 53.84 16 TYR B N 1
ATOM 2815 C CA . TYR B 1 16 ? -17.438 -19.5 -0.018 1 53.84 16 TYR B CA 1
ATOM 2816 C C . TYR B 1 16 ? -18.359 -19.562 1.191 1 53.84 16 TYR B C 1
ATOM 2818 O O . TYR B 1 16 ? -18.406 -20.578 1.887 1 53.84 16 TYR B O 1
ATOM 2826 N N . PRO B 1 17 ? -18.922 -18.422 1.561 1 49.56 17 PRO B N 1
ATOM 2827 C CA . PRO B 1 17 ? -19.859 -18.516 2.682 1 49.56 17 PRO B CA 1
ATOM 2828 C C . PRO B 1 17 ? -21 -19.516 2.434 1 49.56 17 PRO B C 1
ATOM 2830 O O . PRO B 1 17 ? -21.422 -19.703 1.289 1 49.56 17 PRO B O 1
ATOM 2833 N N . THR B 1 18 ? -21.234 -20.641 3.217 1 46.88 18 THR B N 1
ATOM 2834 C CA . THR B 1 18 ? -22.297 -21.609 3.07 1 46.88 18 THR B CA 1
ATOM 2835 C C . THR B 1 18 ? -23.625 -21.047 3.598 1 46.88 18 THR B C 1
ATOM 2837 O O . THR B 1 18 ? -23.625 -20.203 4.484 1 46.88 18 THR B O 1
ATOM 2840 N N . SER B 1 19 ? -24.828 -21.406 2.814 1 43.31 19 SER B N 1
ATOM 2841 C CA . SER B 1 19 ? -26.188 -21.078 3.229 1 43.31 19 SER B CA 1
ATOM 2842 C C . SER B 1 19 ? -26.438 -21.484 4.676 1 43.31 19 SER B C 1
ATOM 2844 O O . SER B 1 19 ? -27.297 -20.906 5.348 1 43.31 19 SER B O 1
ATOM 2846 N N . ARG B 1 20 ? -26.172 -22.703 5.133 1 39.47 20 ARG B N 1
ATOM 2847 C CA . ARG B 1 20 ? -26.656 -23.172 6.43 1 39.47 20 ARG B CA 1
ATOM 2848 C C . ARG B 1 20 ? -26.109 -22.297 7.559 1 39.47 20 ARG B C 1
ATOM 2850 O O . ARG B 1 20 ? -26.391 -22.562 8.734 1 39.47 20 ARG B O 1
ATOM 2857 N N . THR B 1 21 ? -25.016 -21.875 7.449 1 38.06 21 THR B N 1
ATOM 2858 C CA . THR B 1 21 ? -24.609 -21.172 8.664 1 38.06 21 THR B CA 1
ATOM 2859 C C . THR B 1 21 ? -25.484 -19.938 8.898 1 38.06 21 THR B C 1
ATOM 2861 O O . THR B 1 21 ? -25.797 -19.203 7.957 1 38.06 21 THR B O 1
ATOM 2864 N N . ASN B 1 22 ? -25.984 -19.781 10.227 1 35.5 22 ASN B N 1
ATOM 2865 C CA . ASN B 1 22 ? -27.156 -19.078 10.734 1 35.5 22 ASN B CA 1
ATOM 2866 C C . ASN B 1 22 ? -27.297 -17.688 10.117 1 35.5 22 ASN B C 1
ATOM 2868 O O . ASN B 1 22 ? -28.375 -17.312 9.672 1 35.5 22 ASN B O 1
ATOM 2872 N N . GLY B 1 23 ? -26.5 -16.766 10.773 1 33.16 23 GLY B N 1
ATOM 2873 C CA . GLY B 1 23 ? -26.75 -15.344 10.922 1 33.16 23 GLY B CA 1
ATOM 2874 C C . GLY B 1 23 ? -26.516 -14.555 9.648 1 33.16 23 GLY B C 1
ATOM 2875 O O . GLY B 1 23 ? -26.266 -13.352 9.695 1 33.16 23 GLY B O 1
ATOM 2876 N N . ILE B 1 24 ? -26.094 -15.234 8.633 1 38.22 24 ILE B N 1
ATOM 2877 C CA . ILE B 1 24 ? -26.125 -14.383 7.449 1 38.22 24 ILE B CA 1
ATOM 2878 C C . ILE B 1 24 ? -27.531 -13.836 7.238 1 38.22 24 ILE B C 1
ATOM 2880 O O . ILE B 1 24 ? -28.438 -14.57 6.805 1 38.22 24 ILE B O 1
ATOM 2884 N N . SER B 1 25 ? -28.016 -13.18 8.211 1 38 25 SER B N 1
ATOM 2885 C CA . SER B 1 25 ? -29.328 -12.648 7.863 1 38 25 SER B CA 1
ATOM 2886 C C . SER B 1 25 ? -29.359 -12.172 6.418 1 38 25 SER B C 1
ATOM 2888 O O . SER B 1 25 ? -30.219 -12.594 5.637 1 38 25 SER B O 1
ATOM 2890 N N . HIS B 1 26 ? -29.094 -10.68 6.207 1 37.53 26 HIS B N 1
ATOM 2891 C CA . HIS B 1 26 ? -29.625 -9.945 5.066 1 37.53 26 HIS B CA 1
ATOM 2892 C C . HIS B 1 26 ? -28.719 -10.094 3.844 1 37.53 26 HIS B C 1
ATOM 2894 O O . HIS B 1 26 ? -28.125 -9.125 3.387 1 37.53 26 HIS B O 1
ATOM 2900 N N . VAL B 1 27 ? -27.656 -10.805 3.791 1 43.06 27 VAL B N 1
ATOM 2901 C CA . VAL B 1 27 ? -27.469 -10.867 2.346 1 43.06 27 VAL B CA 1
ATOM 2902 C C . VAL B 1 27 ? -28.75 -11.32 1.675 1 43.06 27 VAL B C 1
ATOM 2904 O O . VAL B 1 27 ? -29.172 -12.477 1.821 1 43.06 27 VAL B O 1
ATOM 2907 N N . SER B 1 28 ? -29.562 -10.539 1.712 1 49.12 28 SER B N 1
ATOM 2908 C CA . SER B 1 28 ? -30.922 -10.609 1.205 1 49.12 28 SER B CA 1
ATOM 2909 C C . SER B 1 28 ? -30.984 -11.328 -0.14 1 49.12 28 SER B C 1
ATOM 2911 O O . SER B 1 28 ? -32.031 -11.781 -0.564 1 49.12 28 SER B O 1
ATOM 2913 N N . ASN B 1 29 ? -29.688 -11.445 -0.905 1 60.69 29 ASN B N 1
ATOM 2914 C CA . ASN B 1 29 ? -30.062 -11.914 -2.234 1 60.69 29 ASN B CA 1
ATOM 2915 C C . ASN B 1 29 ? -29.875 -13.422 -2.367 1 60.69 29 ASN B C 1
ATOM 2917 O O . ASN B 1 29 ? -28.75 -13.922 -2.406 1 60.69 29 ASN B O 1
ATOM 2921 N N . SER B 1 30 ? -30.734 -14.305 -2.094 1 72 30 SER B N 1
ATOM 2922 C CA . SER B 1 30 ? -30.859 -15.75 -2.254 1 72 30 SER B CA 1
ATOM 2923 C C . SER B 1 30 ? -30.109 -16.234 -3.482 1 72 30 SER B C 1
ATOM 2925 O O . SER B 1 30 ? -29.5 -17.312 -3.453 1 72 30 SER B O 1
ATOM 2927 N N . LYS B 1 31 ? -30.016 -15.469 -4.496 1 77.69 31 LYS B N 1
ATOM 2928 C CA . LYS B 1 31 ? -29.359 -15.875 -5.738 1 77.69 31 LYS B CA 1
ATOM 2929 C C . LYS B 1 31 ? -27.844 -15.938 -5.559 1 77.69 31 LYS B C 1
ATOM 2931 O O . LYS B 1 31 ? -27.188 -16.844 -6.09 1 77.69 31 LYS B O 1
ATOM 2936 N N . VAL B 1 32 ? -27.281 -15.094 -4.738 1 77.06 32 VAL B N 1
ATOM 2937 C CA . VAL B 1 32 ? -25.844 -15.055 -4.492 1 77.06 32 VAL B CA 1
ATOM 2938 C C . VAL B 1 32 ? -25.438 -16.266 -3.66 1 77.06 32 VAL B C 1
ATOM 2940 O O . VAL B 1 32 ? -24.422 -16.906 -3.943 1 77.06 32 VAL B O 1
ATOM 2943 N N . LEU B 1 33 ? -26.234 -16.562 -2.734 1 78.31 33 LEU B N 1
ATOM 2944 C CA . LEU B 1 33 ? -25.922 -17.703 -1.885 1 78.31 33 LEU B CA 1
ATOM 2945 C C . LEU B 1 33 ? -25.969 -19.016 -2.684 1 78.31 33 LEU B C 1
ATOM 2947 O O . LEU B 1 33 ? -25.109 -19.891 -2.5 1 78.31 33 LEU B O 1
ATOM 2951 N N . SER B 1 34 ? -27 -19.109 -3.484 1 85.38 34 SER B N 1
ATOM 2952 C CA . SER B 1 34 ? -27.109 -20.281 -4.344 1 85.38 34 SER B CA 1
ATOM 2953 C C . SER B 1 34 ? -25.922 -20.391 -5.281 1 85.38 34 SER B C 1
ATOM 2955 O O . SER B 1 34 ? -25.406 -21.5 -5.516 1 85.38 34 SER B O 1
ATOM 2957 N N . PHE B 1 35 ? -25.594 -19.297 -5.762 1 85.88 35 PHE B N 1
ATOM 2958 C CA . PHE B 1 35 ? -24.438 -19.234 -6.648 1 85.88 35 PHE B CA 1
ATOM 2959 C C . PHE B 1 35 ? -23.172 -19.703 -5.93 1 85.88 35 PHE B C 1
ATOM 2961 O O . PHE B 1 35 ? -22.422 -20.531 -6.457 1 85.88 35 PHE B O 1
ATOM 2968 N N . LEU B 1 36 ? -22.938 -19.281 -4.785 1 83.81 36 LEU B N 1
ATOM 2969 C CA . LEU B 1 36 ? -21.766 -19.656 -4.012 1 83.81 36 LEU B CA 1
ATOM 2970 C C . LEU B 1 36 ? -21.781 -21.141 -3.666 1 83.81 36 LEU B C 1
ATOM 2972 O O . LEU B 1 36 ? -20.75 -21.797 -3.691 1 83.81 36 LEU B O 1
ATOM 2976 N N . ASP B 1 37 ? -22.938 -21.656 -3.348 1 86.62 37 ASP B N 1
ATOM 2977 C CA . ASP B 1 37 ? -23.078 -23.078 -3.068 1 86.62 37 ASP B CA 1
ATOM 2978 C C . ASP B 1 37 ? -22.75 -23.922 -4.301 1 86.62 37 ASP B C 1
ATOM 2980 O O . ASP B 1 37 ? -22.141 -24.984 -4.191 1 86.62 37 ASP B O 1
ATOM 2984 N N . ASN B 1 38 ? -23.25 -23.422 -5.371 1 91.75 38 ASN B N 1
ATOM 2985 C CA . ASN B 1 38 ? -22.953 -24.125 -6.621 1 91.75 38 ASN B CA 1
ATOM 2986 C C . ASN B 1 38 ? -21.453 -24.156 -6.898 1 91.75 38 ASN B C 1
ATOM 2988 O O . ASN B 1 38 ? -20.922 -25.172 -7.344 1 91.75 38 ASN B O 1
ATOM 2992 N N . ARG B 1 39 ? -20.766 -23.062 -6.664 1 91.75 39 ARG B N 1
ATOM 2993 C CA . ARG B 1 39 ? -19.328 -23.016 -6.875 1 91.75 39 ARG B CA 1
ATOM 2994 C C . ARG B 1 39 ? -18.609 -24.047 -6.008 1 91.75 39 ARG B C 1
ATOM 2996 O O . ARG B 1 39 ? -17.688 -24.703 -6.469 1 91.75 39 ARG B O 1
ATOM 3003 N N . ARG B 1 40 ? -19.078 -24.188 -4.805 1 91.12 40 ARG B N 1
ATOM 3004 C CA . ARG B 1 40 ? -18.5 -25.156 -3.889 1 91.12 40 ARG B CA 1
ATOM 3005 C C . ARG B 1 40 ? -18.703 -26.578 -4.395 1 91.12 40 ARG B C 1
ATOM 3007 O O . ARG B 1 40 ? -17.781 -27.406 -4.375 1 91.12 40 ARG B O 1
ATOM 3014 N N . LYS B 1 41 ? -19.891 -26.859 -4.777 1 94.12 41 LYS B N 1
ATOM 3015 C CA . LYS B 1 41 ? -20.219 -28.188 -5.273 1 94.12 41 LYS B CA 1
ATOM 3016 C C . LYS B 1 41 ? -19.391 -28.547 -6.504 1 94.12 41 LYS B C 1
ATOM 3018 O O . LYS B 1 41 ? -18.859 -29.656 -6.605 1 94.12 41 LYS B O 1
ATOM 3023 N N . VAL B 1 42 ? -19.312 -27.578 -7.422 1 95.81 42 VAL B N 1
ATOM 3024 C CA . VAL B 1 42 ? -18.562 -27.797 -8.656 1 95.81 42 VAL B CA 1
ATOM 3025 C C . VAL B 1 42 ? -17.109 -28.094 -8.328 1 95.81 42 VAL B C 1
ATOM 3027 O O . VAL B 1 42 ? -16.484 -28.969 -8.93 1 95.81 42 VAL B O 1
ATOM 3030 N N . HIS B 1 43 ? -16.531 -27.391 -7.406 1 95.88 43 HIS B N 1
ATOM 3031 C CA . HIS B 1 43 ? -15.156 -27.609 -6.965 1 95.88 43 HIS B CA 1
ATOM 3032 C C . HIS B 1 43 ? -14.984 -28.984 -6.34 1 95.88 43 HIS B C 1
ATOM 3034 O O . HIS B 1 43 ? -14.047 -29.719 -6.676 1 95.88 43 HIS B O 1
ATOM 3040 N N . LYS B 1 44 ? -15.883 -29.391 -5.508 1 96 44 LYS B N 1
ATOM 3041 C CA . LYS B 1 44 ? -15.836 -30.703 -4.875 1 96 44 LYS B CA 1
ATOM 3042 C C . LYS B 1 44 ? -15.914 -31.828 -5.918 1 96 44 LYS B C 1
ATOM 3044 O O . LYS B 1 44 ? -15.18 -32.812 -5.836 1 96 44 LYS B O 1
ATOM 3049 N N . ASP B 1 45 ? -16.797 -31.641 -6.801 1 97.31 45 ASP B N 1
ATOM 3050 C CA . ASP B 1 45 ? -16.953 -32.625 -7.871 1 97.31 45 ASP B CA 1
ATOM 3051 C C . ASP B 1 45 ? -15.688 -32.75 -8.703 1 97.31 45 ASP B C 1
ATOM 3053 O O . ASP B 1 45 ? -15.305 -33.844 -9.125 1 97.31 45 ASP B O 1
ATOM 3057 N N . ALA B 1 46 ? -15.086 -31.609 -8.977 1 97.81 46 ALA B N 1
ATOM 3058 C CA . ALA B 1 46 ? -13.836 -31.594 -9.734 1 97.81 46 ALA B CA 1
ATOM 3059 C C . ALA B 1 46 ? -12.75 -32.406 -9.008 1 97.81 46 ALA B C 1
ATOM 3061 O O . ALA B 1 46 ? -12.016 -33.156 -9.633 1 97.81 46 ALA B O 1
ATOM 3062 N N . ILE B 1 47 ? -12.656 -32.188 -7.734 1 97.81 47 ILE B N 1
ATOM 3063 C CA . ILE B 1 47 ? -11.672 -32.938 -6.938 1 97.81 47 ILE B CA 1
ATOM 3064 C C . ILE B 1 47 ? -11.93 -34.438 -7.039 1 97.81 47 ILE B C 1
ATOM 3066 O O . ILE B 1 47 ? -11.008 -35.188 -7.316 1 97.81 47 ILE B O 1
ATOM 3070 N N . ARG B 1 48 ? -13.164 -34.812 -6.836 1 97.56 48 ARG B N 1
ATOM 3071 C CA . ARG B 1 48 ? -13.539 -36.219 -6.906 1 97.56 48 ARG B CA 1
ATOM 3072 C C . ARG B 1 48 ? -13.211 -36.812 -8.273 1 97.56 48 ARG B C 1
ATOM 3074 O O . ARG B 1 48 ? -12.688 -37.938 -8.367 1 97.56 48 ARG B O 1
ATOM 3081 N N . PHE B 1 49 ? -13.539 -36.031 -9.219 1 97.81 49 PHE B N 1
ATOM 3082 C CA . PHE B 1 49 ? -13.281 -36.469 -10.578 1 97.81 49 PHE B CA 1
ATOM 3083 C C . PHE B 1 49 ? -11.789 -36.75 -10.789 1 97.81 49 PHE B C 1
ATOM 3085 O O . PHE B 1 49 ? -11.406 -37.812 -11.281 1 97.81 49 PHE B O 1
ATOM 3092 N N . CYS B 1 50 ? -10.938 -35.781 -10.445 1 97.88 50 CYS B N 1
ATOM 3093 C CA . CYS B 1 50 ? -9.5 -35.906 -10.617 1 97.88 50 CYS B CA 1
ATOM 3094 C C . CYS B 1 50 ? -8.953 -37.094 -9.812 1 97.88 50 CYS B C 1
ATOM 3096 O O . CYS B 1 50 ? -8.133 -37.875 -10.312 1 97.88 50 CYS B O 1
ATOM 3098 N N . GLU B 1 51 ? -9.43 -37.219 -8.633 1 97.5 51 GLU B N 1
ATOM 3099 C CA . GLU B 1 51 ? -8.992 -38.344 -7.793 1 97.5 51 GLU B CA 1
ATOM 3100 C C . GLU B 1 51 ? -9.367 -39.688 -8.414 1 97.5 51 GLU B C 1
ATOM 3102 O O . GLU B 1 51 ? -8.586 -40.656 -8.352 1 97.5 51 GLU B O 1
ATOM 3107 N N . ASN B 1 52 ? -10.562 -39.75 -8.961 1 97.81 52 ASN B N 1
ATOM 3108 C CA . ASN B 1 52 ? -11 -40.969 -9.625 1 97.81 52 ASN B CA 1
ATOM 3109 C C . ASN B 1 52 ? -10.086 -41.344 -10.789 1 97.81 52 ASN B C 1
ATOM 3111 O O . ASN B 1 52 ? -9.758 -42.5 -10.984 1 97.81 52 ASN B O 1
ATOM 3115 N N . ILE B 1 53 ? -9.727 -40.344 -11.531 1 97.19 53 ILE B N 1
ATOM 3116 C CA . ILE B 1 53 ? -8.836 -40.562 -12.664 1 97.19 53 ILE B CA 1
ATOM 3117 C C . ILE B 1 53 ? -7.484 -41.094 -12.164 1 97.19 53 ILE B C 1
ATOM 3119 O O . ILE B 1 53 ? -6.926 -42.031 -12.719 1 97.19 53 ILE B O 1
ATOM 3123 N N . LEU B 1 54 ? -6.965 -40.469 -11.141 1 95.81 54 LEU B N 1
ATOM 3124 C CA . LEU B 1 54 ? -5.68 -40.875 -10.578 1 95.81 54 LEU B CA 1
ATOM 3125 C C . LEU B 1 54 ? -5.746 -42.312 -10.086 1 95.81 54 LEU B C 1
ATOM 3127 O O . LEU B 1 54 ? -4.812 -43.094 -10.297 1 95.81 54 LEU B O 1
ATOM 3131 N N . ARG B 1 55 ? -6.836 -42.656 -9.492 1 95.94 55 ARG B N 1
ATOM 3132 C CA . ARG B 1 55 ? -7.039 -44 -9 1 95.94 55 ARG B CA 1
ATOM 3133 C C . ARG B 1 55 ? -7.066 -45.031 -10.148 1 95.94 55 ARG B C 1
ATOM 3135 O O . ARG B 1 55 ? -6.426 -46.062 -10.07 1 95.94 55 ARG B O 1
ATOM 3142 N N . ARG B 1 56 ? -7.793 -44.688 -11.148 1 96.06 56 ARG B N 1
ATOM 3143 C CA . ARG B 1 56 ? -7.922 -45.594 -12.305 1 96.06 56 ARG B CA 1
ATOM 3144 C C . ARG B 1 56 ? -6.574 -45.781 -12.984 1 96.06 56 ARG B C 1
ATOM 3146 O O . ARG B 1 56 ? -6.316 -46.875 -13.547 1 96.06 56 ARG B O 1
ATOM 3153 N N . LYS B 1 57 ? -5.742 -44.781 -12.883 1 93.88 57 LYS B N 1
ATOM 3154 C CA . LYS B 1 57 ? -4.438 -44.875 -13.531 1 93.88 57 LYS B CA 1
ATOM 3155 C C . LYS B 1 57 ? -3.377 -45.406 -12.57 1 93.88 57 LYS B C 1
ATOM 3157 O O . LYS B 1 57 ? -2.189 -45.438 -12.898 1 93.88 57 LYS B O 1
ATOM 3162 N N . SER B 1 58 ? -3.744 -45.812 -11.398 1 93.25 58 SER B N 1
ATOM 3163 C CA . SER B 1 58 ? -2.902 -46.406 -10.375 1 93.25 58 SER B CA 1
ATOM 3164 C C . SER B 1 58 ? -1.747 -45.5 -9.992 1 93.25 58 SER B C 1
ATOM 3166 O O . SER B 1 58 ? -0.602 -45.938 -9.891 1 93.25 58 SER B O 1
ATOM 3168 N N . LEU B 1 59 ? -2.039 -44.25 -9.914 1 93.06 59 LEU B N 1
ATOM 3169 C CA . LEU B 1 59 ? -1.068 -43.281 -9.422 1 93.06 59 LEU B CA 1
ATOM 3170 C C . LEU B 1 59 ? -1.264 -43.031 -7.926 1 93.06 59 LEU B C 1
ATOM 3172 O O . LEU B 1 59 ? -2.391 -43.062 -7.426 1 93.06 59 LEU B O 1
ATOM 3176 N N . ASP B 1 60 ? -0.141 -42.844 -7.238 1 93.88 60 ASP B N 1
ATOM 3177 C CA . ASP B 1 60 ? -0.194 -42.5 -5.824 1 93.88 60 ASP B CA 1
ATOM 3178 C C . ASP B 1 60 ? -0.181 -40.969 -5.641 1 93.88 60 ASP B C 1
ATOM 3180 O O . ASP B 1 60 ? 0.566 -40.281 -6.32 1 93.88 60 ASP B O 1
ATOM 3184 N N . TRP B 1 61 ? -1.053 -40.562 -4.812 1 94 61 TRP B N 1
ATOM 3185 C CA . TRP B 1 61 ? -1.054 -39.125 -4.535 1 94 61 TRP B CA 1
ATOM 3186 C C . TRP B 1 61 ? -1.379 -38.844 -3.07 1 94 61 TRP B C 1
ATOM 3188 O O . TRP B 1 61 ? -1.922 -39.719 -2.377 1 94 61 TRP B O 1
ATOM 3198 N N . GLU B 1 62 ? -0.974 -37.688 -2.559 1 94.62 62 GLU B N 1
ATOM 3199 C CA . GLU B 1 62 ? -1.332 -37.156 -1.247 1 94.62 62 GLU B CA 1
ATOM 3200 C C . GLU B 1 62 ? -2.07 -35.844 -1.371 1 94.62 62 GLU B C 1
ATOM 3202 O O . GLU B 1 62 ? -1.563 -34.875 -1.979 1 94.62 62 GLU B O 1
ATOM 3207 N N . PRO B 1 63 ? -3.264 -35.781 -0.848 1 95.19 63 PRO B N 1
ATOM 3208 C CA . PRO B 1 63 ? -4 -34.531 -0.874 1 95.19 63 PRO B CA 1
ATOM 3209 C C . PRO B 1 63 ? -3.564 -33.562 0.23 1 95.19 63 PRO B C 1
ATOM 3211 O O . PRO B 1 63 ? -3.232 -34 1.336 1 95.19 63 PRO B O 1
ATOM 3214 N N . LEU B 1 64 ? -3.498 -32.312 -0.08 1 94.44 64 LEU B N 1
ATOM 3215 C CA . LEU B 1 64 ? -3.18 -31.25 0.874 1 94.44 64 LEU B CA 1
ATOM 3216 C C . LEU B 1 64 ? -3.959 -29.984 0.553 1 94.44 64 LEU B C 1
ATOM 3218 O O . LEU B 1 64 ? -3.984 -29.531 -0.597 1 94.44 64 LEU B O 1
ATOM 3222 N N . LEU B 1 65 ? -4.617 -29.438 1.573 1 92.44 65 LEU B N 1
ATOM 3223 C CA . LEU B 1 65 ? -5.23 -28.125 1.389 1 92.44 65 LEU B CA 1
ATOM 3224 C C . LEU B 1 65 ? -4.168 -27.047 1.333 1 92.44 65 LEU B C 1
ATOM 3226 O O . LEU B 1 65 ? -3.209 -27.062 2.111 1 92.44 65 LEU B O 1
ATOM 3230 N N . ARG B 1 66 ? -4.383 -26.109 0.413 1 87.12 66 ARG B N 1
ATOM 3231 C CA . ARG B 1 66 ? -3.346 -25.109 0.208 1 87.12 66 ARG B CA 1
ATOM 3232 C C . ARG B 1 66 ? -3.094 -24.312 1.484 1 87.12 66 ARG B C 1
ATOM 3234 O O . ARG B 1 66 ? -1.975 -23.859 1.728 1 87.12 66 ARG B O 1
ATOM 3241 N N . ASN B 1 67 ? -4.133 -24.109 2.334 1 80.25 67 ASN B N 1
ATOM 3242 C CA . ASN B 1 67 ? -3.979 -23.359 3.576 1 80.25 67 ASN B CA 1
ATOM 3243 C C . ASN B 1 67 ? -3.074 -24.094 4.562 1 80.25 67 ASN B C 1
ATOM 3245 O O . ASN B 1 67 ? -2.582 -23.5 5.52 1 80.25 67 ASN B O 1
ATOM 3249 N N . ASN B 1 68 ? -2.828 -25.328 4.297 1 84.19 68 ASN B N 1
ATOM 3250 C CA . ASN B 1 68 ? -1.997 -26.125 5.191 1 84.19 68 ASN B CA 1
ATOM 3251 C C . ASN B 1 68 ? -0.566 -26.234 4.672 1 84.19 68 ASN B C 1
ATOM 3253 O O . ASN B 1 68 ? 0.284 -26.859 5.312 1 84.19 68 ASN B O 1
ATOM 3257 N N . LEU B 1 69 ? -0.337 -25.672 3.582 1 84.62 69 LEU B N 1
ATOM 3258 C CA . LEU B 1 69 ? 1.004 -25.703 3.008 1 84.62 69 LEU B CA 1
ATOM 3259 C C . LEU B 1 69 ? 1.908 -24.688 3.697 1 84.62 69 LEU B C 1
ATOM 3261 O O . LEU B 1 69 ? 1.769 -23.484 3.484 1 84.62 69 LEU B O 1
ATOM 3265 N N . VAL B 1 70 ? 2.803 -25.141 4.531 1 78.12 70 V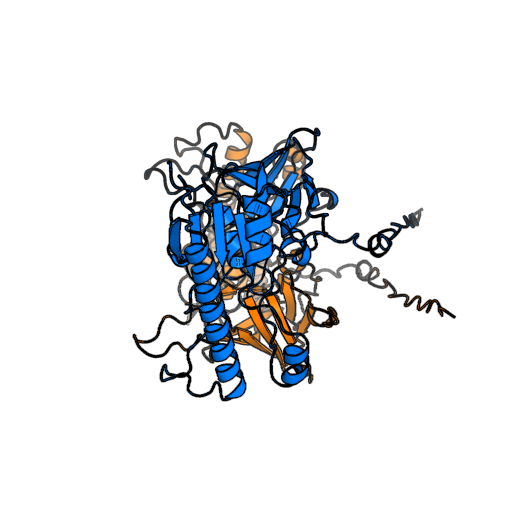AL B N 1
ATOM 3266 C CA . VAL B 1 70 ? 3.623 -24.234 5.328 1 78.12 70 VAL B CA 1
ATOM 3267 C C . VAL B 1 70 ? 5.102 -24.531 5.09 1 78.12 70 VAL B C 1
ATOM 3269 O O . VAL B 1 70 ? 5.973 -23.766 5.535 1 78.12 70 VAL B O 1
ATOM 3272 N N . GLN B 1 71 ? 5.383 -25.625 4.438 1 81.81 71 GLN B N 1
ATOM 3273 C CA . GLN B 1 71 ? 6.762 -26.016 4.16 1 81.81 71 GLN B CA 1
ATOM 3274 C C . GLN B 1 71 ? 6.992 -26.203 2.662 1 81.81 71 GLN B C 1
ATOM 3276 O O . GLN B 1 71 ? 6.043 -26.422 1.906 1 81.81 71 GLN B O 1
ATOM 3281 N N . PRO B 1 72 ? 8.219 -26.125 2.295 1 84.88 72 PRO B N 1
ATOM 3282 C CA . PRO B 1 72 ? 8.523 -26.375 0.884 1 84.88 72 PRO B CA 1
ATOM 3283 C C . PRO B 1 72 ? 8.086 -27.766 0.421 1 84.88 72 PRO B C 1
ATOM 3285 O O . PRO B 1 72 ? 8.172 -28.734 1.183 1 84.88 72 PRO B O 1
ATOM 3288 N N . ILE B 1 73 ? 7.609 -27.844 -0.771 1 88.5 73 ILE B N 1
ATOM 3289 C CA . ILE B 1 73 ? 7.199 -29.109 -1.367 1 88.5 73 ILE B CA 1
ATOM 3290 C C . ILE B 1 73 ? 8.43 -29.891 -1.814 1 88.5 73 ILE B C 1
ATOM 3292 O O . ILE B 1 73 ? 9.266 -29.375 -2.559 1 88.5 73 ILE B O 1
ATOM 3296 N N . ARG B 1 74 ? 8.539 -31.078 -1.307 1 88.44 74 ARG B N 1
ATOM 3297 C CA . ARG B 1 74 ? 9.664 -31.938 -1.648 1 88.44 74 ARG B CA 1
ATOM 3298 C C . ARG B 1 74 ? 9.203 -33.375 -1.885 1 88.44 74 ARG B C 1
ATOM 3300 O O . ARG B 1 74 ? 8.102 -33.75 -1.481 1 88.44 74 ARG B O 1
ATOM 3307 N N . ASP B 1 75 ? 10 -34.125 -2.568 1 88.56 75 ASP B N 1
ATOM 3308 C CA . ASP B 1 75 ? 9.906 -35.562 -2.693 1 88.56 75 ASP B CA 1
ATOM 3309 C C . ASP B 1 75 ? 8.625 -35.969 -3.416 1 88.56 75 ASP B C 1
ATOM 3311 O O . ASP B 1 75 ? 7.945 -36.938 -3.01 1 88.56 75 ASP B O 1
ATOM 3315 N N . VAL B 1 76 ? 8.203 -35.188 -4.293 1 91.69 76 VAL B N 1
ATOM 3316 C CA . VAL B 1 76 ? 7.113 -35.531 -5.191 1 91.69 76 VAL B CA 1
ATOM 3317 C C . VAL B 1 76 ? 7.562 -35.344 -6.641 1 91.69 76 VAL B C 1
ATOM 3319 O O . VAL B 1 76 ? 8.453 -34.562 -6.93 1 91.69 76 VAL B O 1
ATOM 3322 N N . GLU B 1 77 ? 6.969 -36.094 -7.496 1 88.38 77 GLU B N 1
ATOM 3323 C CA . GLU B 1 77 ? 7.332 -36.062 -8.906 1 88.38 77 GLU B CA 1
ATOM 3324 C C . GLU B 1 77 ? 6.637 -34.875 -9.617 1 88.38 77 GLU B C 1
ATOM 3326 O O . GLU B 1 77 ? 7.145 -34.375 -10.609 1 88.38 77 GLU B O 1
ATOM 3331 N N . MET B 1 78 ? 5.477 -34.625 -9.086 1 91.5 78 MET B N 1
ATOM 3332 C CA . MET B 1 78 ? 4.672 -33.562 -9.68 1 91.5 78 MET B CA 1
ATOM 3333 C C . MET B 1 78 ? 3.625 -33.031 -8.695 1 91.5 78 MET B C 1
ATOM 3335 O O . MET B 1 78 ? 3.17 -33.781 -7.828 1 91.5 78 MET B O 1
ATOM 3339 N N . VAL B 1 79 ? 3.344 -31.781 -8.828 1 94.56 79 VAL B N 1
ATOM 3340 C CA . VAL B 1 79 ? 2.238 -31.203 -8.078 1 94.56 79 VAL B CA 1
ATOM 3341 C C . VAL B 1 79 ? 1.054 -30.953 -9.008 1 94.56 79 VAL B C 1
ATOM 3343 O O . VAL B 1 79 ? 1.222 -30.422 -10.109 1 94.56 79 VAL B O 1
ATOM 3346 N N . ILE B 1 80 ? -0.082 -31.422 -8.633 1 95.69 80 ILE B N 1
ATOM 3347 C CA . ILE B 1 80 ? -1.336 -31.094 -9.297 1 95.69 80 ILE B CA 1
ATOM 3348 C C . ILE B 1 80 ? -2.164 -30.172 -8.398 1 95.69 80 ILE B C 1
ATOM 3350 O O . ILE B 1 80 ? -2.494 -30.531 -7.27 1 95.69 80 ILE B O 1
ATOM 3354 N N . THR B 1 81 ? -2.381 -28.953 -8.883 1 95.75 81 THR B N 1
ATOM 3355 C CA . THR B 1 81 ? -3.244 -28.047 -8.133 1 95.75 81 THR B CA 1
ATOM 3356 C C . THR B 1 81 ? -4.676 -28.109 -8.656 1 95.75 81 THR B C 1
ATOM 3358 O O . THR B 1 81 ? -4.898 -28.141 -9.875 1 95.75 81 THR B O 1
ATOM 3361 N N . ILE B 1 82 ? -5.656 -28.234 -7.789 1 97.25 82 ILE B N 1
ATOM 3362 C CA . ILE B 1 82 ? -7.07 -28.203 -8.148 1 97.25 82 ILE B CA 1
ATOM 3363 C C . ILE B 1 82 ? -7.738 -26.984 -7.508 1 97.25 82 ILE B C 1
ATOM 3365 O O . ILE B 1 82 ? -7.934 -26.953 -6.293 1 97.25 82 ILE B O 1
ATOM 3369 N N . GLY B 1 83 ? -8.102 -26.109 -8.258 1 94.31 83 GLY B N 1
ATOM 3370 C CA . GLY B 1 83 ? -8.633 -24.812 -7.887 1 94.31 83 GLY B CA 1
ATOM 3371 C C . GLY B 1 83 ? -8.578 -23.797 -9.016 1 94.31 83 GLY B C 1
ATOM 3372 O O . GLY B 1 83 ? -9.375 -23.875 -9.953 1 94.31 83 GLY B O 1
ATOM 3373 N N . GLY B 1 84 ? -7.773 -22.875 -8.945 1 89.62 84 GLY B N 1
ATOM 3374 C CA . GLY B 1 84 ? -7.504 -21.859 -9.953 1 89.62 84 GLY B CA 1
ATOM 3375 C C . GLY B 1 84 ? -6.078 -21.344 -9.906 1 89.62 84 GLY B C 1
ATOM 3376 O O . GLY B 1 84 ? -5.176 -22.031 -9.43 1 89.62 84 GLY B O 1
ATOM 3377 N N . ASP B 1 85 ? -5.91 -20.188 -10.492 1 82.94 85 ASP B N 1
ATOM 3378 C CA . ASP B 1 85 ? -4.586 -19.578 -10.539 1 82.94 85 ASP B CA 1
ATOM 3379 C C . ASP B 1 85 ? -4.027 -19.344 -9.141 1 82.94 85 ASP B C 1
ATOM 3381 O O . ASP B 1 85 ? -2.838 -19.562 -8.898 1 82.94 85 ASP B O 1
ATOM 3385 N N . GLY B 1 86 ? -4.91 -18.984 -8.25 1 82.06 86 GLY B N 1
ATOM 3386 C CA . GLY B 1 86 ? -4.477 -18.75 -6.883 1 82.06 86 GLY B CA 1
ATOM 3387 C C . GLY B 1 86 ? -3.852 -19.969 -6.23 1 82.06 86 GLY B C 1
ATOM 3388 O O . GLY B 1 86 ? -2.84 -19.859 -5.535 1 82.06 86 GLY B O 1
ATOM 3389 N N . THR B 1 87 ? -4.453 -21.047 -6.414 1 87.19 87 THR B N 1
ATOM 3390 C CA . THR B 1 87 ? -3.932 -22.281 -5.855 1 87.19 87 THR B CA 1
ATOM 3391 C C . THR B 1 87 ? -2.594 -22.641 -6.496 1 87.19 87 THR B C 1
ATOM 3393 O O . THR B 1 87 ? -1.662 -23.062 -5.809 1 87.19 87 THR B O 1
ATOM 3396 N N . LEU B 1 88 ? -2.561 -22.469 -7.758 1 88.69 88 LEU B N 1
ATOM 3397 C CA . LEU B 1 88 ? -1.316 -22.75 -8.469 1 88.69 88 LEU B CA 1
ATOM 3398 C C . LEU B 1 88 ? -0.203 -21.828 -7.996 1 88.69 88 LEU B C 1
ATOM 3400 O O . LEU B 1 88 ? 0.936 -22.25 -7.809 1 88.69 88 LEU B O 1
ATOM 3404 N N . LEU B 1 89 ? -0.526 -20.609 -7.82 1 83.25 89 LEU B N 1
ATOM 3405 C CA . LEU B 1 89 ? 0.447 -19.641 -7.336 1 83.25 89 LEU B CA 1
ATOM 3406 C C . LEU B 1 89 ? 0.995 -20.047 -5.973 1 83.25 89 LEU B C 1
ATOM 3408 O O . LEU B 1 89 ? 2.199 -19.953 -5.727 1 83.25 89 LEU B O 1
ATOM 3412 N N . GLN B 1 90 ? 0.128 -20.484 -5.184 1 83.5 90 GLN B N 1
ATOM 3413 C CA . GLN B 1 90 ? 0.549 -20.922 -3.854 1 83.5 90 GLN B CA 1
ATOM 3414 C C . GLN B 1 90 ? 1.514 -22.094 -3.934 1 83.5 90 GLN B C 1
ATOM 3416 O O . GLN B 1 90 ? 2.516 -22.141 -3.217 1 83.5 90 GLN B O 1
ATOM 3421 N N . ALA B 1 91 ? 1.15 -23 -4.715 1 86.25 91 ALA B N 1
ATOM 3422 C CA . ALA B 1 91 ? 2.055 -24.125 -4.91 1 86.25 91 ALA B CA 1
ATOM 3423 C C . ALA B 1 91 ? 3.43 -23.656 -5.375 1 86.25 91 ALA B C 1
ATOM 3425 O O . ALA B 1 91 ? 4.453 -24.094 -4.852 1 86.25 91 ALA B O 1
ATOM 3426 N N . SER B 1 92 ? 3.424 -22.781 -6.293 1 83.81 92 SER B N 1
ATOM 3427 C CA . SER B 1 92 ? 4.652 -22.297 -6.918 1 83.81 92 SER B CA 1
ATOM 3428 C C . SER B 1 92 ? 5.57 -21.641 -5.895 1 83.81 92 SER B C 1
ATOM 3430 O O . SER B 1 92 ? 6.797 -21.734 -6 1 83.81 92 SER B O 1
ATOM 3432 N N . HIS B 1 93 ? 5.004 -21 -4.918 1 80.88 93 HIS B N 1
ATOM 3433 C CA . HIS B 1 93 ? 5.789 -20.328 -3.887 1 80.88 93 HIS B CA 1
ATOM 3434 C C . HIS B 1 93 ? 6.621 -21.312 -3.086 1 80.88 93 HIS B C 1
ATOM 3436 O O . HIS B 1 93 ? 7.668 -20.969 -2.541 1 80.88 93 HIS B O 1
ATOM 3442 N N . PHE B 1 94 ? 6.121 -22.562 -3.062 1 82.56 94 PHE B N 1
ATOM 3443 C CA . PHE B 1 94 ? 6.73 -23.516 -2.143 1 82.56 94 PHE B CA 1
ATOM 3444 C C . PHE B 1 94 ? 7.48 -24.594 -2.904 1 82.56 94 PHE B C 1
ATOM 3446 O O . PHE B 1 94 ? 7.926 -25.594 -2.314 1 82.56 94 PHE B O 1
ATOM 3453 N N . MET B 1 95 ? 7.613 -24.438 -4.141 1 83.56 95 MET B N 1
ATOM 3454 C CA . MET B 1 95 ? 8.289 -25.422 -4.965 1 83.56 95 MET B CA 1
ATOM 3455 C C . MET B 1 95 ? 9.664 -24.938 -5.398 1 83.56 95 MET B C 1
ATOM 3457 O O . MET B 1 95 ? 9.852 -23.734 -5.633 1 83.56 95 MET B O 1
ATOM 3461 N N . ASP B 1 96 ? 10.547 -25.875 -5.473 1 78.94 96 ASP B N 1
ATOM 3462 C CA . ASP B 1 96 ? 11.805 -25.516 -6.125 1 78.94 96 ASP B CA 1
ATOM 3463 C C . ASP B 1 96 ? 11.711 -25.719 -7.637 1 78.94 96 ASP B C 1
ATOM 3465 O O . ASP B 1 96 ? 10.625 -25.891 -8.18 1 78.94 96 ASP B O 1
ATOM 3469 N N . ASP B 1 97 ? 12.852 -25.625 -8.32 1 79.69 97 ASP B N 1
ATOM 3470 C CA . ASP B 1 97 ? 12.828 -25.609 -9.781 1 79.69 97 ASP B CA 1
ATOM 3471 C C . ASP B 1 97 ? 12.844 -27.016 -10.344 1 79.69 97 ASP B C 1
ATOM 3473 O O . ASP B 1 97 ? 12.953 -27.219 -11.555 1 79.69 97 ASP B O 1
ATOM 3477 N N . SER B 1 98 ? 12.625 -28.016 -9.516 1 82.81 98 SER B N 1
ATOM 3478 C CA . SER B 1 98 ? 12.766 -29.391 -9.992 1 82.81 98 SER B CA 1
ATOM 3479 C C . SER B 1 98 ? 11.406 -30.062 -10.117 1 82.81 98 SER B C 1
ATOM 3481 O O . SER B 1 98 ? 11.273 -31.078 -10.812 1 82.81 98 SER B O 1
ATOM 3483 N N . ILE B 1 99 ? 10.445 -29.594 -9.477 1 87.62 99 ILE B N 1
ATOM 3484 C CA . ILE B 1 99 ? 9.148 -30.266 -9.438 1 87.62 99 ILE B CA 1
ATOM 3485 C C . ILE B 1 99 ? 8.188 -29.562 -10.398 1 87.62 99 ILE B C 1
ATOM 3487 O O . ILE B 1 99 ? 7.883 -28.375 -10.234 1 87.62 99 ILE B O 1
ATOM 3491 N N . PRO B 1 100 ? 7.699 -30.25 -11.422 1 90.19 100 PRO B N 1
ATOM 3492 C CA . PRO B 1 100 ? 6.715 -29.641 -12.32 1 90.19 100 PRO B CA 1
ATOM 3493 C C . PRO B 1 100 ? 5.328 -29.531 -11.68 1 90.19 100 PRO B C 1
ATOM 3495 O O . PRO B 1 100 ? 5.027 -30.25 -10.727 1 90.19 100 PRO B O 1
ATOM 3498 N N . VAL B 1 101 ? 4.488 -28.609 -12.242 1 93.44 101 VAL B N 1
ATOM 3499 C CA . VAL B 1 101 ? 3.154 -28.406 -11.688 1 93.44 101 VAL B CA 1
ATOM 3500 C C . VAL B 1 101 ? 2.123 -28.422 -12.812 1 93.44 101 VAL B C 1
ATOM 3502 O O . VAL B 1 101 ? 2.359 -27.875 -13.891 1 93.44 101 VAL B O 1
ATOM 3505 N N . LEU B 1 102 ? 1.072 -29.109 -12.594 1 94.38 102 LEU B N 1
ATOM 3506 C CA . LEU B 1 102 ? -0.119 -29.109 -13.438 1 94.38 102 LEU B CA 1
ATOM 3507 C C . LEU B 1 102 ? -1.295 -28.469 -12.711 1 94.38 102 LEU B C 1
ATOM 3509 O O . LEU B 1 102 ? -1.759 -28.984 -11.695 1 94.38 102 LEU B O 1
ATOM 3513 N N . GLY B 1 103 ? -1.725 -27.297 -13.242 1 95.69 103 GLY B N 1
ATOM 3514 C CA . GLY B 1 103 ? -2.896 -26.656 -12.68 1 95.69 103 GLY B CA 1
ATOM 3515 C C . GLY B 1 103 ? -4.195 -27.094 -13.32 1 95.69 103 GLY B C 1
ATOM 3516 O O . GLY B 1 103 ? -4.281 -27.203 -14.547 1 95.69 103 GLY B O 1
ATOM 3517 N N . VAL B 1 104 ? -5.227 -27.375 -12.477 1 96.81 104 VAL B N 1
ATOM 3518 C CA . VAL B 1 104 ? -6.574 -27.703 -12.93 1 96.81 104 VAL B CA 1
ATOM 3519 C C . VAL B 1 104 ? -7.551 -26.625 -12.461 1 96.81 104 VAL B C 1
ATOM 3521 O O . VAL B 1 104 ? -7.695 -26.391 -11.258 1 96.81 104 VAL B O 1
ATOM 3524 N N . ASN B 1 105 ? -8.133 -25.984 -13.383 1 96.12 105 ASN B N 1
ATOM 3525 C CA . ASN B 1 105 ? -9.211 -25.078 -13.047 1 96.12 105 ASN B CA 1
ATOM 3526 C C . ASN B 1 105 ? -10.484 -25.812 -12.664 1 96.12 105 ASN B C 1
ATOM 3528 O O . ASN B 1 105 ? -11.195 -26.344 -13.531 1 96.12 105 ASN B O 1
ATOM 3532 N N . SER B 1 106 ? -10.828 -25.797 -11.391 1 97.44 106 SER B N 1
ATOM 3533 C CA . SER B 1 106 ? -11.898 -26.656 -10.891 1 97.44 106 SER B CA 1
ATOM 3534 C C . SER B 1 106 ? -13.258 -25.969 -11.023 1 97.44 106 SER B C 1
ATOM 3536 O O . SER B 1 106 ? -14.297 -26.625 -10.898 1 97.44 106 SER B O 1
ATOM 3538 N N . ASP B 1 107 ? -13.219 -24.703 -11.219 1 95.44 107 ASP B N 1
ATOM 3539 C CA . ASP B 1 107 ? -14.445 -23.906 -11.25 1 95.44 107 ASP B CA 1
ATOM 3540 C C . ASP B 1 107 ? -14.359 -22.797 -12.297 1 95.44 107 ASP B C 1
ATOM 3542 O O . ASP B 1 107 ? -14.383 -21.609 -11.961 1 95.44 107 ASP B O 1
ATOM 3546 N N . PRO B 1 108 ? -14.344 -23.25 -13.609 1 94.62 108 PRO B N 1
ATOM 3547 C CA . PRO B 1 108 ? -14.164 -22.25 -14.664 1 94.62 108 PRO B CA 1
ATOM 3548 C C . PRO B 1 108 ? -15.375 -21.328 -14.812 1 94.62 108 PRO B C 1
ATOM 3550 O O . PRO B 1 108 ? -16.516 -21.766 -14.625 1 94.62 108 PRO B O 1
ATOM 3553 N N . THR B 1 109 ? -15.109 -20.141 -15.172 1 91.5 109 THR B N 1
ATOM 3554 C CA . THR B 1 109 ? -16.156 -19.172 -15.461 1 91.5 109 THR B CA 1
ATOM 3555 C C . THR B 1 109 ? -17.031 -19.641 -16.625 1 91.5 109 THR B C 1
ATOM 3557 O O . THR B 1 109 ? -16.516 -20.172 -17.609 1 91.5 109 THR B O 1
ATOM 3560 N N . VAL B 1 110 ? -18.281 -19.438 -16.422 1 92.19 110 VAL B N 1
ATOM 3561 C CA . VAL B 1 110 ? -19.25 -19.719 -17.469 1 92.19 110 VAL B CA 1
ATOM 3562 C C . VAL B 1 110 ? -19.828 -18.422 -18.031 1 92.19 110 VAL B C 1
ATOM 3564 O O . VAL B 1 110 ? -20.547 -17.703 -17.328 1 92.19 110 VAL B O 1
ATOM 3567 N N . ALA B 1 111 ? -19.516 -18.141 -19.281 1 88.62 111 ALA B N 1
ATOM 3568 C CA . ALA B 1 111 ? -19.859 -16.859 -19.891 1 88.62 111 ALA B CA 1
ATOM 3569 C C . ALA B 1 111 ? -21.359 -16.609 -19.812 1 88.62 111 ALA B C 1
ATOM 3571 O O . ALA B 1 111 ? -21.781 -15.492 -19.484 1 88.62 111 ALA B O 1
ATOM 3572 N N . GLU B 1 112 ? -22.188 -17.625 -20.125 1 92.19 112 GLU B N 1
ATOM 3573 C CA . GLU B 1 112 ? -23.641 -17.484 -20.109 1 92.19 112 GLU B CA 1
ATOM 3574 C C . GLU B 1 112 ? -24.156 -17.109 -18.719 1 92.19 112 GLU B C 1
ATOM 3576 O O . GLU B 1 112 ? -25.078 -16.312 -18.594 1 92.19 112 GLU B O 1
ATOM 3581 N N . GLU B 1 113 ? -23.547 -17.75 -17.766 1 91.38 113 GLU B N 1
ATOM 3582 C CA . GLU B 1 113 ? -23.938 -17.469 -16.391 1 91.38 113 GLU B CA 1
ATOM 3583 C C . GLU B 1 113 ? -23.625 -16.016 -16.016 1 91.38 113 GLU B C 1
ATOM 3585 O O . GLU B 1 113 ? -24.422 -15.359 -15.344 1 91.38 113 GLU B O 1
ATOM 3590 N N . VAL B 1 114 ? -22.469 -15.508 -16.359 1 86.38 114 VAL B N 1
ATOM 3591 C CA . VAL B 1 114 ? -22.062 -14.133 -16.094 1 86.38 114 VAL B CA 1
ATOM 3592 C C . VAL B 1 114 ? -23.047 -13.172 -16.75 1 86.38 114 VAL B C 1
ATOM 3594 O O . VAL B 1 114 ? -23.469 -12.195 -16.125 1 86.38 114 VAL B O 1
ATOM 3597 N N . GLU B 1 115 ? -23.406 -13.445 -17.969 1 86.5 115 GLU B N 1
ATOM 3598 C CA . GLU B 1 115 ? -24.344 -12.602 -18.688 1 86.5 115 GLU B CA 1
ATOM 3599 C C . GLU B 1 115 ? -25.719 -12.617 -18.016 1 86.5 115 GLU B C 1
ATOM 3601 O O . GLU B 1 115 ? -26.328 -11.562 -17.812 1 86.5 115 GLU B O 1
ATOM 3606 N N . GLU B 1 116 ? -26.188 -13.734 -17.688 1 89.38 116 GLU B N 1
ATOM 3607 C CA . GLU B 1 116 ? -27.516 -13.914 -17.109 1 89.38 116 GLU B CA 1
ATOM 3608 C C . GLU B 1 116 ? -27.641 -13.188 -15.773 1 89.38 116 GLU B C 1
ATOM 3610 O O . GLU B 1 116 ? -28.688 -12.633 -15.453 1 89.38 116 GLU B O 1
ATOM 3615 N N . LEU B 1 117 ? -26.547 -13.219 -15.055 1 84 117 LEU B N 1
ATOM 3616 C CA . LEU B 1 117 ? -26.609 -12.688 -13.695 1 84 117 LEU B CA 1
ATOM 3617 C C . LEU B 1 117 ? -25.984 -11.305 -13.617 1 84 117 LEU B C 1
ATOM 3619 O O . LEU B 1 117 ? -25.812 -10.75 -12.531 1 84 117 LEU B O 1
ATOM 3623 N N . SER B 1 118 ? -25.656 -10.797 -14.789 1 77.19 118 SER B N 1
ATOM 3624 C CA . SER B 1 118 ? -24.891 -9.547 -14.859 1 77.19 118 SER B CA 1
ATOM 3625 C C . SER B 1 118 ? -25.641 -8.414 -14.164 1 77.19 118 SER B C 1
ATOM 3627 O O . SER B 1 118 ? -25.016 -7.5 -13.609 1 77.19 118 SER B O 1
ATOM 3629 N N . ASN B 1 119 ? -26.984 -8.453 -14.117 1 72.25 119 ASN B N 1
ATOM 3630 C CA . ASN B 1 119 ? -27.797 -7.398 -13.508 1 72.25 119 ASN B CA 1
ATOM 3631 C C . ASN B 1 119 ? -27.891 -7.574 -12 1 72.25 119 ASN B C 1
ATOM 3633 O O . ASN B 1 119 ? -28.375 -6.684 -11.297 1 72.25 119 ASN B O 1
ATOM 3637 N N . GLU B 1 120 ? -27.578 -8.734 -11.617 1 72 120 GLU B N 1
ATOM 3638 C CA . GLU B 1 120 ? -27.719 -9.016 -10.195 1 72 120 GLU B CA 1
ATOM 3639 C C . GLU B 1 120 ? -26.375 -8.914 -9.469 1 72 120 GLU B C 1
ATOM 3641 O O . GLU B 1 120 ? -26.234 -8.148 -8.516 1 72 120 GLU B O 1
ATOM 3646 N N . PHE B 1 121 ? -25.406 -9.711 -9.922 1 73.62 121 PHE B N 1
ATOM 3647 C CA . PHE B 1 121 ? -24.062 -9.68 -9.344 1 73.62 121 PHE B CA 1
ATOM 3648 C C . PHE B 1 121 ? -23.031 -10.242 -10.32 1 73.62 121 PHE B C 1
ATOM 3650 O O . PHE B 1 121 ? -23.406 -10.758 -11.375 1 73.62 121 PHE B O 1
ATOM 3657 N N . ASP B 1 122 ? -21.766 -10.062 -10 1 73.81 122 ASP B N 1
ATOM 3658 C CA . ASP B 1 122 ? -20.688 -10.609 -10.805 1 73.81 122 ASP B CA 1
ATOM 3659 C C . ASP B 1 122 ? -20.531 -12.117 -10.578 1 73.81 122 ASP B C 1
ATOM 3661 O O . ASP B 1 122 ? -20.031 -12.547 -9.539 1 73.81 122 ASP B O 1
ATOM 3665 N N . ALA B 1 123 ? -20.953 -12.797 -11.562 1 81.5 123 ALA B N 1
ATOM 3666 C CA . ALA B 1 123 ? -20.953 -14.25 -11.438 1 81.5 123 ALA B CA 1
ATOM 3667 C C . ALA B 1 123 ? -19.688 -14.852 -12.055 1 81.5 123 ALA B C 1
ATOM 3669 O O . ALA B 1 123 ? -19.703 -16 -12.5 1 81.5 123 ALA B O 1
ATOM 3670 N N . THR B 1 124 ? -18.641 -14.031 -12.164 1 81.94 124 THR B N 1
ATOM 3671 C CA . THR B 1 124 ? -17.375 -14.562 -12.656 1 81.94 124 THR B CA 1
ATOM 3672 C C . THR B 1 124 ? -16.812 -15.594 -11.68 1 81.94 124 THR B C 1
ATOM 3674 O O . THR B 1 124 ? -16.828 -15.391 -10.469 1 81.94 124 THR B O 1
ATOM 3677 N N . ARG B 1 125 ? -16.375 -16.734 -12.25 1 89.31 125 ARG B N 1
ATOM 3678 C CA . ARG B 1 125 ? -15.734 -17.781 -11.461 1 89.31 125 ARG B CA 1
ATOM 3679 C C . ARG B 1 125 ? -14.219 -17.75 -11.656 1 89.31 125 ARG B C 1
ATOM 3681 O O . ARG B 1 125 ? -13.594 -16.688 -11.547 1 89.31 125 ARG B O 1
ATOM 3688 N N . SER B 1 126 ? -13.594 -18.844 -11.773 1 88.69 126 SER B N 1
ATOM 3689 C CA . SER B 1 126 ? -12.148 -18.875 -11.961 1 88.69 126 SER B CA 1
ATOM 3690 C C . SER B 1 126 ? -11.773 -18.75 -13.43 1 88.69 126 SER B C 1
ATOM 3692 O O . SER B 1 126 ? -12.344 -19.438 -14.281 1 88.69 126 SER B O 1
ATOM 3694 N N . THR B 1 127 ? -10.812 -17.891 -13.766 1 82.56 127 THR B N 1
ATOM 3695 C CA . THR B 1 127 ? -10.344 -17.719 -15.133 1 82.56 127 THR B CA 1
ATOM 3696 C C . THR B 1 127 ? -9.359 -18.844 -15.5 1 82.56 127 THR B C 1
ATOM 3698 O O . THR B 1 127 ? -9.422 -19.391 -16.594 1 82.56 127 THR B O 1
ATOM 3701 N N . GLY B 1 128 ? -8.508 -19.156 -14.625 1 87.62 128 GLY B N 1
ATOM 3702 C CA . GLY B 1 128 ? -7.574 -20.25 -14.836 1 87.62 128 GLY B CA 1
ATOM 3703 C C . GLY B 1 128 ? -6.523 -19.938 -15.883 1 87.62 128 GLY B C 1
ATOM 3704 O O . GLY B 1 128 ? -6.246 -20.766 -16.75 1 87.62 128 GLY B O 1
ATOM 3705 N N . TYR B 1 129 ? -5.875 -18.812 -15.836 1 81.69 129 TYR B N 1
ATOM 3706 C CA . TYR B 1 129 ? -4.875 -18.406 -16.812 1 81.69 129 TYR B CA 1
ATOM 3707 C C . TYR B 1 129 ? -3.682 -19.359 -16.812 1 81.69 129 TYR B C 1
ATOM 3709 O O . TYR B 1 129 ? -3.129 -19.672 -17.859 1 81.69 129 TYR B O 1
ATOM 3717 N N . LEU B 1 130 ? -3.326 -19.859 -15.688 1 86.5 130 LEU B N 1
ATOM 3718 C CA . LEU B 1 130 ? -2.117 -20.672 -15.547 1 86.5 130 LEU B CA 1
ATOM 3719 C C . LEU B 1 130 ? -2.453 -22.156 -15.516 1 86.5 130 LEU B C 1
ATOM 3721 O O . LEU B 1 130 ? -1.558 -23 -15.422 1 86.5 130 LEU B O 1
ATOM 3725 N N . CYS B 1 131 ? -3.725 -22.453 -15.578 1 91.56 131 CYS B N 1
ATOM 3726 C CA . CYS B 1 131 ? -4.156 -23.844 -15.492 1 91.56 131 CYS B CA 1
ATOM 3727 C C . CYS B 1 131 ? -4.199 -24.484 -16.875 1 91.56 131 CYS B C 1
ATOM 3729 O O . CYS B 1 131 ? -4.887 -23.984 -17.766 1 91.56 131 CYS B O 1
ATOM 3731 N N . ALA B 1 132 ? -3.545 -25.562 -17 1 93.12 132 ALA B N 1
ATOM 3732 C CA . ALA B 1 132 ? -3.488 -26.234 -18.297 1 93.12 132 ALA B CA 1
ATOM 3733 C C . ALA B 1 132 ? -4.695 -27.141 -18.484 1 93.12 132 ALA B C 1
ATOM 3735 O O . ALA B 1 132 ? -4.961 -27.609 -19.594 1 93.12 132 ALA B O 1
ATOM 3736 N N . ALA B 1 133 ? -5.445 -27.375 -17.406 1 95.06 133 ALA B N 1
ATOM 3737 C CA . ALA B 1 133 ? -6.535 -28.344 -17.516 1 95.06 133 ALA B CA 1
ATOM 3738 C C . ALA B 1 133 ? -7.762 -27.859 -16.75 1 95.06 133 ALA B C 1
ATOM 3740 O O . ALA B 1 133 ? -7.664 -26.984 -15.883 1 95.06 133 ALA B O 1
ATOM 3741 N N . THR B 1 134 ? -8.852 -28.312 -17.172 1 96.12 134 THR B N 1
ATOM 3742 C CA . THR B 1 134 ? -10.102 -28.375 -16.422 1 96.12 134 THR B CA 1
ATOM 3743 C C . THR B 1 134 ? -10.562 -29.812 -16.25 1 96.12 134 THR B C 1
ATOM 3745 O O . THR B 1 134 ? -9.883 -30.75 -16.672 1 96.12 134 THR B O 1
ATOM 3748 N N . VAL B 1 135 ? -11.695 -29.953 -15.617 1 95.75 135 VAL B N 1
ATOM 3749 C CA . VAL B 1 135 ? -12.234 -31.312 -15.484 1 95.75 135 VAL B CA 1
ATOM 3750 C C . VAL B 1 135 ? -12.5 -31.891 -16.875 1 95.75 135 VAL B C 1
ATOM 3752 O O . VAL B 1 135 ? -12.359 -33.094 -17.078 1 95.75 135 VAL B O 1
ATOM 3755 N N . GLY B 1 136 ? -12.727 -31.078 -17.828 1 95.81 136 GLY B N 1
ATOM 3756 C CA . GLY B 1 136 ? -13.094 -31.5 -19.172 1 95.81 136 GLY B CA 1
ATOM 3757 C C . GLY B 1 136 ? -11.953 -32.156 -19.906 1 95.81 136 GLY B C 1
ATOM 3758 O O . GLY B 1 136 ? -12.188 -33 -20.797 1 95.81 136 GLY B O 1
ATOM 3759 N N . ASN B 1 137 ? -10.766 -31.859 -19.609 1 95.62 137 ASN B N 1
ATOM 3760 C CA . ASN B 1 137 ? -9.648 -32.406 -20.375 1 95.62 137 ASN B CA 1
ATOM 3761 C C . ASN B 1 137 ? -8.539 -32.906 -19.469 1 95.62 137 ASN B C 1
ATOM 3763 O O . ASN B 1 137 ? -7.43 -33.188 -19.938 1 95.62 137 ASN B O 1
ATOM 3767 N N . PHE B 1 138 ? -8.828 -33.031 -18.25 1 96.81 138 PHE B N 1
ATOM 3768 C CA . PHE B 1 138 ? -7.82 -33.406 -17.25 1 96.81 138 PHE B CA 1
ATOM 3769 C C . PHE B 1 138 ? -7.18 -34.75 -17.609 1 96.81 138 PHE B C 1
ATOM 3771 O O . PHE B 1 138 ? -5.953 -34.875 -17.625 1 96.81 138 PHE B O 1
ATOM 3778 N N . GLU B 1 139 ? -7.984 -35.719 -17.875 1 97.12 139 GLU B N 1
ATOM 3779 C CA . GLU B 1 139 ? -7.469 -37.062 -18.156 1 97.12 139 GLU B CA 1
ATOM 3780 C C . GLU B 1 139 ? -6.527 -37.031 -19.359 1 97.12 139 GLU B C 1
ATOM 3782 O O . GLU B 1 139 ? -5.445 -37.625 -19.312 1 97.12 139 GLU B O 1
ATOM 3787 N N . GLN B 1 140 ? -6.949 -36.375 -20.344 1 96.19 140 GLN B N 1
ATOM 3788 C CA . GLN B 1 140 ? -6.129 -36.281 -21.547 1 96.19 140 GLN B CA 1
ATOM 3789 C C . GLN B 1 140 ? -4.801 -35.594 -21.266 1 96.19 140 GLN B C 1
ATOM 3791 O O . GLN B 1 140 ? -3.746 -36.062 -21.703 1 96.19 140 GLN B O 1
ATOM 3796 N N . VAL B 1 141 ? -4.867 -34.469 -20.594 1 93.94 141 VAL B N 1
ATOM 3797 C CA . VAL B 1 141 ? -3.662 -33.719 -20.281 1 93.94 141 VAL B CA 1
ATOM 3798 C C . VAL B 1 141 ? -2.73 -34.562 -19.406 1 93.94 141 VAL B C 1
ATOM 3800 O O . VAL B 1 141 ? -1.52 -34.594 -19.641 1 93.94 141 VAL B O 1
ATOM 3803 N N . LEU B 1 142 ? -3.281 -35.25 -18.469 1 93.69 142 LEU B N 1
ATOM 3804 C CA . LEU B 1 142 ? -2.502 -36.125 -17.609 1 93.69 142 LEU B CA 1
ATOM 3805 C C . LEU B 1 142 ? -1.835 -37.219 -18.406 1 93.69 142 LEU B C 1
ATOM 3807 O O . LEU B 1 142 ? -0.644 -37.5 -18.234 1 93.69 142 LEU B O 1
ATOM 3811 N N . ASP B 1 143 ? -2.553 -37.812 -19.312 1 94.5 143 ASP B N 1
ATOM 3812 C CA . ASP B 1 143 ? -2.002 -38.844 -20.172 1 94.5 143 ASP B CA 1
ATOM 3813 C C . ASP B 1 143 ? -0.836 -38.312 -21 1 94.5 143 ASP B C 1
ATOM 3815 O O . ASP B 1 143 ? 0.205 -38.969 -21.109 1 94.5 143 ASP B O 1
ATOM 3819 N N . ASP B 1 144 ? -1.099 -37.188 -21.547 1 92.75 144 ASP B N 1
ATOM 3820 C CA . ASP B 1 144 ? -0.061 -36.562 -22.375 1 92.75 144 ASP B CA 1
ATOM 3821 C C . ASP B 1 144 ? 1.218 -36.344 -21.562 1 92.75 144 ASP B C 1
ATOM 3823 O O . ASP B 1 144 ? 2.322 -36.531 -22.078 1 92.75 144 ASP B O 1
ATOM 3827 N N . ILE B 1 145 ? 1.064 -35.938 -20.344 1 89.62 145 ILE B N 1
ATOM 3828 C CA . ILE B 1 145 ? 2.213 -35.688 -19.484 1 89.62 145 ILE B CA 1
ATOM 3829 C C . ILE B 1 145 ? 2.895 -37 -19.125 1 89.62 145 ILE B C 1
ATOM 3831 O O . ILE B 1 145 ? 4.113 -37.125 -19.25 1 89.62 145 ILE B O 1
ATOM 3835 N N . LEU B 1 146 ? 2.117 -38.031 -18.766 1 88.62 146 LEU B N 1
ATOM 3836 C CA . LEU B 1 146 ? 2.648 -39.312 -18.328 1 88.62 146 LEU B CA 1
ATOM 3837 C C . LEU B 1 146 ? 3.35 -40.031 -19.484 1 88.62 146 LEU B C 1
ATOM 3839 O O . LEU B 1 146 ? 4.328 -40.75 -19.266 1 88.62 146 LEU B O 1
ATOM 3843 N N . GLU B 1 147 ? 2.869 -39.75 -20.688 1 91.44 147 GLU B N 1
ATOM 3844 C CA . GLU B 1 147 ? 3.422 -40.438 -21.859 1 91.44 147 GLU B CA 1
ATOM 3845 C C . GLU B 1 147 ? 4.523 -39.594 -22.5 1 91.44 147 GLU B C 1
ATOM 3847 O O . GLU B 1 147 ? 5.078 -39.969 -23.531 1 91.44 147 GLU B O 1
ATOM 3852 N N . GLY B 1 148 ? 4.777 -38.438 -21.969 1 88.56 148 GLY B N 1
ATOM 3853 C CA . GLY B 1 148 ? 5.852 -37.594 -22.453 1 88.56 148 GLY B CA 1
ATOM 3854 C C . GLY B 1 148 ? 5.469 -36.781 -23.688 1 88.56 148 GLY B C 1
ATOM 3855 O O . GLY B 1 148 ? 6.34 -36.312 -24.422 1 88.56 148 GLY B O 1
ATOM 3856 N N . ARG B 1 149 ? 4.23 -36.656 -23.984 1 87.44 149 ARG B N 1
ATOM 3857 C CA . ARG B 1 149 ? 3.752 -35.938 -25.172 1 87.44 149 ARG B CA 1
ATOM 3858 C C . ARG B 1 149 ? 3.551 -34.469 -24.906 1 87.44 149 ARG B C 1
ATOM 3860 O O . ARG B 1 149 ? 3.424 -33.656 -25.828 1 87.44 149 ARG B O 1
ATOM 3867 N N . LYS B 1 150 ? 3.41 -34.094 -23.688 1 84.5 150 LYS B N 1
ATOM 3868 C CA . LYS B 1 150 ? 3.248 -32.688 -23.328 1 84.5 150 LYS B CA 1
ATOM 3869 C C . LYS B 1 150 ? 4.5 -32.156 -22.625 1 84.5 150 LYS B C 1
ATOM 3871 O O . LYS B 1 150 ? 4.957 -32.719 -21.641 1 84.5 150 LYS B O 1
ATOM 3876 N N . ALA B 1 151 ? 5.035 -31.109 -23.297 1 82.12 151 ALA B N 1
ATOM 3877 C CA . ALA B 1 151 ? 6.203 -30.453 -22.719 1 82.12 151 ALA B CA 1
ATOM 3878 C C . ALA B 1 151 ? 5.785 -29.391 -21.719 1 82.12 151 ALA B C 1
ATOM 3880 O O . ALA B 1 151 ? 4.785 -28.688 -21.922 1 82.12 151 ALA B O 1
ATOM 3881 N N . PHE B 1 152 ? 6.539 -29.328 -20.641 1 86.56 152 PHE B N 1
ATOM 3882 C CA . PHE B 1 152 ? 6.332 -28.266 -19.672 1 86.56 152 PHE B CA 1
ATOM 3883 C C . PHE B 1 152 ? 6.961 -26.969 -20.156 1 86.56 152 PHE B C 1
ATOM 3885 O O . PHE B 1 152 ? 7.984 -26.984 -20.828 1 86.56 152 PHE B O 1
ATOM 3892 N N . SER B 1 153 ? 6.258 -25.906 -19.891 1 85.44 153 SER B N 1
ATOM 3893 C CA . SER B 1 153 ? 6.82 -24.578 -20.156 1 85.44 153 SER B CA 1
ATOM 3894 C C . SER B 1 153 ? 7.598 -24.062 -18.938 1 85.44 153 SER B C 1
ATOM 3896 O O . SER B 1 153 ? 7.203 -24.297 -17.797 1 85.44 153 SER B O 1
ATOM 3898 N N . GLU B 1 154 ? 8.656 -23.391 -19.297 1 85.12 154 GLU B N 1
ATOM 3899 C CA . GLU B 1 154 ? 9.43 -22.75 -18.234 1 85.12 154 GLU B CA 1
ATOM 3900 C C . GLU B 1 154 ? 8.93 -21.328 -17.969 1 85.12 154 GLU B C 1
ATOM 3902 O O . GLU B 1 154 ? 8.844 -20.516 -18.875 1 85.12 154 GLU B O 1
ATOM 3907 N N . LEU B 1 155 ? 8.516 -21.094 -16.734 1 86.38 155 LEU B N 1
ATOM 3908 C CA . LEU B 1 155 ? 8.117 -19.75 -16.344 1 86.38 155 LEU B CA 1
ATOM 3909 C C . LEU B 1 155 ? 9.102 -19.172 -15.328 1 86.38 155 LEU B C 1
ATOM 3911 O O . LEU B 1 155 ? 9.641 -19.891 -14.492 1 86.38 155 LEU B O 1
ATOM 3915 N N . SER B 1 156 ? 9.281 -17.906 -15.461 1 86.19 156 SER B N 1
ATOM 3916 C CA . SER B 1 156 ? 10.195 -17.203 -14.562 1 86.19 156 SER B CA 1
ATOM 3917 C C . SER B 1 156 ? 9.555 -16.969 -13.203 1 86.19 156 SER B C 1
ATOM 3919 O O . SER B 1 156 ? 8.359 -16.688 -13.109 1 86.19 156 SER B O 1
ATOM 3921 N N . ARG B 1 157 ? 10.375 -17.062 -12.188 1 84.69 157 ARG B N 1
ATOM 3922 C CA . ARG B 1 157 ? 10.008 -16.719 -10.82 1 84.69 157 ARG B CA 1
ATOM 3923 C C . ARG B 1 157 ? 11.031 -15.766 -10.211 1 84.69 157 ARG B C 1
ATOM 3925 O O . ARG B 1 157 ? 12.141 -15.617 -10.734 1 84.69 157 ARG B O 1
ATOM 3932 N N . ILE B 1 158 ? 10.617 -15.109 -9.125 1 82.81 158 ILE B N 1
ATOM 3933 C CA . ILE B 1 158 ? 11.492 -14.141 -8.469 1 82.81 158 ILE B CA 1
ATOM 3934 C C . ILE B 1 158 ? 12.094 -14.758 -7.211 1 82.81 158 ILE B C 1
ATOM 3936 O O . ILE B 1 158 ? 11.367 -15.25 -6.34 1 82.81 158 ILE B O 1
ATOM 3940 N N . SER B 1 159 ? 13.406 -14.82 -7.184 1 81.88 159 SER B N 1
ATOM 3941 C CA . SER B 1 159 ? 14.117 -15.141 -5.949 1 81.88 159 SER B CA 1
ATOM 3942 C C . SER B 1 159 ? 14.539 -13.875 -5.211 1 81.88 159 SER B C 1
ATOM 3944 O O . SER B 1 159 ? 14.969 -12.906 -5.832 1 81.88 159 SER B O 1
ATOM 3946 N N . ILE B 1 160 ? 14.352 -13.852 -3.934 1 77.06 160 ILE B N 1
ATOM 3947 C CA . ILE B 1 160 ? 14.688 -12.664 -3.148 1 77.06 160 ILE B CA 1
ATOM 3948 C C . ILE B 1 160 ? 15.617 -13.062 -1.998 1 77.06 160 ILE B C 1
ATOM 3950 O O . ILE B 1 160 ? 15.375 -14.055 -1.312 1 77.06 160 ILE B O 1
ATOM 3954 N N . SER B 1 161 ? 16.688 -12.367 -1.852 1 78.5 161 SER B N 1
ATOM 3955 C CA . SER B 1 161 ? 17.578 -12.453 -0.697 1 78.5 161 SER B CA 1
ATOM 3956 C C . SER B 1 161 ? 17.516 -11.18 0.148 1 78.5 161 SER B C 1
ATOM 3958 O O . SER B 1 161 ? 17.562 -10.07 -0.385 1 78.5 161 SER B O 1
ATOM 3960 N N . VAL B 1 162 ? 17.297 -11.359 1.407 1 73.38 162 VAL B N 1
ATOM 3961 C CA . VAL B 1 162 ? 17.281 -10.242 2.348 1 73.38 162 VAL B CA 1
ATOM 3962 C C . VAL B 1 162 ? 18.516 -10.289 3.236 1 73.38 162 VAL B C 1
ATOM 3964 O O . VAL B 1 162 ? 18.734 -11.266 3.951 1 73.38 162 VAL B O 1
ATOM 3967 N N . ASN B 1 163 ? 19.312 -9.242 3.18 1 73.75 163 ASN B N 1
ATOM 3968 C CA . ASN B 1 163 ? 20.578 -9.203 3.912 1 73.75 163 ASN B CA 1
ATOM 3969 C C . ASN B 1 163 ? 21.391 -10.477 3.684 1 73.75 163 ASN B C 1
ATOM 3971 O O . ASN B 1 163 ? 21.844 -11.109 4.641 1 73.75 163 ASN B O 1
ATOM 3975 N N . ARG B 1 164 ? 21.391 -10.961 2.49 1 75.12 164 ARG B N 1
ATOM 3976 C CA . ARG B 1 164 ? 22.219 -12.062 1.995 1 75.12 164 ARG B CA 1
ATOM 3977 C C . ARG B 1 164 ? 21.609 -13.406 2.387 1 75.12 164 ARG B C 1
ATOM 3979 O O . ARG B 1 164 ? 22.266 -14.445 2.27 1 75.12 164 ARG B O 1
ATOM 3986 N N . GLN B 1 165 ? 20.469 -13.344 2.955 1 74 165 GLN B N 1
ATOM 3987 C CA . GLN B 1 165 ? 19.766 -14.586 3.238 1 74 165 GLN B CA 1
ATOM 3988 C C . GLN B 1 165 ? 18.672 -14.836 2.209 1 74 165 GLN B C 1
ATOM 3990 O O . GLN B 1 165 ? 17.734 -14.039 2.074 1 74 165 GLN B O 1
ATOM 3995 N N . LEU B 1 166 ? 18.859 -15.938 1.577 1 74.75 166 LEU B N 1
ATOM 3996 C CA . LEU B 1 166 ? 17.891 -16.312 0.56 1 74.75 166 LEU B CA 1
ATOM 3997 C C . LEU B 1 166 ? 16.578 -16.766 1.201 1 74.75 166 LEU B C 1
ATOM 3999 O O . LEU B 1 166 ? 16.578 -17.578 2.131 1 74.75 166 LEU B O 1
ATOM 4003 N N . LEU B 1 167 ? 15.484 -16.172 0.764 1 71.31 167 LEU B N 1
ATOM 4004 C CA . LEU B 1 167 ? 14.18 -16.656 1.201 1 71.31 167 LEU B CA 1
ATOM 4005 C C . LEU B 1 167 ? 13.789 -17.922 0.451 1 71.31 167 LEU B C 1
ATOM 4007 O O . LEU B 1 167 ? 14.102 -18.062 -0.734 1 71.31 167 LEU B O 1
ATOM 4011 N N . PRO B 1 168 ? 13.117 -18.797 1.147 1 68.44 168 PRO B N 1
ATOM 4012 C CA . PRO B 1 168 ? 12.789 -20.094 0.545 1 68.44 168 PRO B CA 1
ATOM 4013 C C . PRO B 1 168 ? 11.664 -20 -0.481 1 68.44 168 PRO B C 1
ATOM 4015 O O . PRO B 1 168 ? 11.469 -20.938 -1.276 1 68.44 168 PRO B O 1
ATOM 4018 N N . GLN B 1 169 ? 10.953 -18.953 -0.488 1 72.88 169 GLN B N 1
ATOM 4019 C CA . GLN B 1 169 ? 9.812 -18.812 -1.389 1 72.88 169 GLN B CA 1
ATOM 4020 C C . GLN B 1 169 ? 10.211 -18.094 -2.67 1 72.88 169 GLN B C 1
ATOM 4022 O O . GLN B 1 169 ? 11.055 -17.188 -2.645 1 72.88 169 GLN B O 1
ATOM 4027 N N . TYR B 1 170 ? 9.594 -18.547 -3.73 1 77.69 170 TYR B N 1
ATOM 4028 C CA . TYR B 1 170 ? 9.766 -17.922 -5.035 1 77.69 170 TYR B CA 1
ATOM 4029 C C . TYR B 1 170 ? 8.438 -17.391 -5.559 1 77.69 170 TYR B C 1
ATOM 4031 O O . TYR B 1 170 ? 7.418 -18.078 -5.52 1 77.69 170 TYR B O 1
ATOM 4039 N N . ALA B 1 171 ? 8.5 -16.172 -5.984 1 81.56 171 ALA B N 1
ATOM 4040 C CA . ALA B 1 171 ? 7.262 -15.562 -6.453 1 81.56 171 ALA B CA 1
ATOM 4041 C C . ALA B 1 171 ? 7.082 -15.773 -7.953 1 81.56 171 ALA B C 1
ATOM 4043 O O . ALA B 1 171 ? 7.953 -15.406 -8.75 1 81.56 171 ALA B O 1
ATOM 4044 N N . LEU B 1 172 ? 5.949 -16.297 -8.289 1 83.25 172 LEU B N 1
ATOM 4045 C CA . LEU B 1 172 ? 5.645 -16.531 -9.695 1 83.25 172 LEU B CA 1
ATOM 4046 C C . LEU B 1 172 ? 5.055 -15.273 -10.336 1 83.25 172 LEU B C 1
ATOM 4048 O O . LEU B 1 172 ? 5.27 -15.016 -11.516 1 83.25 172 LEU B O 1
ATOM 4052 N N . ASN B 1 173 ? 4.285 -14.445 -9.539 1 84 173 ASN B N 1
ATOM 4053 C CA . ASN B 1 173 ? 3.637 -13.258 -10.086 1 84 173 ASN B CA 1
ATOM 4054 C C . ASN B 1 173 ? 4.457 -12 -9.82 1 84 173 ASN B C 1
ATOM 4056 O O . ASN B 1 173 ? 5.031 -11.422 -10.75 1 84 173 ASN B O 1
ATOM 4060 N N . ASP B 1 174 ? 4.406 -11.617 -8.633 1 84.62 174 ASP B N 1
ATOM 4061 C CA . ASP B 1 174 ? 5.055 -10.352 -8.32 1 84.62 174 ASP B CA 1
ATOM 4062 C C . ASP B 1 174 ? 5.457 -10.281 -6.844 1 84.62 174 ASP B C 1
ATOM 4064 O O . ASP B 1 174 ? 5.129 -11.188 -6.066 1 84.62 174 ASP B O 1
ATOM 4068 N N . LEU B 1 175 ? 6.273 -9.281 -6.605 1 83.69 175 LEU B N 1
ATOM 4069 C CA . LEU B 1 175 ? 6.707 -8.922 -5.262 1 83.69 175 LEU B CA 1
ATOM 4070 C C . LEU B 1 175 ? 6.605 -7.414 -5.043 1 83.69 175 LEU B C 1
ATOM 4072 O O . LEU B 1 175 ? 6.902 -6.629 -5.949 1 83.69 175 LEU B O 1
ATOM 4076 N N . LEU B 1 176 ? 6.086 -7.074 -3.783 1 86.81 176 LEU B N 1
ATOM 4077 C CA . LEU B 1 176 ? 6.102 -5.672 -3.371 1 86.81 176 LEU B CA 1
ATOM 4078 C C . LEU B 1 176 ? 6.965 -5.48 -2.127 1 86.81 176 LEU B C 1
ATOM 4080 O O . LEU B 1 176 ? 6.719 -6.105 -1.094 1 86.81 176 LEU B O 1
ATOM 4084 N N . ILE B 1 177 ? 8.023 -4.727 -2.27 1 84.56 177 ILE B N 1
ATOM 4085 C CA . ILE B 1 177 ? 8.789 -4.281 -1.111 1 84.56 177 ILE B CA 1
ATOM 4086 C C . ILE B 1 177 ? 8.258 -2.938 -0.623 1 84.56 177 ILE B C 1
ATOM 4088 O O . ILE B 1 177 ? 8.195 -1.973 -1.388 1 84.56 177 ILE B O 1
ATOM 4092 N N . SER B 1 178 ? 7.809 -2.939 0.573 1 83.38 178 SER B N 1
ATOM 4093 C CA . SER B 1 178 ? 7.207 -1.724 1.108 1 83.38 178 SER B CA 1
ATOM 4094 C C . SER B 1 178 ? 7.219 -1.727 2.633 1 83.38 178 SER B C 1
ATOM 4096 O O . SER B 1 178 ? 7.582 -2.727 3.256 1 83.38 178 SER B O 1
ATOM 4098 N N . HIS B 1 179 ? 6.871 -0.635 3.176 1 77.31 179 HIS B N 1
ATOM 4099 C CA . HIS B 1 179 ? 6.566 -0.588 4.602 1 77.31 179 HIS B CA 1
ATOM 4100 C C . HIS B 1 179 ? 5.324 -1.412 4.922 1 77.31 179 HIS B C 1
ATOM 4102 O O . HIS B 1 179 ? 4.395 -1.484 4.117 1 77.31 179 HIS B O 1
ATOM 4108 N N . PRO B 1 180 ? 5.262 -2.053 6.09 1 72.88 180 PRO B N 1
ATOM 4109 C CA . PRO B 1 180 ? 4.078 -2.834 6.449 1 72.88 180 PRO B CA 1
ATOM 4110 C C . PRO B 1 180 ? 2.805 -1.989 6.492 1 72.88 180 PRO B C 1
ATOM 4112 O O . PRO B 1 180 ? 1.711 -2.504 6.25 1 72.88 180 PRO B O 1
ATOM 4115 N N . CYS B 1 181 ? 2.963 -0.795 6.797 1 75.12 181 CYS B N 1
ATOM 4116 C CA . CYS B 1 181 ? 1.826 0.116 6.727 1 75.12 181 CYS B CA 1
ATOM 4117 C C . CYS B 1 181 ? 1.613 0.614 5.301 1 75.12 181 CYS B C 1
ATOM 4119 O O . CYS B 1 181 ? 2.486 1.27 4.73 1 75.12 181 CYS B O 1
ATOM 4121 N N . PRO B 1 182 ? 0.479 0.37 4.734 1 79.56 182 PRO B N 1
ATOM 4122 C CA . PRO B 1 182 ? 0.25 0.633 3.311 1 79.56 182 PRO B CA 1
ATOM 4123 C C . PRO B 1 182 ? 0.319 2.119 2.965 1 79.56 182 PRO B C 1
ATOM 4125 O O . PRO B 1 182 ? 0.529 2.479 1.805 1 79.56 182 PRO B O 1
ATOM 4128 N N . ALA B 1 183 ? 0.147 2.99 3.885 1 79.5 183 ALA B N 1
ATOM 4129 C CA . ALA B 1 183 ? 0.097 4.426 3.609 1 79.5 183 ALA B CA 1
ATOM 4130 C C . ALA B 1 183 ? 1.463 5.07 3.82 1 79.5 183 ALA B C 1
ATOM 4132 O O . ALA B 1 183 ? 1.642 6.262 3.549 1 79.5 183 ALA B O 1
ATOM 4133 N N . THR B 1 184 ? 2.434 4.363 4.258 1 77.56 184 THR B N 1
ATOM 4134 C CA . THR B 1 184 ? 3.719 4.93 4.652 1 77.56 184 THR B CA 1
ATOM 4135 C C . THR B 1 184 ? 4.66 5.02 3.455 1 77.56 184 THR B C 1
ATOM 4137 O O . THR B 1 184 ? 4.723 4.098 2.639 1 77.56 184 THR B O 1
ATOM 4140 N N . VAL B 1 185 ? 5.336 6.125 3.443 1 78.5 185 VAL B N 1
ATOM 4141 C CA . VAL B 1 185 ? 6.375 6.336 2.441 1 78.5 185 VAL B CA 1
ATOM 4142 C C . VAL B 1 185 ? 7.699 5.766 2.943 1 78.5 185 VAL B C 1
ATOM 4144 O O . VAL B 1 185 ? 8.07 5.969 4.102 1 78.5 185 VAL B O 1
ATOM 4147 N N . SER B 1 186 ? 8.406 5.07 2.068 1 77 186 SER B N 1
ATOM 4148 C CA . SER B 1 186 ? 9.719 4.52 2.385 1 77 186 SER B CA 1
ATOM 4149 C C . SER B 1 186 ? 10.82 5.215 1.587 1 77 186 SER B C 1
ATOM 4151 O O . SER B 1 186 ? 10.594 5.637 0.45 1 77 186 SER B O 1
ATOM 4153 N N . ARG B 1 187 ? 11.93 5.359 2.275 1 75.81 187 ARG B N 1
ATOM 4154 C CA . ARG B 1 187 ? 13.148 5.77 1.576 1 75.81 187 ARG B CA 1
ATOM 4155 C C . ARG B 1 187 ? 14 4.562 1.206 1 75.81 187 ARG B C 1
ATOM 4157 O O . ARG B 1 187 ? 14.305 3.725 2.057 1 75.81 187 ARG B O 1
ATOM 4164 N N . PHE B 1 188 ? 14.375 4.445 -0.091 1 78.75 188 PHE B N 1
ATOM 4165 C CA . PHE B 1 188 ? 15.203 3.326 -0.529 1 78.75 188 PHE B CA 1
ATOM 4166 C C . PHE B 1 188 ? 15.961 3.682 -1.803 1 78.75 188 PHE B C 1
ATOM 4168 O O . PHE B 1 188 ? 15.703 4.719 -2.416 1 78.75 188 PHE B O 1
ATOM 4175 N N . SER B 1 189 ? 16.938 2.943 -2.07 1 82.25 189 SER B N 1
ATOM 4176 C CA . SER B 1 189 ? 17.656 3.01 -3.34 1 82.25 189 SER B CA 1
ATOM 4177 C C . SER B 1 189 ? 17.703 1.643 -4.016 1 82.25 189 SER B C 1
ATOM 4179 O O . SER B 1 189 ? 17.516 0.614 -3.363 1 82.25 189 SER B O 1
ATOM 4181 N N . PHE B 1 190 ? 17.828 1.712 -5.316 1 86.25 190 PHE B N 1
ATOM 4182 C CA . PHE B 1 190 ? 18 0.445 -6.02 1 86.25 190 PHE B CA 1
ATOM 4183 C C . PHE B 1 190 ? 18.891 0.616 -7.246 1 86.25 190 PHE B C 1
ATOM 4185 O O . PHE B 1 190 ? 19.078 1.733 -7.73 1 86.25 190 PHE B O 1
ATOM 4192 N N . LYS B 1 191 ? 19.469 -0.439 -7.621 1 87.56 191 LYS B N 1
ATOM 4193 C CA . LYS B 1 191 ? 20.328 -0.514 -8.805 1 87.56 191 LYS B CA 1
ATOM 4194 C C . LYS B 1 191 ? 20.203 -1.87 -9.492 1 87.56 191 LYS B C 1
ATOM 4196 O O . LYS B 1 191 ? 20.141 -2.906 -8.828 1 87.56 191 LYS B O 1
ATOM 4201 N N . THR B 1 192 ? 20 -1.741 -10.828 1 87.25 192 THR B N 1
ATOM 4202 C CA . THR B 1 192 ? 20.062 -2.975 -11.602 1 87.25 192 THR B CA 1
ATOM 4203 C C . THR B 1 192 ? 21.516 -3.348 -11.891 1 87.25 192 THR B C 1
ATOM 4205 O O . THR B 1 192 ? 22.297 -2.52 -12.375 1 87.25 192 THR B O 1
ATOM 4208 N N . LYS B 1 193 ? 21.922 -4.438 -11.5 1 84.69 193 LYS B N 1
ATOM 4209 C CA . LYS B 1 193 ? 23.297 -4.887 -11.727 1 84.69 193 LYS B CA 1
ATOM 4210 C C . LYS B 1 193 ? 23.406 -5.617 -13.062 1 84.69 193 LYS B C 1
ATOM 4212 O O . LYS B 1 193 ? 22.562 -6.441 -13.406 1 84.69 193 LYS B O 1
ATOM 4217 N N . GLY B 1 194 ? 24.422 -5.293 -13.742 1 77.62 194 GLY B N 1
ATOM 4218 C CA . GLY B 1 194 ? 24.688 -5.969 -15 1 77.62 194 GLY B CA 1
ATOM 4219 C C . GLY B 1 194 ? 24.578 -5.051 -16.203 1 77.62 194 GLY B C 1
ATOM 4220 O O . GLY B 1 194 ? 24.984 -5.426 -17.312 1 77.62 194 GLY B O 1
ATOM 4221 N N . ASN B 1 195 ? 24 -3.875 -16.125 1 70.06 195 ASN B N 1
ATOM 4222 C CA . ASN B 1 195 ? 23.859 -3.02 -17.297 1 70.06 195 ASN B CA 1
ATOM 4223 C C . ASN B 1 195 ? 24.438 -1.63 -17.062 1 70.06 195 ASN B C 1
ATOM 4225 O O . ASN B 1 195 ? 24.234 -0.722 -17.875 1 70.06 195 ASN B O 1
ATOM 4229 N N . GLY B 1 196 ? 25.047 -1.479 -15.945 1 76.31 196 GLY B N 1
ATOM 4230 C CA . GLY B 1 196 ? 25.688 -0.2 -15.664 1 76.31 196 GLY B CA 1
ATOM 4231 C C . GLY B 1 196 ? 24.703 0.881 -15.266 1 76.31 196 GLY B C 1
ATOM 4232 O O . GLY B 1 196 ? 25.016 2.072 -15.352 1 76.31 196 GLY B O 1
ATOM 4233 N N . SER B 1 197 ? 23.516 0.494 -14.953 1 79.12 197 SER B N 1
ATOM 4234 C CA . SER B 1 197 ? 22.516 1.49 -14.547 1 79.12 197 SER B CA 1
ATOM 4235 C C . SER B 1 197 ? 22.922 2.166 -13.242 1 79.12 197 SER B C 1
ATOM 4237 O O . SER B 1 197 ? 23.5 1.533 -12.367 1 79.12 197 SER B O 1
ATOM 4239 N N . PRO B 1 198 ? 22.594 3.422 -13.188 1 82.81 198 PRO B N 1
ATOM 4240 C CA . PRO B 1 198 ? 22.938 4.137 -11.953 1 82.81 198 PRO B CA 1
ATOM 4241 C C . PRO B 1 198 ? 22.031 3.742 -10.781 1 82.81 198 PRO B C 1
ATOM 4243 O O . PRO B 1 198 ? 20.953 3.193 -10.992 1 82.81 198 PRO B O 1
ATOM 4246 N N . LYS B 1 199 ? 22.641 3.979 -9.68 1 85.88 199 LYS B N 1
ATOM 4247 C CA . LYS B 1 199 ? 21.828 3.852 -8.477 1 85.88 199 LYS B CA 1
ATOM 4248 C C . LYS B 1 199 ? 20.734 4.922 -8.43 1 85.88 199 LYS B C 1
ATOM 4250 O O . LYS B 1 199 ? 21 6.086 -8.75 1 85.88 199 LYS B O 1
ATOM 4255 N N . VAL B 1 200 ? 19.547 4.473 -8.141 1 84.75 200 VAL B N 1
ATOM 4256 C CA . VAL B 1 200 ? 18.406 5.391 -8.07 1 84.75 200 VAL B CA 1
ATOM 4257 C C . VAL B 1 200 ? 17.953 5.539 -6.621 1 84.75 200 VAL B C 1
ATOM 4259 O O . VAL B 1 200 ? 17.719 4.547 -5.93 1 84.75 200 VAL B O 1
ATOM 4262 N N . ASN B 1 201 ? 17.891 6.742 -6.164 1 81 201 ASN B N 1
ATOM 4263 C CA . ASN B 1 201 ? 17.328 7.039 -4.852 1 81 201 ASN B CA 1
ATOM 4264 C C . ASN B 1 201 ? 15.859 7.426 -4.949 1 81 201 ASN B C 1
ATOM 4266 O O . ASN B 1 201 ? 15.477 8.242 -5.793 1 81 201 ASN B O 1
ATOM 4270 N N . CYS B 1 202 ? 15.07 6.719 -4.062 1 81.69 202 CYS B N 1
ATOM 4271 C CA . CYS B 1 202 ? 13.633 6.883 -4.207 1 81.69 202 CYS B CA 1
ATOM 4272 C C . CYS B 1 202 ? 12.969 7.109 -2.854 1 81.69 202 CYS B C 1
ATOM 4274 O O . CYS B 1 202 ? 13.469 6.645 -1.828 1 81.69 202 CYS B O 1
ATOM 4276 N N . ARG B 1 203 ? 11.953 7.906 -2.881 1 83.56 203 ARG B N 1
ATOM 4277 C CA . ARG B 1 203 ? 10.922 7.949 -1.856 1 83.56 203 ARG B CA 1
ATOM 4278 C C . ARG B 1 203 ? 9.57 7.527 -2.426 1 83.56 203 ARG B C 1
ATOM 4280 O O . ARG B 1 203 ? 9.094 8.109 -3.404 1 83.56 203 ARG B O 1
ATOM 4287 N N . SER B 1 204 ? 9.055 6.469 -1.86 1 89.06 204 SER B N 1
ATOM 4288 C CA . SER B 1 204 ? 7.836 5.918 -2.451 1 89.06 204 SER B CA 1
ATOM 4289 C C . SER B 1 204 ? 7.109 5.004 -1.471 1 89.06 204 SER B C 1
ATOM 4291 O O . SER B 1 204 ? 7.621 4.719 -0.386 1 89.06 204 SER B O 1
ATOM 4293 N N . SER B 1 205 ? 5.91 4.617 -1.928 1 87.69 205 SER B N 1
ATOM 4294 C CA . SER B 1 205 ? 5.145 3.688 -1.104 1 87.69 205 SER B CA 1
ATOM 4295 C C . SER B 1 205 ? 5.582 2.246 -1.345 1 87.69 205 SER B C 1
ATOM 4297 O O . SER B 1 205 ? 5.098 1.326 -0.681 1 87.69 205 SER B O 1
ATOM 4299 N N . GLY B 1 206 ? 6.504 2.061 -2.279 1 88.69 206 GLY B N 1
ATOM 4300 C CA . GLY B 1 206 ? 7.008 0.708 -2.451 1 88.69 206 GLY B CA 1
ATOM 4301 C C . GLY B 1 206 ? 7.668 0.484 -3.799 1 88.69 206 GLY B C 1
ATOM 4302 O O . GLY B 1 206 ? 7.598 1.341 -4.68 1 88.69 206 GLY B O 1
ATOM 4303 N N . LEU B 1 207 ? 8.312 -0.648 -3.889 1 90.25 207 LEU B N 1
ATOM 4304 C CA . LEU B 1 207 ? 8.945 -1.138 -5.109 1 90.25 207 LEU B CA 1
ATOM 4305 C C . LEU B 1 207 ? 8.344 -2.475 -5.531 1 90.25 207 LEU B C 1
ATOM 4307 O O . LEU B 1 207 ? 8.43 -3.459 -4.793 1 90.25 207 LEU B O 1
ATOM 4311 N N . ARG B 1 208 ? 7.738 -2.471 -6.73 1 91.75 208 ARG B N 1
ATOM 4312 C CA . ARG B 1 208 ? 7.133 -3.689 -7.254 1 91.75 208 ARG B CA 1
ATOM 4313 C C . ARG B 1 208 ? 8.023 -4.332 -8.312 1 91.75 208 ARG B C 1
ATOM 4315 O O . ARG B 1 208 ? 8.594 -3.641 -9.156 1 91.75 208 ARG B O 1
ATOM 4322 N N . VAL B 1 209 ? 8.141 -5.613 -8.219 1 90.5 209 VAL B N 1
ATOM 4323 C CA . VAL B 1 209 ? 8.82 -6.41 -9.227 1 90.5 209 VAL B CA 1
ATOM 4324 C C . VAL B 1 209 ? 7.922 -7.562 -9.672 1 90.5 209 VAL B C 1
ATOM 4326 O O . VAL B 1 209 ? 7.293 -8.219 -8.844 1 90.5 209 VAL B O 1
ATOM 4329 N N . SER B 1 210 ? 7.848 -7.742 -10.945 1 91.12 210 SER B N 1
ATOM 4330 C CA . SER B 1 210 ? 6.957 -8.781 -11.445 1 91.12 210 SER B CA 1
ATOM 4331 C C . SER B 1 210 ? 7.629 -9.617 -12.531 1 91.12 210 SER B C 1
ATOM 4333 O O . SER B 1 210 ? 8.547 -9.141 -13.203 1 91.12 210 SER B O 1
ATOM 4335 N N . THR B 1 211 ? 7.234 -10.859 -12.555 1 89.88 211 THR B N 1
ATOM 4336 C CA . THR B 1 211 ? 7.586 -11.711 -13.688 1 89.88 211 THR B CA 1
ATOM 4337 C C . THR B 1 211 ? 6.66 -11.445 -14.875 1 89.88 211 THR B C 1
ATOM 4339 O O . THR B 1 211 ? 5.727 -10.648 -14.766 1 89.88 211 THR B O 1
ATOM 4342 N N . ALA B 1 212 ? 6.938 -12.125 -15.992 1 90.31 212 ALA B N 1
ATOM 4343 C CA . ALA B 1 212 ? 6.059 -12.039 -17.156 1 90.31 212 ALA B CA 1
ATOM 4344 C C . ALA B 1 212 ? 4.672 -12.586 -16.844 1 90.31 212 ALA B C 1
ATOM 4346 O O . ALA B 1 212 ? 3.66 -12.008 -17.25 1 90.31 212 ALA B O 1
ATOM 4347 N N . ALA B 1 213 ? 4.582 -13.656 -16.062 1 85.88 213 ALA B N 1
ATOM 4348 C CA . ALA B 1 213 ? 3.309 -14.266 -15.695 1 85.88 213 ALA B CA 1
ATOM 4349 C C . ALA B 1 213 ? 2.459 -13.297 -14.875 1 85.88 213 ALA B C 1
ATOM 4351 O O . ALA B 1 213 ? 1.236 -13.25 -15.031 1 85.88 213 ALA B O 1
ATOM 4352 N N . GLY B 1 214 ? 3.133 -12.469 -14.078 1 88 214 GLY B N 1
ATOM 4353 C CA . GLY B 1 214 ? 2.426 -11.539 -13.219 1 88 214 GLY B CA 1
ATOM 4354 C C . GLY B 1 214 ? 2.211 -10.18 -13.852 1 88 214 GLY B C 1
ATOM 4355 O O . GLY B 1 214 ? 1.599 -9.289 -13.25 1 88 214 GLY B O 1
ATOM 4356 N N . SER B 1 215 ? 2.613 -9.945 -15.094 1 90.62 215 SER B N 1
ATOM 4357 C CA . SER B 1 215 ? 2.66 -8.625 -15.711 1 90.62 215 SER B CA 1
ATOM 4358 C C . SER B 1 215 ? 1.257 -8.094 -15.984 1 90.62 215 SER B C 1
ATOM 4360 O O . SER B 1 215 ? 1.065 -6.891 -16.172 1 90.62 215 SER B O 1
ATOM 4362 N N . THR B 1 216 ? 0.22 -8.984 -15.977 1 86.12 216 THR B N 1
ATOM 4363 C CA . THR B 1 216 ? -1.134 -8.555 -16.297 1 86.12 216 THR B CA 1
ATOM 4364 C C . THR B 1 216 ? -1.986 -8.445 -15.039 1 86.12 216 THR B C 1
ATOM 4366 O O . THR B 1 216 ? -3.193 -8.203 -15.117 1 86.12 216 THR B O 1
ATOM 4369 N N . ALA B 1 217 ? -1.364 -8.664 -13.938 1 85.31 217 ALA B N 1
ATOM 4370 C CA . ALA B 1 217 ? -2.082 -8.594 -12.664 1 85.31 217 ALA B CA 1
ATOM 4371 C C . ALA B 1 217 ? -1.798 -7.285 -11.938 1 85.31 217 ALA B C 1
ATOM 4373 O O . ALA B 1 217 ? -2.035 -6.203 -12.484 1 85.31 217 ALA B O 1
ATOM 4374 N N . ALA B 1 218 ? -1.229 -7.336 -10.719 1 85.75 218 ALA B N 1
ATOM 4375 C CA . ALA B 1 218 ? -0.973 -6.152 -9.898 1 85.75 218 ALA B CA 1
ATOM 4376 C C . ALA B 1 218 ? -0.046 -5.18 -10.625 1 85.75 218 ALA B C 1
ATOM 4378 O O . ALA B 1 218 ? -0.199 -3.961 -10.508 1 85.75 218 ALA B O 1
ATOM 4379 N N . MET B 1 219 ? 0.888 -5.695 -11.344 1 90.5 219 MET B N 1
ATOM 4380 C CA . MET B 1 219 ? 1.81 -4.848 -12.094 1 90.5 219 MET B CA 1
ATOM 4381 C C . MET B 1 219 ? 1.057 -3.98 -13.094 1 90.5 219 MET B C 1
ATOM 4383 O O . MET B 1 219 ? 1.298 -2.775 -13.188 1 90.5 219 MET B O 1
ATOM 4387 N N . LEU B 1 220 ? 0.164 -4.613 -13.773 1 91.38 220 LEU B N 1
ATOM 4388 C CA . LEU B 1 220 ? -0.609 -3.867 -14.758 1 91.38 220 LEU B CA 1
ATOM 4389 C C . LEU B 1 220 ? -1.466 -2.801 -14.086 1 91.38 220 LEU B C 1
ATOM 4391 O O . LEU B 1 220 ? -1.531 -1.663 -14.555 1 91.38 220 LEU B O 1
ATOM 4395 N N . SER B 1 221 ? -2.086 -3.146 -13.047 1 89.69 221 SER B N 1
ATOM 4396 C CA . SER B 1 221 ? -2.926 -2.209 -12.312 1 89.69 221 SER B CA 1
ATOM 4397 C C . SER B 1 221 ? -2.117 -1.02 -11.805 1 89.69 221 SER B C 1
ATOM 4399 O O . SER B 1 221 ? -2.654 0.079 -11.648 1 89.69 221 SER B O 1
ATOM 4401 N N . ALA B 1 222 ? -0.87 -1.227 -11.516 1 92.25 222 ALA B N 1
ATOM 4402 C CA . ALA B 1 222 ? 0.01 -0.187 -10.984 1 92.25 222 ALA B CA 1
ATOM 4403 C C . ALA B 1 222 ? 0.526 0.716 -12.102 1 92.25 222 ALA B C 1
ATOM 4405 O O . ALA B 1 222 ? 1.17 1.733 -11.836 1 92.25 222 ALA B O 1
ATOM 4406 N N . GLY B 1 223 ? 0.289 0.351 -13.281 1 91.06 223 GLY B N 1
ATOM 4407 C CA . GLY B 1 223 ? 0.726 1.172 -14.398 1 91.06 223 GLY B CA 1
ATOM 4408 C C . GLY B 1 223 ? 1.812 0.517 -15.234 1 91.06 223 GLY B C 1
ATOM 4409 O O . GLY B 1 223 ? 2.396 1.154 -16.109 1 91.06 223 GLY B O 1
ATOM 4410 N N . GLY B 1 224 ? 2.104 -0.747 -14.945 1 94.44 224 GLY B N 1
ATOM 4411 C CA . GLY B 1 224 ? 3.055 -1.487 -15.758 1 94.44 224 GLY B CA 1
ATOM 4412 C C . GLY B 1 224 ? 2.48 -1.934 -17.094 1 94.44 224 GLY B C 1
ATOM 4413 O O . GLY B 1 224 ? 1.479 -1.383 -17.562 1 94.44 224 GLY B O 1
ATOM 4414 N N . PHE B 1 225 ? 3.234 -2.838 -17.75 1 94.81 225 PHE B N 1
ATOM 4415 C CA . PHE B 1 225 ? 2.789 -3.307 -19.062 1 94.81 225 PHE B CA 1
ATOM 4416 C C . PHE B 1 225 ? 2.822 -4.828 -19.125 1 94.81 225 PHE B C 1
ATOM 4418 O O . PHE B 1 225 ? 3.6 -5.473 -18.422 1 94.81 225 PHE B O 1
ATOM 4425 N N . PRO B 1 226 ? 1.936 -5.379 -19.922 1 93.5 226 PRO B N 1
ATOM 4426 C CA . PRO B 1 226 ? 1.942 -6.832 -20.094 1 93.5 226 PRO B CA 1
ATOM 4427 C C . PRO B 1 226 ? 3.211 -7.34 -20.781 1 93.5 226 PRO B C 1
ATOM 4429 O O . PRO B 1 226 ? 3.783 -6.645 -21.625 1 93.5 226 PRO B O 1
ATOM 4432 N N . MET B 1 227 ? 3.605 -8.477 -20.422 1 92.25 227 MET B N 1
ATOM 4433 C CA . MET B 1 227 ? 4.742 -9.164 -21.016 1 92.25 227 MET B CA 1
ATOM 4434 C C . MET B 1 227 ? 4.328 -10.531 -21.547 1 92.25 227 MET B C 1
ATOM 4436 O O . MET B 1 227 ? 3.395 -11.148 -21.031 1 92.25 227 MET B O 1
ATOM 4440 N N . HIS B 1 228 ? 5.035 -10.922 -22.547 1 90.94 228 HIS B N 1
ATOM 4441 C CA . HIS B 1 228 ? 4.809 -12.289 -23 1 90.94 228 HIS B CA 1
ATOM 4442 C C . HIS B 1 228 ? 5.188 -13.297 -21.922 1 90.94 228 HIS B C 1
ATOM 4444 O O . HIS B 1 228 ? 6.234 -13.164 -21.281 1 90.94 228 HIS B O 1
ATOM 4450 N N . ILE B 1 229 ? 4.387 -14.25 -21.75 1 86.06 229 ILE B N 1
ATOM 4451 C CA . ILE B 1 229 ? 4.496 -15.172 -20.625 1 86.06 229 ILE B CA 1
ATOM 4452 C C . ILE B 1 229 ? 5.844 -15.883 -20.672 1 86.06 229 ILE B C 1
ATOM 4454 O O . ILE B 1 229 ? 6.375 -16.297 -19.641 1 86.06 229 ILE B O 1
ATOM 4458 N N . ALA B 1 230 ? 6.453 -16 -21.859 1 84 230 ALA B N 1
ATOM 4459 C CA . ALA B 1 230 ? 7.707 -16.734 -22.031 1 84 230 ALA B CA 1
ATOM 4460 C C . ALA B 1 230 ? 8.906 -15.836 -21.734 1 84 230 ALA B C 1
ATOM 4462 O O . ALA B 1 230 ? 10.039 -16.312 -21.656 1 84 230 ALA B O 1
ATOM 4463 N N . SER B 1 231 ? 8.609 -14.57 -21.547 1 89.75 231 SER B N 1
ATOM 4464 C CA . SER B 1 231 ? 9.719 -13.672 -21.266 1 89.75 231 SER B CA 1
ATOM 4465 C C . SER B 1 231 ? 10.398 -14.031 -19.953 1 89.75 231 SER B C 1
ATOM 4467 O O . SER B 1 231 ? 9.727 -14.367 -18.969 1 89.75 231 SER B O 1
ATOM 4469 N N . HIS B 1 232 ? 11.75 -13.906 -19.969 1 89.94 232 HIS B N 1
ATOM 4470 C CA . HIS B 1 232 ? 12.523 -14.18 -18.766 1 89.94 232 HIS B CA 1
ATOM 4471 C C . HIS B 1 232 ? 12.938 -12.891 -18.078 1 89.94 232 HIS B C 1
ATOM 4473 O O . HIS B 1 232 ? 13.648 -12.914 -17.062 1 89.94 232 HIS B O 1
ATOM 4479 N N . ASP B 1 233 ? 12.484 -11.836 -18.625 1 92 233 ASP B N 1
ATOM 4480 C CA . ASP B 1 233 ? 12.758 -10.539 -18 1 92 233 ASP B CA 1
ATOM 4481 C C . ASP B 1 233 ? 11.812 -10.289 -16.828 1 92 233 ASP B C 1
ATOM 4483 O O . ASP B 1 233 ? 10.727 -10.875 -16.766 1 92 233 ASP B O 1
ATOM 4487 N N . LEU B 1 234 ? 12.328 -9.516 -15.922 1 92.81 234 LEU B N 1
ATOM 4488 C CA . LEU B 1 234 ? 11.469 -8.984 -14.875 1 92.81 234 LEU B CA 1
ATOM 4489 C C . LEU B 1 234 ? 11.133 -7.52 -15.141 1 92.81 234 LEU B C 1
ATOM 4491 O O . LEU B 1 234 ? 11.852 -6.836 -15.875 1 92.81 234 LEU B O 1
ATOM 4495 N N . GLN B 1 235 ? 10.016 -7.148 -14.719 1 95 235 GLN B N 1
ATOM 4496 C CA . GLN B 1 235 ? 9.578 -5.758 -14.758 1 95 235 GLN B CA 1
ATOM 4497 C C . GLN B 1 235 ? 9.555 -5.152 -13.359 1 95 235 GLN B C 1
ATOM 4499 O O . GLN B 1 235 ? 9.133 -5.809 -12.398 1 95 235 GLN B O 1
ATOM 4504 N N . TYR B 1 236 ? 10.102 -3.922 -13.219 1 94 236 TYR B N 1
ATOM 4505 C CA . TYR B 1 236 ? 10 -3.236 -11.938 1 94 236 TYR B CA 1
ATOM 4506 C C . TYR B 1 236 ? 9.273 -1.903 -12.086 1 94 236 TYR B C 1
ATOM 4508 O O . TYR B 1 236 ? 9.234 -1.329 -13.172 1 94 236 TYR B O 1
ATOM 4516 N N . LEU B 1 237 ? 8.656 -1.471 -10.977 1 95.44 237 LEU B N 1
ATOM 4517 C CA . LEU B 1 237 ? 7.926 -0.208 -10.93 1 95.44 237 LEU B CA 1
ATOM 4518 C C . LEU B 1 237 ? 7.961 0.383 -9.523 1 95.44 237 LEU B C 1
ATOM 4520 O O . LEU B 1 237 ? 7.629 -0.3 -8.555 1 95.44 237 LEU B O 1
ATOM 4524 N N . VAL B 1 238 ? 8.445 1.603 -9.406 1 93.94 238 VAL B N 1
ATOM 4525 C CA . VAL B 1 238 ? 8.375 2.332 -8.148 1 93.94 238 VAL B CA 1
ATOM 4526 C C . VAL B 1 238 ? 6.961 2.857 -7.93 1 93.94 238 VAL B C 1
ATOM 4528 O O . VAL B 1 238 ? 6.453 3.643 -8.734 1 93.94 238 VAL B O 1
ATOM 4531 N N . ARG B 1 239 ? 6.363 2.381 -6.895 1 93.31 239 ARG B N 1
ATOM 4532 C CA . ARG B 1 239 ? 4.969 2.719 -6.621 1 93.31 239 ARG B CA 1
ATOM 4533 C C . ARG B 1 239 ? 4.852 4.129 -6.047 1 93.31 239 ARG B C 1
ATOM 4535 O O . ARG B 1 239 ? 5.496 4.453 -5.047 1 93.31 239 ARG B O 1
ATOM 4542 N N . GLU B 1 240 ? 4.004 5.031 -6.617 1 91.69 240 GLU B N 1
ATOM 4543 C CA . GLU B 1 240 ? 3.713 6.375 -6.117 1 91.69 240 GLU B CA 1
ATOM 4544 C C . GLU B 1 240 ? 4.992 7.113 -5.742 1 91.69 240 GLU B C 1
ATOM 4546 O O . GLU B 1 240 ? 5.133 7.598 -4.617 1 91.69 240 GLU B O 1
ATOM 4551 N N . PRO B 1 241 ? 5.914 7.266 -6.676 1 91.31 241 PRO B N 1
ATOM 4552 C CA . PRO B 1 241 ? 7.172 7.941 -6.355 1 91.31 241 PRO B CA 1
ATOM 4553 C C . PRO B 1 241 ? 6.98 9.422 -6.047 1 91.31 241 PRO B C 1
ATOM 4555 O O . PRO B 1 241 ? 6.172 10.094 -6.695 1 91.31 241 PRO B O 1
ATOM 4558 N N . ILE B 1 242 ? 7.582 9.844 -4.945 1 84.81 242 ILE B N 1
ATOM 4559 C CA . ILE B 1 242 ? 7.68 11.273 -4.684 1 84.81 242 ILE B CA 1
ATOM 4560 C C . ILE B 1 242 ? 8.836 11.867 -5.48 1 84.81 242 ILE B C 1
ATOM 4562 O O . ILE B 1 242 ? 10.008 11.617 -5.172 1 84.81 242 ILE B O 1
ATOM 4566 N N . LEU B 1 243 ? 8.492 12.508 -6.543 1 76.06 243 LEU B N 1
ATOM 4567 C CA . LEU B 1 243 ? 9.508 12.992 -7.473 1 76.06 243 LEU B CA 1
ATOM 4568 C C . LEU B 1 243 ? 9.953 14.398 -7.102 1 76.06 243 LEU B C 1
ATOM 4570 O O . LEU B 1 243 ? 9.125 15.25 -6.754 1 76.06 243 LEU B O 1
ATOM 4574 N N . HIS B 1 244 ? 11.219 14.438 -6.645 1 63.34 244 HIS B N 1
ATOM 4575 C CA . HIS B 1 244 ? 11.773 15.766 -6.43 1 63.34 244 HIS B CA 1
ATOM 4576 C C . HIS B 1 244 ? 12.516 16.266 -7.668 1 63.34 244 HIS B C 1
ATOM 4578 O O . HIS B 1 244 ? 13.359 15.547 -8.219 1 63.34 244 HIS B O 1
ATOM 4584 N N . GLY B 1 245 ? 12.227 17.375 -8.102 1 57.97 245 GLY B N 1
ATOM 4585 C CA . GLY B 1 245 ? 12.984 18.016 -9.164 1 57.97 245 GLY B CA 1
ATOM 4586 C C . GLY B 1 245 ? 13.008 17.203 -10.445 1 57.97 245 GLY B C 1
ATOM 4587 O O . GLY B 1 245 ? 12.039 16.516 -10.766 1 57.97 245 GLY B O 1
ATOM 4588 N N . ALA B 1 246 ? 14.266 17.25 -11.164 1 50.53 246 ALA B N 1
ATOM 4589 C CA . ALA B 1 246 ? 14.586 16.641 -12.445 1 50.53 246 ALA B CA 1
ATOM 4590 C C . ALA B 1 246 ? 14.781 15.141 -12.312 1 50.53 246 ALA B C 1
ATOM 4592 O O . ALA B 1 246 ? 15.383 14.5 -13.18 1 50.53 246 ALA B O 1
ATOM 4593 N N . THR B 1 247 ? 14.352 14.617 -11.094 1 55.84 247 THR B N 1
ATOM 4594 C CA . THR B 1 247 ? 14.594 13.18 -11.047 1 55.84 247 THR B CA 1
ATOM 4595 C C . THR B 1 247 ? 13.984 12.492 -12.258 1 55.84 247 THR B C 1
ATOM 4597 O O . THR B 1 247 ? 12.938 12.898 -12.758 1 55.84 247 THR B O 1
ATOM 4600 N N . ASN B 1 248 ? 14.812 11.766 -12.93 1 61.88 248 ASN B N 1
ATOM 4601 C CA . ASN B 1 248 ? 14.492 11.047 -14.156 1 61.88 248 ASN B CA 1
ATOM 4602 C C . ASN B 1 248 ? 13.352 10.047 -13.945 1 61.88 248 ASN B C 1
ATOM 4604 O O . ASN B 1 248 ? 13.562 8.984 -13.367 1 61.88 248 ASN B O 1
ATOM 4608 N N . SER B 1 249 ? 12.102 10.5 -14.078 1 70.62 249 SER B N 1
ATOM 4609 C CA . SER B 1 249 ? 10.891 9.688 -14.039 1 70.62 249 SER B CA 1
ATOM 4610 C C . SER B 1 249 ? 11.055 8.406 -14.844 1 70.62 249 SER B C 1
ATOM 4612 O O . SER B 1 249 ? 10.375 7.41 -14.586 1 70.62 249 SER B O 1
ATOM 4614 N N . SER B 1 250 ? 12.07 8.414 -15.703 1 78.31 250 SER B N 1
ATOM 4615 C CA . SER B 1 250 ? 12.227 7.262 -16.578 1 78.31 250 SER B CA 1
ATOM 4616 C C . SER B 1 250 ? 12.812 6.07 -15.836 1 78.31 250 SER B C 1
ATOM 4618 O O . SER B 1 250 ? 12.672 4.926 -16.266 1 78.31 250 SER B O 1
ATOM 4620 N N . LEU B 1 251 ? 13.375 6.34 -14.672 1 85.88 251 LEU B N 1
ATOM 4621 C CA . LEU B 1 251 ? 14.031 5.254 -13.961 1 85.88 251 LEU B CA 1
ATOM 4622 C C . LEU B 1 251 ? 13.094 4.621 -12.938 1 85.88 251 LEU B C 1
ATOM 4624 O O . LEU B 1 251 ? 13.445 3.631 -12.289 1 85.88 251 LEU B O 1
ATOM 4628 N N . MET B 1 252 ? 11.875 5.141 -12.875 1 91.38 252 MET B N 1
ATOM 4629 C CA . MET B 1 252 ? 10.93 4.641 -11.883 1 91.38 252 MET B CA 1
ATOM 4630 C C . MET B 1 252 ? 10.242 3.371 -12.383 1 91.38 252 MET B C 1
ATOM 4632 O O . MET B 1 252 ? 9.492 2.734 -11.648 1 91.38 252 MET B O 1
ATOM 4636 N N . HIS B 1 253 ? 10.5 3.047 -13.609 1 93.69 253 HIS B N 1
ATOM 4637 C CA . HIS B 1 253 ? 9.898 1.888 -14.266 1 93.69 253 HIS B CA 1
ATOM 4638 C C . HIS B 1 253 ? 10.828 1.314 -15.328 1 93.69 253 HIS B C 1
ATOM 4640 O O . HIS B 1 253 ? 11.469 2.064 -16.062 1 93.69 253 HIS B O 1
ATOM 4646 N N . GLY B 1 254 ? 10.906 -0.02 -15.32 1 93.25 254 GLY B N 1
ATOM 4647 C CA . GLY B 1 254 ? 11.781 -0.619 -16.328 1 93.25 254 GLY B CA 1
ATOM 4648 C C . GLY B 1 254 ? 11.828 -2.133 -16.234 1 93.25 254 GLY B C 1
ATOM 4649 O O . GLY B 1 254 ? 10.969 -2.754 -15.609 1 93.25 254 GLY B O 1
ATOM 4650 N N . LEU B 1 255 ? 12.812 -2.637 -17.016 1 93.5 255 LEU B N 1
ATOM 4651 C CA . LEU B 1 255 ? 12.992 -4.082 -17.094 1 93.5 255 LEU B CA 1
ATOM 4652 C C . LEU B 1 255 ? 14.297 -4.496 -16.422 1 93.5 255 LEU B C 1
ATOM 4654 O O . LEU B 1 255 ? 15.266 -3.727 -16.406 1 93.5 255 LEU B O 1
ATOM 4658 N N . ILE B 1 256 ? 14.266 -5.555 -15.789 1 91.44 256 ILE B N 1
ATOM 4659 C CA . ILE B 1 256 ? 15.461 -6.293 -15.383 1 91.44 256 ILE B CA 1
ATOM 4660 C C . ILE B 1 256 ? 15.68 -7.473 -16.328 1 91.44 256 ILE B C 1
ATOM 4662 O O . ILE B 1 256 ? 14.953 -8.469 -16.266 1 91.44 256 ILE B O 1
ATOM 4666 N N . LYS B 1 257 ? 16.609 -7.359 -17.172 1 90.69 257 LYS B N 1
ATOM 4667 C CA . LYS B 1 257 ? 16.828 -8.359 -18.219 1 90.69 257 LYS B CA 1
ATOM 4668 C C . LYS B 1 257 ? 17.344 -9.672 -17.609 1 90.69 257 LYS B C 1
ATOM 4670 O O . LYS B 1 257 ? 17.797 -9.703 -16.469 1 90.69 257 LYS B O 1
ATOM 4675 N N . SER B 1 258 ? 17.234 -10.602 -18.688 1 83.69 258 SER B N 1
ATOM 4676 C CA . SER B 1 258 ? 17.719 -11.914 -18.281 1 83.69 258 SER B CA 1
ATOM 4677 C C . SER B 1 258 ? 19.203 -11.867 -17.891 1 83.69 258 SER B C 1
ATOM 4679 O O . SER B 1 258 ? 20.016 -11.25 -18.578 1 83.69 258 SER B O 1
ATOM 4681 N N . GLY B 1 259 ? 19.672 -12.242 -16.797 1 81.31 259 GLY B N 1
ATOM 4682 C CA . GLY B 1 259 ? 21.062 -12.234 -16.344 1 81.31 259 GLY B CA 1
ATOM 4683 C C . GLY B 1 259 ? 21.375 -11.07 -15.414 1 81.31 259 GLY B C 1
ATOM 4684 O O . GLY B 1 259 ? 22.453 -11.016 -14.82 1 81.31 259 GLY B O 1
ATOM 4685 N N . GLU B 1 260 ? 20.484 -10.188 -15.422 1 86.56 260 GLU B N 1
ATOM 4686 C CA . GLU B 1 260 ? 20.656 -9.047 -14.523 1 86.56 260 GLU B CA 1
ATOM 4687 C C . GLU B 1 260 ? 19.984 -9.297 -13.18 1 86.56 260 GLU B C 1
ATOM 4689 O O . GLU B 1 260 ? 19.203 -10.242 -13.039 1 86.56 260 GLU B O 1
ATOM 4694 N N . SER B 1 261 ? 20.391 -8.531 -12.227 1 88.94 261 SER B N 1
ATOM 4695 C CA . SER B 1 261 ? 19.781 -8.555 -10.906 1 88.94 261 SER B CA 1
ATOM 4696 C C . SER B 1 261 ? 19.547 -7.145 -10.375 1 88.94 261 SER B C 1
ATOM 4698 O O . SER B 1 261 ? 20.078 -6.176 -10.93 1 88.94 261 SER B O 1
ATOM 4700 N N . MET B 1 262 ? 18.703 -7.066 -9.406 1 88.81 262 MET B N 1
ATOM 4701 C CA . MET B 1 262 ? 18.438 -5.777 -8.766 1 88.81 262 MET B CA 1
ATOM 4702 C C . MET B 1 262 ? 18.828 -5.812 -7.293 1 88.81 262 MET B C 1
ATOM 4704 O O . MET B 1 262 ? 18.484 -6.75 -6.574 1 88.81 262 MET B O 1
ATOM 4708 N N . HIS B 1 263 ? 19.578 -4.812 -6.934 1 87.44 263 HIS B N 1
ATOM 4709 C CA . HIS B 1 263 ? 19.922 -4.59 -5.535 1 87.44 263 HIS B CA 1
ATOM 4710 C C . HIS B 1 263 ? 19.203 -3.365 -4.98 1 87.44 263 HIS B C 1
ATOM 4712 O O . HIS B 1 263 ? 19.328 -2.264 -5.516 1 87.44 263 HIS B O 1
ATOM 4718 N N . ALA B 1 264 ? 18.375 -3.553 -3.965 1 83.88 264 ALA B N 1
ATOM 4719 C CA . ALA B 1 264 ? 17.656 -2.451 -3.33 1 83.88 264 ALA B CA 1
ATOM 4720 C C . ALA B 1 264 ? 18.062 -2.301 -1.867 1 83.88 264 ALA B C 1
ATOM 4722 O O . ALA B 1 264 ? 18.219 -3.295 -1.152 1 83.88 264 ALA B O 1
ATOM 4723 N N . THR B 1 265 ? 18.297 -1.125 -1.454 1 79.06 265 THR B N 1
ATOM 4724 C CA . THR B 1 265 ? 18.609 -0.788 -0.072 1 79.06 265 THR B CA 1
ATOM 4725 C C . THR B 1 265 ? 17.5 0.034 0.56 1 79.06 265 THR B C 1
ATOM 4727 O O . THR B 1 265 ? 17.109 1.083 0.035 1 79.06 265 THR B O 1
ATOM 4730 N N . TRP B 1 266 ? 16.953 -0.486 1.647 1 76.44 266 TRP B N 1
ATOM 4731 C CA . TRP B 1 266 ? 15.836 0.151 2.354 1 76.44 266 TRP B CA 1
ATOM 4732 C C . TRP B 1 266 ? 16.344 0.888 3.594 1 76.44 266 TRP B C 1
ATOM 4734 O O . TRP B 1 266 ? 16.984 0.295 4.457 1 76.44 266 TRP B O 1
ATOM 4744 N N . TYR B 1 267 ? 16.109 2.217 3.727 1 65.81 267 TYR B N 1
ATOM 4745 C CA . TYR B 1 267 ? 16.672 3.062 4.777 1 65.81 267 TYR B CA 1
ATOM 4746 C C . TYR B 1 267 ? 15.633 3.332 5.863 1 65.81 267 TYR B C 1
ATOM 4748 O O . TYR B 1 267 ? 15.875 4.109 6.789 1 65.81 267 TYR B O 1
ATOM 4756 N N . SER B 1 268 ? 14.445 2.768 5.855 1 60.16 268 SER B N 1
ATOM 4757 C CA . SER B 1 268 ? 13.414 3.066 6.84 1 60.16 268 SER B CA 1
ATOM 4758 C C . SER B 1 268 ? 13.484 2.113 8.031 1 60.16 268 SER B C 1
ATOM 4760 O O . SER B 1 268 ? 14.102 1.051 7.941 1 60.16 268 SER B O 1
ATOM 4762 N N . GLN B 1 269 ? 13.102 2.709 9.188 1 51 269 GLN B N 1
ATOM 4763 C CA . GLN B 1 269 ? 13.125 1.928 10.414 1 51 269 GLN B CA 1
ATOM 4764 C C . GLN B 1 269 ? 12.438 0.582 10.234 1 51 269 GLN B C 1
ATOM 4766 O O . GLN B 1 269 ? 12.898 -0.439 10.742 1 51 269 GLN B O 1
ATOM 4771 N N . GLU B 1 270 ? 11.227 0.68 9.547 1 46.34 270 GLU B N 1
ATOM 4772 C CA . GLU B 1 270 ? 10.516 -0.575 9.336 1 46.34 270 GLU B CA 1
ATOM 4773 C C . GLU B 1 270 ? 10.305 -0.846 7.852 1 46.34 270 GLU B C 1
ATOM 4775 O O . GLU B 1 270 ? 10.039 0.078 7.078 1 46.34 270 GLU B O 1
ATOM 4780 N N . GLY B 1 271 ? 11.023 -1.783 7.262 1 38.62 271 GLY B N 1
ATOM 4781 C CA . GLY B 1 271 ? 10.781 -2.236 5.898 1 38.62 271 GLY B CA 1
ATOM 4782 C C . GLY B 1 271 ? 10.273 -3.662 5.828 1 38.62 271 GLY B C 1
ATOM 4783 O O . GLY B 1 271 ? 10.547 -4.469 6.723 1 38.62 271 GLY B O 1
ATOM 4784 N N . SER B 1 272 ? 9.109 -3.865 5.113 1 42.56 272 SER B N 1
ATOM 4785 C CA . SER B 1 272 ? 8.641 -5.227 4.871 1 42.56 272 SER B CA 1
ATOM 4786 C C . SER B 1 272 ? 8.633 -5.551 3.381 1 42.56 272 SER B C 1
ATOM 4788 O O . SER B 1 272 ? 8.43 -4.66 2.549 1 42.56 272 SER B O 1
ATOM 4790 N N . ALA B 1 273 ? 9.43 -6.5 2.873 1 37.09 273 ALA B N 1
ATOM 4791 C CA . ALA B 1 273 ? 9.227 -7.055 1.537 1 37.09 273 ALA B CA 1
ATOM 4792 C C . ALA B 1 273 ? 8 -7.953 1.498 1 37.09 273 ALA B C 1
ATOM 4794 O O . ALA B 1 273 ? 7.91 -8.93 2.248 1 37.09 273 ALA B O 1
ATOM 4795 N N . LEU B 1 274 ? 6.883 -7.48 0.909 1 44.34 274 LEU B N 1
ATOM 4796 C CA . LEU B 1 274 ? 5.633 -8.234 0.85 1 44.34 274 LEU B CA 1
ATOM 4797 C C . LEU B 1 274 ? 5.41 -8.805 -0.546 1 44.34 274 LEU B C 1
ATOM 4799 O O . LEU B 1 274 ? 5.512 -8.086 -1.541 1 44.34 274 LEU B O 1
ATOM 4803 N N . GLY B 1 275 ? 5.66 -9.945 -0.931 1 37.84 275 GLY B N 1
ATOM 4804 C CA . GLY B 1 275 ? 5.238 -10.562 -2.178 1 37.84 275 GLY B CA 1
ATOM 4805 C C . GLY B 1 275 ? 3.73 -10.586 -2.352 1 37.84 275 GLY B C 1
ATOM 4806 O O . GLY B 1 275 ? 2.986 -10.508 -1.371 1 37.84 275 GLY B O 1
ATOM 4807 N N . SER B 1 276 ? 3.178 -10.133 -3.656 1 37 276 SER B N 1
ATOM 4808 C CA . SER B 1 276 ? 1.757 -10.281 -3.955 1 37 276 SER B CA 1
ATOM 4809 C C . SER B 1 276 ? 1.177 -11.523 -3.299 1 37 276 SER B C 1
ATOM 4811 O O . SER B 1 276 ? 1.677 -12.633 -3.51 1 37 276 SER B O 1
ATOM 4813 N N . VAL B 1 277 ? 0.971 -11.523 -2.125 1 34.03 277 VAL B N 1
ATOM 4814 C CA . VAL B 1 277 ? 0.253 -12.641 -1.521 1 34.03 277 VAL B CA 1
ATOM 4815 C C . VAL B 1 277 ? -1.187 -12.664 -2.027 1 34.03 277 VAL B C 1
ATOM 4817 O O . VAL B 1 277 ? -1.861 -11.633 -2.055 1 34.03 277 VAL B O 1
ATOM 4820 N N . VAL B 1 278 ? -1.436 -13.562 -2.965 1 30.77 278 VAL B N 1
ATOM 4821 C CA . VAL B 1 278 ? -2.787 -13.766 -3.477 1 30.77 278 VAL B CA 1
ATOM 4822 C C . VAL B 1 278 ? -3.803 -13.508 -2.365 1 30.77 278 VAL B C 1
ATOM 4824 O O . VAL B 1 278 ? -4.742 -12.727 -2.541 1 30.77 278 VAL B O 1
ATOM 4827 N N . SER B 1 279 ? -4.711 -14.586 -2.131 1 31.03 279 SER B N 1
ATOM 4828 C CA . SER B 1 279 ? -6.047 -14.734 -1.571 1 31.03 279 SER B CA 1
ATOM 4829 C C . SER B 1 279 ? -6.086 -14.32 -0.105 1 31.03 279 SER B C 1
ATOM 4831 O O . SER B 1 279 ? -5.047 -14.266 0.558 1 31.03 279 SER B O 1
ATOM 4833 N N . LYS B 1 280 ? -7.316 -14.281 0.453 1 32.84 280 LYS B N 1
ATOM 4834 C CA . LYS B 1 280 ? -8.164 -14.008 1.608 1 32.84 280 LYS B CA 1
ATOM 4835 C C . LYS B 1 280 ? -7.43 -14.305 2.912 1 32.84 280 LYS B C 1
ATOM 4837 O O . LYS B 1 280 ? -7.832 -13.836 3.979 1 32.84 280 LYS B O 1
ATOM 4842 N N . SER B 1 281 ? -7.141 -15.641 3.166 1 30.81 281 SER B N 1
ATOM 4843 C CA . SER B 1 281 ? -6.926 -16.094 4.539 1 30.81 281 SER B CA 1
ATOM 4844 C C . SER B 1 281 ? -5.711 -15.406 5.156 1 30.81 281 SER B C 1
ATOM 4846 O O . SER B 1 281 ? -5.078 -14.555 4.523 1 30.81 281 SER B O 1
ATOM 4848 N N . GLU B 1 282 ? -4.977 -16.125 6.02 1 32.19 282 GLU B N 1
ATOM 4849 C CA . GLU B 1 282 ? -3.82 -15.898 6.883 1 32.19 282 GLU B CA 1
ATOM 4850 C C . GLU B 1 282 ? -2.721 -15.141 6.152 1 32.19 282 GLU B C 1
ATOM 4852 O O . GLU B 1 282 ? -2.766 -14.992 4.93 1 32.19 282 GLU B O 1
ATOM 4857 N N . GLY B 1 283 ? -1.386 -15.227 6.633 1 34.19 283 GLY B N 1
ATOM 4858 C CA . GLY B 1 283 ? 0.002 -14.797 6.562 1 34.19 283 GLY B CA 1
ATOM 4859 C C . GLY B 1 283 ? 0.585 -14.898 5.164 1 34.19 283 GLY B C 1
ATOM 4860 O O . GLY B 1 283 ? 1.347 -15.82 4.871 1 34.19 283 GLY B O 1
ATOM 4861 N N . ASN B 1 284 ? -0.159 -14.797 4.242 1 36 284 ASN B N 1
ATOM 4862 C CA . ASN B 1 284 ? 0.715 -15.008 3.094 1 36 284 ASN B CA 1
ATOM 4863 C C . ASN B 1 284 ? 1.947 -14.109 3.152 1 36 284 ASN B C 1
ATOM 4865 O O . ASN B 1 284 ? 2.133 -13.25 2.293 1 36 284 ASN B O 1
ATOM 4869 N N . LYS B 1 285 ? 2.146 -13.656 4.141 1 39.44 285 LYS B N 1
ATOM 4870 C CA . LYS B 1 285 ? 3.393 -12.953 4.422 1 39.44 285 LYS B CA 1
ATOM 4871 C C . LYS B 1 285 ? 4.594 -13.711 3.867 1 39.44 285 LYS B C 1
ATOM 4873 O O . LYS B 1 285 ? 4.836 -14.859 4.242 1 39.44 285 LYS B O 1
ATOM 4878 N N . LEU B 1 286 ? 4.602 -13.828 2.426 1 40.16 286 LEU B N 1
ATOM 4879 C CA . LEU B 1 286 ? 5.887 -14.453 2.145 1 40.16 286 LEU B CA 1
ATOM 4880 C C . LEU B 1 286 ? 6.859 -14.25 3.305 1 40.16 286 LEU B C 1
ATOM 4882 O O . LEU B 1 286 ? 7.543 -15.188 3.717 1 40.16 286 LEU B O 1
ATOM 4886 N N . CYS B 1 287 ? 7.348 -13.242 3.588 1 36.59 287 CYS B N 1
ATOM 4887 C CA . CYS B 1 287 ? 8.234 -12.859 4.684 1 36.59 287 CYS B CA 1
ATOM 4888 C C . CYS B 1 287 ? 7.844 -11.508 5.258 1 36.59 287 CYS B C 1
ATOM 4890 O O . CYS B 1 287 ? 7.469 -10.594 4.52 1 36.59 287 CYS B O 1
ATOM 4892 N N . LYS B 1 288 ? 6.836 -11.57 6.23 1 38.78 288 LYS B N 1
ATOM 4893 C CA . LYS B 1 288 ? 7.043 -10.375 7.039 1 38.78 288 LYS B CA 1
ATOM 4894 C C . LYS B 1 288 ? 8.523 -10.031 7.145 1 38.78 288 LYS B C 1
ATOM 4896 O O . LYS B 1 288 ? 9.328 -10.844 7.613 1 38.78 288 LYS B O 1
ATOM 4901 N N . LEU B 1 289 ? 8.945 -9.586 6.113 1 35.03 289 LEU B N 1
ATOM 4902 C CA . LEU B 1 289 ? 10.297 -9.133 6.414 1 35.03 289 LEU B CA 1
ATOM 4903 C C . LEU B 1 289 ? 10.375 -8.547 7.824 1 35.03 289 LEU B C 1
ATOM 4905 O O . LEU B 1 289 ? 9.609 -7.641 8.164 1 35.03 289 LEU B O 1
ATOM 4909 N N . MET B 1 290 ? 10.312 -9.5 8.828 1 33.12 290 MET B N 1
ATOM 4910 C CA . MET B 1 290 ? 10.586 -9.008 10.18 1 33.12 290 MET B CA 1
ATOM 4911 C C . MET B 1 290 ? 11.383 -7.711 10.125 1 33.12 290 MET B C 1
ATOM 4913 O O . MET B 1 290 ? 12.383 -7.617 9.414 1 33.12 290 MET B O 1
ATOM 4917 N N . GLY B 1 291 ? 10.617 -6.719 10.156 1 32.22 291 GLY B N 1
ATOM 4918 C CA . GLY B 1 291 ? 11.453 -5.594 10.547 1 32.22 291 GLY B CA 1
ATOM 4919 C C . GLY B 1 291 ? 12.734 -6.016 11.234 1 32.22 291 GLY B C 1
ATOM 4920 O O . GLY B 1 291 ? 12.812 -7.105 11.805 1 32.22 291 GLY B O 1
ATOM 4921 N N . CYS B 1 292 ? 13.828 -5.77 10.617 1 29.31 292 CYS B N 1
ATOM 4922 C CA . CYS B 1 292 ? 15.055 -5.902 11.398 1 29.31 292 CYS B CA 1
ATOM 4923 C C . CYS B 1 292 ? 14.766 -5.797 12.891 1 29.31 292 CYS B C 1
ATOM 4925 O O . CYS B 1 292 ? 14.406 -4.727 13.383 1 29.31 292 CYS B O 1
ATOM 4927 N N . LYS B 1 293 ? 13.906 -6.742 13.523 1 30.23 293 LYS B N 1
ATOM 4928 C CA . LYS B 1 293 ? 13.906 -6.727 14.984 1 30.23 293 LYS B CA 1
ATOM 4929 C C . LYS B 1 293 ? 15.141 -6.023 15.531 1 30.23 293 LYS B C 1
ATOM 4931 O O . LYS B 1 293 ? 16.203 -6.031 14.898 1 30.23 293 LYS B O 1
ATOM 4936 N N . GLU B 1 294 ? 14.812 -5.285 16.625 1 29.31 294 GLU B N 1
ATOM 4937 C CA . GLU B 1 294 ? 15.828 -4.812 17.562 1 29.31 294 GLU B CA 1
ATOM 4938 C C . GLU B 1 294 ? 16.906 -5.871 17.797 1 29.31 294 GLU B C 1
ATOM 4940 O O . GLU B 1 294 ? 16.625 -6.941 18.328 1 29.31 294 GLU B O 1
ATOM 4945 N N . GLN B 1 295 ? 17.828 -6.379 17 1 26.92 295 GLN B N 1
ATOM 4946 C CA . GLN B 1 295 ? 18.844 -6.93 17.891 1 26.92 295 GLN B CA 1
ATOM 4947 C C . GLN B 1 295 ? 18.719 -6.324 19.281 1 26.92 295 GLN B C 1
ATOM 4949 O O . GLN B 1 295 ? 18.109 -5.27 19.469 1 26.92 295 GLN B O 1
ATOM 4954 N N . THR B 1 296 ? 19.578 -6.844 20.203 1 27.16 296 THR B N 1
ATOM 4955 C CA . THR B 1 296 ? 19.844 -6.48 21.594 1 27.16 296 THR B CA 1
ATOM 4956 C C . THR B 1 296 ? 19.578 -4.996 21.828 1 27.16 296 THR B C 1
ATOM 4958 O O . THR B 1 296 ? 19.625 -4.199 20.891 1 27.16 296 THR B O 1
ATOM 4961 N N . ALA B 1 297 ? 19.203 -4.523 23.109 1 27.7 297 ALA B N 1
ATOM 4962 C CA . ALA B 1 297 ? 19.188 -3.301 23.906 1 27.7 297 ALA B CA 1
ATOM 4963 C C . ALA B 1 297 ? 19.953 -2.182 23.203 1 27.7 297 ALA B C 1
ATOM 4965 O O . ALA B 1 297 ? 19.812 -1.01 23.562 1 27.7 297 ALA B O 1
ATOM 4966 N N . HIS B 1 298 ? 21.203 -2.496 22.781 1 27.05 298 HIS B N 1
ATOM 4967 C CA . HIS B 1 298 ? 22.156 -1.394 22.75 1 27.05 298 HIS B CA 1
ATOM 4968 C C . HIS B 1 298 ? 21.875 -0.45 21.578 1 27.05 298 HIS B C 1
ATOM 4970 O O . HIS B 1 298 ? 21.766 0.764 21.781 1 27.05 298 HIS B O 1
ATOM 4976 N N . LYS B 1 299 ? 22.719 -0.693 20.281 1 30.97 299 LYS B N 1
ATOM 4977 C CA . LYS B 1 299 ? 23.125 0.412 19.422 1 30.97 299 LYS B CA 1
ATOM 4978 C C . LYS B 1 299 ? 22.062 0.737 18.375 1 30.97 299 LYS B C 1
ATOM 4980 O O . LYS B 1 299 ? 21.469 -0.167 17.781 1 30.97 299 LYS B O 1
ATOM 4985 N N . ALA B 1 300 ? 21.422 1.897 18.219 1 32 300 ALA B N 1
ATOM 4986 C CA . ALA B 1 300 ? 20.547 2.807 17.469 1 32 300 ALA B CA 1
ATOM 4987 C C . ALA B 1 300 ? 20.641 2.545 15.969 1 32 300 ALA B C 1
ATOM 4989 O O . ALA B 1 300 ? 21.203 3.346 15.227 1 32 300 ALA B O 1
ATOM 4990 N N . ARG B 1 301 ? 21.281 1.394 15.312 1 33.62 301 ARG B N 1
ATOM 4991 C CA . ARG B 1 301 ? 21.484 1.361 13.867 1 33.62 301 ARG B CA 1
ATOM 4992 C C . ARG B 1 301 ? 20.156 1.185 13.133 1 33.62 301 ARG B C 1
ATOM 4994 O O . ARG B 1 301 ? 19.344 0.344 13.508 1 33.62 301 ARG B O 1
ATOM 5001 N N . MET B 1 302 ? 19.734 2.182 12.492 1 39.66 302 MET B N 1
ATOM 5002 C CA . MET B 1 302 ? 18.594 1.964 11.617 1 39.66 302 MET B CA 1
ATOM 5003 C C . MET B 1 302 ? 18.797 0.728 10.75 1 39.66 302 MET B C 1
ATOM 5005 O O . MET B 1 302 ? 19.812 0.611 10.062 1 39.66 302 MET B O 1
ATOM 5009 N N . PRO B 1 303 ? 18.281 -0.365 10.984 1 43.97 303 PRO B N 1
ATOM 5010 C CA . PRO B 1 303 ? 18.484 -1.6 10.219 1 43.97 303 PRO B CA 1
ATOM 5011 C C . PRO B 1 303 ? 18.266 -1.413 8.727 1 43.97 303 PRO B C 1
ATOM 5013 O O . PRO B 1 303 ? 17.281 -0.799 8.312 1 43.97 303 PRO B O 1
ATOM 5016 N N . ILE B 1 304 ? 19.422 -1.19 7.891 1 49.06 304 ILE B N 1
ATOM 5017 C CA . ILE B 1 304 ? 19.406 -1.232 6.43 1 49.06 304 ILE B CA 1
ATOM 5018 C C . ILE B 1 304 ? 19.094 -2.652 5.961 1 49.06 304 ILE B C 1
ATOM 5020 O O . ILE B 1 304 ? 19.656 -3.621 6.48 1 49.06 304 ILE B O 1
ATOM 5024 N N . CYS B 1 305 ? 17.953 -2.758 5.188 1 57.66 305 CYS B N 1
ATOM 5025 C CA . CYS B 1 305 ? 17.625 -4.055 4.605 1 57.66 305 CYS B CA 1
ATOM 5026 C C . CYS B 1 305 ? 18 -4.094 3.127 1 57.66 305 CYS B C 1
ATOM 5028 O O . CYS B 1 305 ? 17.656 -3.186 2.369 1 57.66 305 CYS B O 1
ATOM 5030 N N . ASN B 1 306 ? 18.922 -5.031 2.793 1 61.5 306 ASN B N 1
ATOM 5031 C CA . ASN B 1 306 ? 19.312 -5.223 1.403 1 61.5 306 ASN B CA 1
ATOM 5032 C C . ASN B 1 306 ? 18.531 -6.355 0.745 1 61.5 306 ASN B C 1
ATOM 5034 O O . ASN B 1 306 ? 18.391 -7.434 1.324 1 61.5 306 ASN B O 1
ATOM 5038 N N . PHE B 1 307 ? 17.984 -5.98 -0.416 1 63.09 307 PHE B N 1
ATOM 5039 C CA . PHE B 1 307 ? 17.234 -6.957 -1.203 1 63.09 307 PHE B CA 1
ATOM 5040 C C . PHE B 1 307 ? 17.969 -7.262 -2.508 1 63.09 307 PHE B C 1
ATOM 5042 O O . PHE B 1 307 ? 18.469 -6.355 -3.17 1 63.09 307 PHE B O 1
ATOM 5049 N N . LEU B 1 308 ? 18.141 -8.555 -2.721 1 60.19 308 LEU B N 1
ATOM 5050 C CA . LEU B 1 308 ? 18.609 -9.008 -4.027 1 60.19 308 LEU B CA 1
ATOM 5051 C C . LEU B 1 308 ? 17.531 -9.828 -4.73 1 60.19 308 LEU B C 1
ATOM 5053 O O . LEU B 1 308 ? 17.062 -10.836 -4.191 1 60.19 308 LEU B O 1
ATOM 5057 N N . LEU B 1 309 ? 17.062 -9.383 -5.863 1 60.41 309 LEU B N 1
ATOM 5058 C CA . LEU B 1 309 ? 16.031 -10.062 -6.648 1 60.41 309 LEU B CA 1
ATOM 5059 C C . LEU B 1 309 ? 16.641 -10.695 -7.898 1 60.41 309 LEU B C 1
ATOM 5061 O O . LEU B 1 309 ? 17.406 -10.055 -8.617 1 60.41 309 LEU B O 1
ATOM 5065 N N . LYS B 1 310 ? 16.391 -11.984 -8.047 1 62.72 310 LYS B N 1
ATOM 5066 C CA . LYS B 1 310 ? 16.859 -12.742 -9.203 1 62.72 310 LYS B CA 1
ATOM 5067 C C . LYS B 1 310 ? 15.727 -13.555 -9.82 1 62.72 310 LYS B C 1
ATOM 5069 O O . LYS B 1 310 ? 14.711 -13.805 -9.172 1 62.72 310 LYS B O 1
ATOM 5074 N N . LYS B 1 311 ? 15.914 -13.773 -11.086 1 67 311 LYS B N 1
ATOM 5075 C CA . LYS B 1 311 ? 14.969 -14.609 -11.812 1 67 311 LYS B CA 1
ATOM 5076 C C . LYS B 1 311 ? 15.328 -16.094 -11.68 1 67 311 LYS B C 1
ATOM 5078 O O . LYS B 1 311 ? 16.5 -16.453 -11.703 1 67 311 LYS B O 1
ATOM 5083 N N . LEU B 1 312 ? 14.312 -16.922 -11.414 1 66.75 312 LEU B N 1
ATOM 5084 C CA . LEU B 1 312 ? 14.406 -18.375 -11.492 1 66.75 312 LEU B CA 1
ATOM 5085 C C . LEU B 1 312 ? 13.359 -18.938 -12.453 1 66.75 312 LEU B C 1
ATOM 5087 O O . LEU B 1 312 ? 12.453 -18.219 -12.867 1 66.75 312 LEU B O 1
ATOM 5091 N N . ASN B 1 313 ? 13.664 -20.078 -12.906 1 69.31 313 ASN B N 1
ATOM 5092 C CA . ASN B 1 313 ? 12.688 -20.734 -13.773 1 69.31 313 ASN B CA 1
ATOM 5093 C C . ASN B 1 313 ? 12.141 -22 -13.133 1 69.31 313 ASN B C 1
ATOM 5095 O O . ASN B 1 313 ? 12.82 -22.641 -12.32 1 69.31 313 ASN B O 1
ATOM 5099 N N . ASN B 1 314 ? 10.914 -22.25 -13.281 1 77.56 314 ASN B N 1
ATOM 5100 C CA . ASN B 1 314 ? 10.305 -23.531 -12.961 1 77.56 314 ASN B CA 1
ATOM 5101 C C . ASN B 1 314 ? 9.438 -24.047 -14.117 1 77.56 314 ASN B C 1
ATOM 5103 O O . ASN B 1 314 ? 9.266 -23.359 -15.125 1 77.56 314 ASN B O 1
ATOM 5107 N N . HIS B 1 315 ? 8.969 -25.312 -14.008 1 76.25 315 HIS B N 1
ATOM 5108 C CA . HIS B 1 315 ? 8.266 -25.984 -15.094 1 76.25 315 HIS B CA 1
ATOM 5109 C C . HIS B 1 315 ? 6.766 -26.062 -14.82 1 76.25 315 HIS B C 1
ATOM 5111 O O . HIS B 1 315 ? 6.348 -26.578 -13.781 1 76.25 315 HIS B O 1
ATOM 5117 N N . TYR B 1 316 ? 5.984 -25.531 -15.703 1 75.19 316 TYR B N 1
ATOM 5118 C CA . TYR B 1 316 ? 4.531 -25.469 -15.594 1 75.19 316 TYR B CA 1
ATOM 5119 C C . TYR B 1 316 ? 3.865 -26.078 -16.812 1 75.19 316 TYR B C 1
ATOM 5121 O O . TYR B 1 316 ? 4.285 -25.828 -17.953 1 75.19 316 TYR B O 1
ATOM 5129 N N . ALA B 1 317 ? 2.918 -26.969 -16.547 1 77.88 317 ALA B N 1
ATOM 5130 C CA . ALA B 1 317 ? 2.082 -27.359 -17.688 1 77.88 317 ALA B CA 1
ATOM 5131 C C . ALA B 1 317 ? 1.206 -26.203 -18.156 1 77.88 317 ALA B C 1
ATOM 5133 O O . ALA B 1 317 ? 0.468 -25.609 -17.359 1 77.88 317 ALA B O 1
ATOM 5134 N N . THR B 1 318 ? 1.394 -25.719 -19.359 1 72.69 318 THR B N 1
ATOM 5135 C CA . THR B 1 318 ? 0.645 -24.562 -19.859 1 72.69 318 THR B CA 1
ATOM 5136 C C . THR B 1 318 ? -0.313 -24.984 -20.969 1 72.69 318 THR B C 1
ATOM 5138 O O . THR B 1 318 ? -0.198 -26.094 -21.516 1 72.69 318 THR B O 1
ATOM 5141 N N . LYS B 1 319 ? -1.446 -24.125 -21.125 1 71.56 319 LYS B N 1
ATOM 5142 C CA . LYS B 1 319 ? -2.373 -24.344 -22.219 1 71.56 319 LYS B CA 1
ATOM 5143 C C . LYS B 1 319 ? -1.653 -24.266 -23.562 1 71.56 319 LYS B C 1
ATOM 5145 O O . LYS B 1 319 ? -0.667 -23.547 -23.703 1 71.56 319 LYS B O 1
ATOM 5150 N N . ASN B 1 320 ? -1.91 -25.188 -24.406 1 53.03 320 ASN B N 1
ATOM 5151 C CA . ASN B 1 320 ? -1.317 -25.094 -25.75 1 53.03 320 ASN B CA 1
ATOM 5152 C C . ASN B 1 320 ? -1.603 -23.734 -26.391 1 53.03 320 ASN B C 1
ATOM 5154 O O . ASN B 1 320 ? -2.75 -23.281 -26.422 1 53.03 320 ASN B O 1
ATOM 5158 N N . GLN B 1 321 ? -0.876 -22.719 -26.094 1 45.66 321 GLN B N 1
ATOM 5159 C CA . GLN B 1 321 ? -1.079 -21.406 -26.688 1 45.66 321 GLN B CA 1
ATOM 5160 C C . GLN B 1 321 ? -1.417 -21.5 -28.172 1 45.66 321 GLN B C 1
ATOM 5162 O O . GLN B 1 321 ? -0.627 -22.031 -28.953 1 45.66 321 GLN B O 1
ATOM 5167 N N . HIS B 1 322 ? -2.561 -21.719 -28.75 1 34.25 322 HIS B N 1
ATOM 5168 C CA . HIS B 1 322 ? -2.762 -21.25 -30.109 1 34.25 322 HIS B CA 1
ATOM 5169 C C . HIS B 1 322 ? -2.156 -19.875 -30.312 1 34.25 322 HIS B C 1
ATOM 5171 O O . HIS B 1 322 ? -2.023 -19.094 -29.359 1 34.25 322 HIS B O 1
ATOM 5177 N N . SER B 1 323 ? -1.615 -19.484 -31.656 1 30.17 323 SER B N 1
ATOM 5178 C CA . SER B 1 323 ? -1.014 -18.25 -32.156 1 30.17 323 SER B CA 1
ATOM 5179 C C . SER B 1 323 ? -1.783 -17.031 -31.672 1 30.17 323 SER B C 1
ATOM 5181 O O . SER B 1 323 ? -2.973 -16.875 -31.953 1 30.17 323 SER B O 1
ATOM 5183 N N . CYS B 1 324 ? -1.682 -16.562 -30.672 1 30.25 324 CYS B N 1
ATOM 5184 C CA . CYS B 1 324 ? -2.264 -15.25 -30.453 1 30.25 324 CYS B CA 1
ATOM 5185 C C . CYS B 1 324 ? -2.162 -14.391 -31.719 1 30.25 324 CYS B C 1
ATOM 5187 O O . CYS B 1 324 ? -1.123 -14.375 -32.375 1 30.25 324 CYS B O 1
ATOM 5189 N N . PRO B 1 325 ? -3.287 -13.969 -32.406 1 27.84 325 PRO B N 1
ATOM 5190 C CA . PRO B 1 325 ? -3.078 -13.055 -33.531 1 27.84 325 PRO B CA 1
ATOM 5191 C C . PRO B 1 325 ? -2.059 -11.961 -33.219 1 27.84 325 PRO B C 1
ATOM 5193 O O . PRO B 1 325 ? -1.922 -11.547 -32.062 1 27.84 325 PRO B O 1
ATOM 5196 N N . LYS B 1 326 ? -1.026 -11.727 -34.125 1 27.88 326 LYS B N 1
ATOM 5197 C CA . LYS B 1 326 ? 0.008 -10.711 -34.312 1 27.88 326 LYS B CA 1
ATOM 5198 C C . LYS B 1 326 ? -0.524 -9.32 -33.969 1 27.88 326 LYS B C 1
ATOM 5200 O O . LYS B 1 326 ? 0.249 -8.367 -33.844 1 27.88 326 LYS B O 1
ATOM 5205 N N . ASN B 1 327 ? -1.757 -8.953 -34.219 1 24.92 327 ASN B N 1
ATOM 5206 C CA . ASN B 1 327 ? -2.113 -7.551 -34.375 1 24.92 327 ASN B CA 1
ATOM 5207 C C . ASN B 1 327 ? -2.139 -6.797 -33.062 1 24.92 327 ASN B C 1
ATOM 5209 O O . ASN B 1 327 ? -2.434 -5.602 -33.031 1 24.92 327 ASN B O 1
ATOM 5213 N N . ALA B 1 328 ? -2.352 -7.445 -32.031 1 24.27 328 ALA B N 1
ATOM 5214 C CA . ALA B 1 328 ? -2.732 -6.461 -31.016 1 24.27 328 ALA B CA 1
A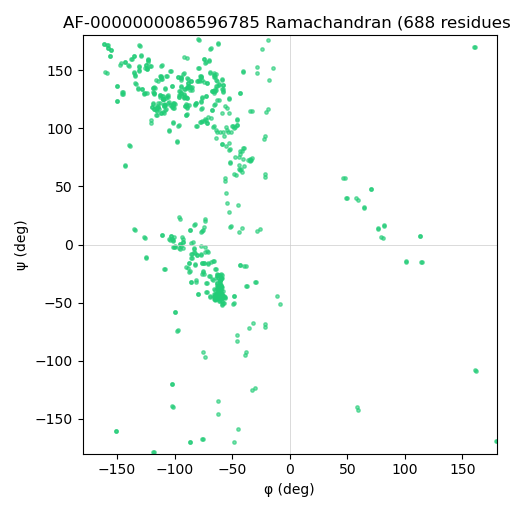TOM 5215 C C . ALA B 1 328 ? -1.509 -5.723 -30.484 1 24.27 328 ALA B C 1
ATOM 5217 O O . ALA B 1 328 ? -1.622 -4.906 -29.562 1 24.27 328 ALA B O 1
ATOM 5218 N N . TYR B 1 329 ? -0.285 -6.203 -30.875 1 22.73 329 TYR B N 1
ATOM 5219 C CA . TYR B 1 329 ? 0.886 -5.469 -30.391 1 22.73 329 TYR B CA 1
ATOM 5220 C C . TYR B 1 329 ? 1.027 -4.141 -31.125 1 22.73 329 TYR B C 1
ATOM 5222 O O . TYR B 1 329 ? 2.057 -3.471 -31.016 1 22.73 329 TYR B O 1
ATOM 5230 N N . ALA B 1 330 ? 0.197 -3.854 -32.188 1 22.66 330 ALA B N 1
ATOM 5231 C CA . ALA B 1 330 ? 0.504 -2.672 -33 1 22.66 330 ALA B CA 1
ATOM 5232 C C . ALA B 1 330 ? 0.403 -1.399 -32.156 1 22.66 330 ALA B C 1
ATOM 5234 O O . ALA B 1 330 ? 0.871 -0.337 -32.562 1 22.66 330 ALA B O 1
ATOM 5235 N N . LEU B 1 331 ? -0.369 -1.381 -31.125 1 21.61 331 LEU B N 1
ATOM 5236 C CA . LEU B 1 331 ? -0.61 0.008 -30.75 1 21.61 331 LEU B CA 1
ATOM 5237 C C . LEU B 1 331 ? 0.603 0.597 -30.047 1 21.61 331 LEU B C 1
ATOM 5239 O O . LEU B 1 331 ? 0.525 1.69 -29.469 1 21.61 331 LEU B O 1
ATOM 5243 N N . SER B 1 332 ? 1.707 -0.047 -30.062 1 21.5 332 SER B N 1
ATOM 5244 C CA . SER B 1 332 ? 2.766 0.583 -29.281 1 21.5 332 SER B CA 1
ATOM 5245 C C . SER B 1 332 ? 3.271 1.853 -29.953 1 21.5 332 SER B C 1
ATOM 5247 O O . SER B 1 332 ? 4.219 2.48 -29.484 1 21.5 332 SER B O 1
ATOM 5249 N N . ASN B 1 333 ? 2.846 2.229 -31.188 1 21.52 333 ASN B N 1
ATOM 5250 C CA . ASN B 1 333 ? 3.678 3.297 -31.734 1 21.52 333 ASN B CA 1
ATOM 5251 C C . ASN B 1 333 ? 3.396 4.633 -31.047 1 21.52 333 ASN B C 1
ATOM 5253 O O . ASN B 1 333 ? 2.576 5.418 -31.516 1 21.52 333 ASN B O 1
ATOM 5257 N N . ILE B 1 334 ? 2.896 4.77 -29.938 1 20.36 334 ILE B N 1
ATOM 5258 C CA . ILE B 1 334 ? 2.77 6.184 -29.609 1 20.36 334 ILE B CA 1
ATOM 5259 C C . ILE B 1 334 ? 4.141 6.852 -29.656 1 20.36 334 ILE B C 1
ATOM 5261 O O . ILE B 1 334 ? 5.055 6.473 -28.922 1 20.36 334 ILE B O 1
ATOM 5265 N N . ALA B 1 335 ? 4.453 7.492 -30.797 1 20.45 335 ALA B N 1
ATOM 5266 C CA . ALA B 1 335 ? 5.516 8.438 -31.125 1 20.45 335 ALA B CA 1
ATOM 5267 C C . ALA B 1 335 ? 5.609 9.539 -30.078 1 20.45 335 ALA B C 1
ATOM 5269 O O . ALA B 1 335 ? 4.609 10.188 -29.75 1 20.45 335 ALA B O 1
ATOM 5270 N N . THR B 1 336 ? 6.461 9.539 -29.172 1 19.84 336 THR B N 1
ATOM 5271 C CA . THR B 1 336 ? 6.98 10.656 -28.391 1 19.84 336 THR B CA 1
ATOM 5272 C C . THR B 1 336 ? 7.371 11.812 -29.297 1 19.84 336 THR B C 1
ATOM 5274 O O . THR B 1 336 ? 8.352 11.719 -30.047 1 19.84 336 THR B O 1
ATOM 5277 N N . THR B 1 337 ? 6.465 12.414 -30.078 1 19.22 337 THR B N 1
ATOM 5278 C CA . THR B 1 337 ? 6.898 13.664 -30.688 1 19.22 337 THR B CA 1
ATOM 5279 C C . THR B 1 337 ? 7.289 14.68 -29.625 1 19.22 337 THR B C 1
ATOM 5281 O O . THR B 1 337 ? 6.531 14.922 -28.672 1 19.22 337 THR B O 1
ATOM 5284 N N . LYS B 1 338 ? 8.602 15.07 -29.516 1 21.08 338 LYS B N 1
ATOM 5285 C CA . LYS B 1 338 ? 9.406 16.172 -28.984 1 21.08 338 LYS B CA 1
ATOM 5286 C C . LYS B 1 338 ? 8.953 17.516 -29.562 1 21.08 338 LYS B C 1
ATOM 5288 O O . LYS B 1 338 ? 9.336 17.875 -30.672 1 21.08 338 LYS B O 1
ATOM 5293 N N . THR B 1 339 ? 7.766 17.969 -29.719 1 20.45 339 THR B N 1
ATOM 5294 C CA . THR B 1 339 ? 7.777 19.375 -30.109 1 20.45 339 THR B CA 1
ATOM 5295 C C . THR B 1 339 ? 8.445 20.234 -29.031 1 20.45 339 THR B C 1
ATOM 5297 O O . THR B 1 339 ? 8.047 20.188 -27.875 1 20.45 339 THR B O 1
ATOM 5300 N N . GLY B 1 340 ? 9.805 20.594 -29.156 1 18.48 340 GLY B N 1
ATOM 5301 C CA . GLY B 1 340 ? 10.781 21.609 -28.781 1 18.48 340 GLY B CA 1
ATOM 5302 C C . GLY B 1 340 ? 10.266 23.016 -28.938 1 18.48 340 GLY B C 1
ATOM 5303 O O . GLY B 1 340 ? 11.023 23.984 -28.812 1 18.48 340 GLY B O 1
ATOM 5304 N N . SER B 1 341 ? 9.109 23.516 -29.156 1 19.3 341 SER B N 1
ATOM 5305 C CA . SER B 1 341 ? 9.219 24.969 -29.312 1 19.3 341 SER B CA 1
ATOM 5306 C C . SER B 1 341 ? 9.688 25.625 -28.031 1 19.3 341 SER B C 1
ATOM 5308 O O . SER B 1 341 ? 9.094 25.422 -26.969 1 19.3 341 SER B O 1
ATOM 5310 N N . TYR B 1 342 ? 11.078 25.922 -27.969 1 18.2 342 TYR B N 1
ATOM 5311 C CA . TYR B 1 342 ? 11.898 26.953 -27.359 1 18.2 342 TYR B CA 1
ATOM 5312 C C . TYR B 1 342 ? 11.266 28.328 -27.531 1 18.2 342 TYR B C 1
ATOM 5314 O O . TYR B 1 342 ? 11.062 28.781 -28.656 1 18.2 342 TYR B O 1
ATOM 5322 N N . TYR B 1 343 ? 10.125 28.719 -27 1 18.58 343 TYR B N 1
ATOM 5323 C CA . TYR B 1 343 ? 9.93 30.172 -27.031 1 18.58 343 TYR B CA 1
ATOM 5324 C C . TYR B 1 343 ? 11.102 30.891 -26.375 1 18.58 343 TYR B C 1
ATOM 5326 O O . TYR B 1 343 ? 11.5 30.562 -25.266 1 18.58 343 TYR B O 1
ATOM 5334 N N . ARG B 1 344 ? 12.078 31.391 -27.266 1 17.83 344 ARG B N 1
ATOM 5335 C CA . ARG B 1 344 ? 13.016 32.531 -27.234 1 17.83 344 ARG B CA 1
ATOM 5336 C C . ARG B 1 344 ? 12.336 33.781 -26.719 1 17.83 344 ARG B C 1
ATOM 5338 O O . ARG B 1 344 ? 11.383 34.281 -27.328 1 17.83 344 ARG B O 1
ATOM 5345 N N . CYS B 1 345 ? 12.125 33.906 -25.344 1 17.69 345 CYS B N 1
ATOM 5346 C CA . CYS B 1 345 ? 12.172 35.281 -24.828 1 17.69 345 CYS B CA 1
ATOM 5347 C C . CYS B 1 345 ? 13.453 35.969 -25.25 1 17.69 345 CYS B C 1
ATOM 5349 O O . CYS B 1 345 ? 14.547 35.5 -24.938 1 17.69 345 CYS B O 1
ATOM 5351 N N . SER B 1 346 ? 13.414 36.594 -26.453 1 18.42 346 SER B N 1
ATOM 5352 C CA . SER B 1 346 ? 14.039 37.875 -26.641 1 18.42 346 SER B CA 1
ATOM 5353 C C . SER B 1 346 ? 13.461 38.938 -25.688 1 18.42 346 SER B C 1
ATOM 5355 O O . SER B 1 346 ? 12.266 38.906 -25.406 1 18.42 346 SER B O 1
#

Sequence (692 aa):
MWRKRLLLLLKPFNVYPTSRTNGISHVSNSKVLSFLDNRRKVHKDAIRFCENILRRKSLDWEPLLRNNLVQPIRDVEMVITIGGDGTLLQASHFMDDSIPVLGVNSDPTVAEEVEELSNEFDATRSTGYLCAATVGNFEQVLDDILEGRKAFSELSRISISVNRQLLPQYALNDLLISHPCPATVSRFSFKTKGNGSPKVNCRSSGLRVSTAAGSTAAMLSAGGFPMHIASHDLQYLVREPILHGATNSSLMHGLIKSGESMHATWYSQEGSALGSVVSKSEGNKLCKLMGCKEQTAHKARMPICNFLLKKLNNHYATKNQHSCPKNAYALSNIATTKTGSYYRCSMWRKRLLLLLKPFNVYPTSRTNGISHVSNSKVLSFLDNRRKVHKDAIRFCENILRRKSLDWEPLLRNNLVQPIRDVEMVITIGGDGTLLQASHFMDDSIPVLGVNSDPTVAEEVEELSNEFDATRSTGYLCAATVGNFEQVLDDILEGRKAFSELSRISISVNRQLLPQYALNDLLISHPCPATVSRFSFKTKGNGSPKVNCRSSGLRVSTAAGSTAAMLSAGGFPMHIASHDLQYLVREPILHGATNSSLMHGLIKSGESMHATWYSQEGSALGSVVSKSEGNKLCKLMGCKEQTAHKARMPICNFLLKKLNNHYATKNQHSCPKNAYALSNIATTKTGSYYRCS

Secondary structure (DSSP, 8-state):
----EEEEEE--GGGS--TTSTT------HHHHHHHHHHHHHHHHHHHHHHHHHHHTT-EEEEEEGGG--S-B-S-SEEEEEE-HHHHHHHHHTB-TTS-EEEEESSB--HHHHHHTTTT-----B--TT--EETTTHHHHHHHHHTT-SPPEEEEEEEEEETTEEPS--BSSEEEEE-SSTT--EEEEEEEETTTPPPEEEEESEEEEE-STTTTTHHHHTT-----TT---EEEEEES----TT--GGGGEEEE-TT-EEEEEE-SSS-EEEE---SSSS---S-----S---SSS-----PEEEEEEEEEEEE---------GGGGGGG--------------/----EEEEEE--GGGS--SSSTT------HHHHHHHHHHHHHHHHHHHHHHHHHHHTT-EEEEEEGGG--S-B-S-SEEEEEE-HHHHHHHHHTB-TTS-EEEEESSB--HHHHHHTTTT-----B--TT--EETTTHHHHHHHHHTT-SPPEEEEEEEEEETTEEEEEEESSEEEEE-SSTT--EEEEEEEETTTPPPEEEEESEEEEE-STTTTTHHHHTT-----TT---EEEEEES----TT--GGGGEEEE-TT-EEEEEE-SSS-EEEE---SSSS---S---------SSS-----PEEEEEEEEEEEE---------GGGGGGG--------------

Nearest PDB structures (foldseek):
  8b47-assembly1_B-2  TM=7.572E-01  e=7.136E-13  Listeria monocytogenes EGD-e
  5dhp-assembly1_C  TM=7.058E-01  e=4.977E-13  Listeria monocytogenes EGD-e
  2i1w-assembly1_C  TM=7.193E-01  e=6.581E-12  Listeria monocytogenes EGD-e
  6rc6-assembly1_A  TM=6.887E-01  e=2.371E-12  Listeria monocytogenes EGD-e
  2i2a-assembly1_A  TM=6.792E-01  e=3.833E-12  Listeria monocytogenes

Radius of gyration: 28.28 Å; Cα contacts (8 Å, |Δi|>4): 1464; chains: 2; bounding box: 62×91×80 Å

Solvent-accessible surface area (backbone atoms only — not comparable to full-atom values): 37432 Å² total; per-residue (Å²): 126,89,72,63,34,31,35,35,36,28,52,67,73,78,79,44,73,62,78,81,55,75,59,55,62,76,71,71,54,66,66,56,44,51,48,37,45,47,51,48,50,45,34,51,50,33,53,52,49,52,52,50,52,37,53,75,67,71,51,47,67,46,82,40,48,53,90,71,62,82,62,69,61,69,93,42,65,32,37,38,23,43,28,31,42,66,42,36,49,56,51,45,26,29,39,57,66,80,44,36,36,40,22,26,19,28,42,59,49,45,70,68,55,24,61,72,30,55,88,76,45,86,50,73,54,34,84,25,87,59,25,43,27,33,76,90,43,35,68,59,54,51,49,30,46,78,71,65,71,48,76,62,39,66,37,36,22,39,36,42,20,53,71,85,39,71,51,84,49,28,35,48,34,34,34,28,35,24,28,60,50,54,53,28,74,33,44,33,34,37,27,48,44,84,76,79,51,66,75,42,79,45,38,18,44,25,42,35,38,22,21,16,68,15,11,72,44,70,42,30,28,67,68,51,61,73,46,59,54,75,38,61,37,31,40,38,37,49,36,43,45,58,77,61,83,84,59,64,72,68,73,42,45,49,72,41,47,72,89,30,36,37,43,33,41,34,68,30,73,58,46,18,47,32,33,48,34,74,81,81,80,78,77,49,47,73,38,63,34,62,35,70,61,80,64,73,95,73,56,84,56,68,46,69,46,37,37,39,42,36,74,39,56,33,37,31,33,57,56,82,74,69,82,67,78,79,66,77,70,60,74,66,70,72,74,80,76,72,87,62,87,71,79,76,81,121,128,87,72,64,34,30,35,35,37,27,52,67,72,79,79,42,71,60,77,82,55,75,63,56,62,76,71,70,54,64,66,58,45,52,48,36,45,49,52,46,51,45,35,52,51,32,52,53,51,54,52,50,52,37,52,76,67,71,51,48,69,46,80,40,47,52,92,70,62,84,63,69,61,70,93,43,64,31,36,37,23,43,30,31,44,65,42,36,49,55,51,46,25,28,39,58,64,79,44,35,36,40,22,25,20,32,41,60,51,47,69,67,55,24,62,74,30,53,87,77,45,85,49,73,56,32,84,25,85,60,25,43,26,32,76,88,43,34,67,59,54,49,48,29,46,76,71,65,72,48,74,63,40,63,36,36,22,39,38,42,22,52,72,84,39,72,50,86,49,30,36,49,32,32,33,30,36,24,30,58,52,54,53,29,72,34,44,33,32,36,28,48,44,83,77,77,50,66,74,42,80,46,38,20,46,25,42,35,39,25,23,16,69,16,12,74,44,70,41,30,28,67,67,51,61,71,47,58,54,74,39,62,37,31,40,39,36,48,38,42,45,57,78,61,83,85,56,63,72,69,73,42,45,50,72,42,48,74,88,31,34,37,42,34,41,34,68,29,70,58,48,16,46,32,34,51,34,76,78,86,70,79,74,50,45,72,38,64,35,62,37,66,63,78,64,77,95,75,56,86,56,68,45,69,47,35,38,39,42,36,74,40,57,31,37,32,34,56,54,82,74,72,82,68,79,77,66,76,69,61,75,69,69,71,75,81,76,79,82,67,88,72,80,77,81,123

InterPro domains:
  IPR002504 NAD kinase [PF01513] (73-105)
  IPR016064 NAD kinase/diacylglycerol kinase-like domain superfamily [SSF111331] (61-245)
  IPR017437 ATP-NAD kinase, PpnK-type, C-terminal [G3DSA:2.60.200.30] (166-282)
  IPR017438 Inorganic polyphosphate/ATP-NAD kinase, N-terminal [G3DSA:3.40.50.10330] (40-165)

Foldseek 3Di:
DLAAEEEEEEEDLVPAPAPPPPPPPPVVPPVRNVLSVVQSVLLVVQVVLLVVLCVVVVHHYDYDYLVPPDAADDDHQEYEYRDAPLRVQSNQFRYDQRHEYAYEHSRQADPVVQVVCVVPDRSHGHPRQQHQYYSVCSNVLVVCVVVVNFFWAKFKWKWKAKPNRTQNTTGRFKWKKAFPDQVDWWWKWKDKPDPPDDIDTWIARTKMKT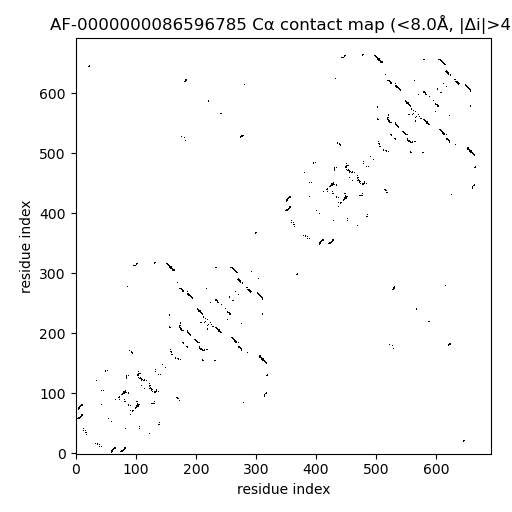TLVNCVPVVVVQPGHHDDRNAQKMKMAGHGTDDDDPRPPVVRIDIRHAPMKMKMKTQALGIATAGPNDDDDDCPRSDRVPRVPDDDPDDPRSDIIIMIMHMDIHTYRGHPPDPPPPPPVPVPPPDPPPPPPPPPPD/DLAAEEEEEEEDLVPAPAPPPPPPPPVVPPVRNVLSVVQSVLLVVQVVLLVVLCVVVVHHYDYDYLVPPDAADDDHQEYEYRDAPLRVQSNQFRYDQRHEYAYEHSRQADPVVQVVCVVPDRSHGHPRQQHQYYSVCSNVLVVCVVVVNFFWAKFKWKWKAKPNRTQNTTGRFKKKKAFPDQVDWWWKWKDKPDPPDDIDTWIARTKMKTTLVNCVPPVVVQPGHHDDRNAQKMKMAGHGTDDDDPRPPVVRIDIRHAPMKMKMKTQALGIATAGPNDDDDDPPSSDSVPRVPPDDPDDPRSDIIIMIMHMDIHTYRGHPDDPPPPPPVPVPPPDPPPPPPPPPPD